Protein AF-0000000076305425 (afdb_homodimer)

Organism: NCBI:txid103933

Foldseek 3Di:
DPPDAFEEEEEPLQAFLNLLLVLVCVVVVHAYEYEYQCPWFAQDPVSQDTLSQVVSCVVNVHHYHYDYDALLDLVRLLVVCVVDPGQEYEYDWFDAFQQVCQVPVVVRLSRLPNSVVSNVVSCVVSVRAHYEYAAALQQLAADPDPDDDPPHDGQNGQGSNSNSRNVVLVVQQVVCVVPVQHAYEYEHEWAEFFADQVLSAHHAGDDQDSGLQVNQLLCQLPVDVAAEFAFQCFPDPRTAAKTFYAYSNLVSVLSVLVVVLCVPVVHTHYHYFYATQRDIDGSVRLQVLLCVLQVGHHHYDYDHHDRRGYRYYGHDRVVCCVRSVGHGDDDSNNRSNRSNSNCVVCVNHSPD/DPPDAFEEEEEVLQAFLNLLLVLVSVVVVHAYEYEYQCPWFDQDPVNQDTLSQVVSCVVNVHHYHYDYDALLDLVRLLVVCVVDPGQEYEYDFFDAFQQVCQVPVVVRLSRLPNSVVSNVVSCVVSVRAHYEYAAALQQLAADPDPDDDPPHDGQNGQGSNSNSRNVNLVVQQVVCVVPVQHAYEYEHEWAEFFADQVLSAHHAGDDQDSGLQVNQLLCQLPVDVAAEFAFQCFPDPRTAAKTFYAYSNLVSVLSVLVVVLCVPVVHTHYHYFYATQRDIDGSVRLQVLLCVLQVGHHHYDYDHHDRRGYRYYGHDRVVCCVRSVGHGDDDSNNRSNRSNSNCVVCVNHSPD

Nearest PDB structures (foldseek):
  1i3n-assembly1_B  TM=9.821E-01  e=1.675E-55  Homo sapiens
  7xpq-assembly1_A  TM=9.668E-01  e=2.001E-50  Zea mays
  1lrk-assembly1_A  TM=9.645E-01  e=7.235E-50  Escherichia coli
  1kvs-assembly1_A  TM=9.769E-01  e=1.641E-48  Escherichia coli
  1gy8-assembly2_D  TM=9.108E-01  e=9.568E-38  Trypanosoma brucei

Solvent-accessible surface area (backbone atoms only — not comparable to full-atom values): 36472 Å² total; per-residue (Å²): 130,81,87,74,64,50,29,31,38,27,33,23,24,57,31,57,69,24,34,49,26,52,41,48,35,47,73,70,57,37,42,52,39,30,28,28,67,54,87,58,35,59,74,28,93,83,66,73,54,39,39,61,53,54,47,37,23,65,76,65,75,48,84,70,50,67,44,84,34,46,54,71,36,52,68,53,50,45,52,54,56,73,74,44,77,55,58,34,35,39,46,51,56,58,70,79,46,53,73,56,15,45,65,40,34,67,62,36,42,43,40,36,34,37,9,46,51,37,47,53,52,48,29,55,77,69,71,35,47,34,40,38,38,66,44,39,54,43,22,42,33,72,65,90,59,81,59,42,49,79,87,54,74,62,67,62,34,59,42,47,38,26,41,28,44,36,52,44,50,53,50,49,46,46,45,21,69,48,37,67,76,26,20,35,39,36,38,28,35,32,58,74,37,33,27,42,84,85,24,76,44,52,71,56,66,70,76,79,55,85,50,67,63,63,36,51,52,35,29,56,74,63,78,32,85,54,39,80,38,55,28,62,75,36,94,43,98,79,10,25,42,26,37,10,59,22,32,39,61,45,53,20,46,45,54,48,32,48,51,50,42,45,67,73,65,62,56,58,29,71,45,73,34,34,47,28,61,48,50,63,42,31,53,65,54,50,51,51,39,35,26,67,53,62,72,38,76,73,54,66,45,81,46,70,62,56,91,57,69,64,46,62,53,31,30,42,28,62,63,28,33,72,74,44,71,38,73,64,81,63,52,69,58,53,21,30,36,18,34,40,44,16,39,72,72,24,80,61,43,81,57,128,130,79,87,71,62,49,30,32,38,28,33,24,23,59,30,56,67,24,34,49,27,50,42,48,33,47,74,71,57,38,42,51,38,29,29,29,64,53,87,59,34,60,74,30,94,83,68,74,54,40,41,60,53,56,48,38,23,65,75,65,76,47,85,71,51,68,43,85,35,45,56,70,37,54,66,54,49,45,52,52,57,73,75,44,78,57,59,34,35,40,45,50,56,56,70,79,46,53,72,57,15,46,66,41,34,69,61,37,42,45,40,36,34,40,9,45,51,37,48,53,51,48,28,55,75,69,71,36,47,33,40,38,39,65,46,41,52,44,22,42,34,73,64,90,58,82,60,42,48,80,87,54,74,60,66,61,34,59,38,47,38,25,41,29,45,35,51,43,52,52,51,48,44,45,46,20,69,49,39,69,75,25,20,36,40,38,38,28,36,31,58,74,37,32,27,42,85,84,26,76,44,51,71,55,66,70,75,80,56,84,50,67,64,64,37,52,52,34,29,56,76,62,78,32,86,52,40,82,37,56,29,62,76,36,94,44,98,80,10,25,41,26,38,10,58,23,32,39,62,46,52,19,48,46,53,47,33,48,51,49,42,44,66,72,64,62,55,57,29,71,44,72,34,37,46,27,60,47,50,63,42,32,53,66,54,50,51,52,40,35,26,67,54,62,72,38,76,72,54,66,46,80,44,70,61,56,91,59,70,66,45,61,51,31,30,42,29,62,62,26,34,72,73,42,72,39,73,61,80,63,52,69,60,54,22,30,37,17,33,40,44,16,40,70,73,24,81,60,42,82,59,130

Structure (mmCIF, N/CA/C/O backbone):
data_AF-0000000076305425-model_v1
#
loop_
_entity.id
_entity.type
_entity.pdbx_description
1 polymer 'UDP-glucose 4-epimerase'
#
loop_
_atom_site.group_PDB
_atom_site.id
_atom_site.type_symbol
_atom_site.label_atom_id
_atom_site.label_alt_id
_atom_site.label_comp_id
_atom_site.label_asym_id
_atom_site.label_entity_id
_atom_site.label_seq_id
_atom_site.pdbx_PDB_ins_code
_atom_site.Cartn_x
_atom_site.Cartn_y
_atom_site.Cartn_z
_atom_site.occupancy
_atom_site.B_iso_or_equiv
_atom_site.auth_seq_id
_atom_site.auth_comp_id
_atom_site.auth_asym_id
_atom_site.auth_atom_id
_atom_site.pdbx_PDB_model_num
ATOM 1 N N . MET A 1 1 ? 35.938 -23.438 -8.5 1 30.97 1 MET A N 1
ATOM 2 C CA . MET A 1 1 ? 35.062 -23.281 -7.352 1 30.97 1 MET A CA 1
ATOM 3 C C . MET A 1 1 ? 33.719 -23.922 -7.629 1 30.97 1 MET A C 1
ATOM 5 O O . MET A 1 1 ? 33.094 -23.641 -8.664 1 30.97 1 MET A O 1
ATOM 9 N N . ALA A 1 2 ? 33.312 -24.984 -7.27 1 41.16 2 ALA A N 1
ATOM 10 C CA . ALA A 1 2 ? 32.281 -25.969 -7.598 1 41.16 2 ALA A CA 1
ATOM 11 C C . ALA A 1 2 ? 30.906 -25.312 -7.672 1 41.16 2 ALA A C 1
ATOM 13 O O . ALA A 1 2 ? 30.516 -24.562 -6.773 1 41.16 2 ALA A O 1
ATOM 14 N N . ASN A 1 3 ? 30.109 -24.891 -8.711 1 50.09 3 ASN A N 1
ATOM 15 C CA . ASN A 1 3 ? 28.922 -24.078 -8.969 1 50.09 3 ASN A CA 1
ATOM 16 C C . ASN A 1 3 ? 27.859 -24.312 -7.902 1 50.09 3 ASN A C 1
ATOM 18 O O . ASN A 1 3 ? 27.109 -25.281 -7.973 1 50.09 3 ASN A O 1
ATOM 22 N N . LYS A 1 4 ? 27.875 -23.859 -6.617 1 61.78 4 LYS A N 1
ATOM 23 C CA . LYS A 1 4 ? 27.047 -24.062 -5.434 1 61.78 4 LYS A CA 1
ATOM 24 C C . LYS A 1 4 ? 25.578 -23.781 -5.734 1 61.78 4 LYS A C 1
ATOM 26 O O . LYS A 1 4 ? 25.234 -22.766 -6.352 1 61.78 4 LYS A O 1
ATOM 31 N N . SER A 1 5 ? 24.797 -24.797 -5.492 1 87.38 5 SER A N 1
ATOM 32 C CA . SER A 1 5 ? 23.344 -24.703 -5.691 1 87.38 5 SER A CA 1
ATOM 33 C C . SER A 1 5 ? 22.734 -23.609 -4.828 1 87.38 5 SER A C 1
ATOM 35 O O . SER A 1 5 ? 23.141 -23.422 -3.672 1 87.38 5 SER A O 1
ATOM 37 N N . TRP A 1 6 ? 21.953 -22.734 -5.461 1 94.44 6 TRP A N 1
ATO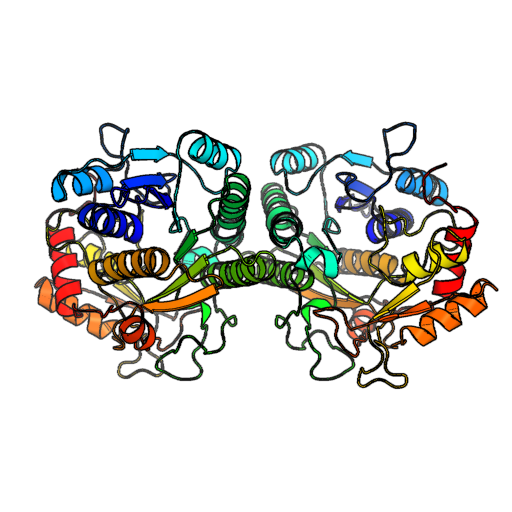M 38 C CA . TRP A 1 6 ? 21.281 -21.672 -4.727 1 94.44 6 TRP A CA 1
ATOM 39 C C . TRP A 1 6 ? 20.281 -22.25 -3.736 1 94.44 6 TRP A C 1
ATOM 41 O O . TRP A 1 6 ? 19.578 -23.219 -4.047 1 94.44 6 TRP A O 1
ATOM 51 N N . ASN A 1 7 ? 20.312 -21.75 -2.543 1 97.94 7 ASN A N 1
ATOM 52 C CA . ASN A 1 7 ? 19.25 -21.953 -1.568 1 97.94 7 ASN A CA 1
ATOM 53 C C . ASN A 1 7 ? 18.156 -20.906 -1.704 1 97.94 7 ASN A C 1
ATOM 55 O O . ASN A 1 7 ? 18.406 -19.719 -1.534 1 97.94 7 ASN A O 1
ATOM 59 N N . VAL A 1 8 ? 16.953 -21.422 -2.008 1 98.56 8 VAL A N 1
ATOM 60 C CA . VAL A 1 8 ? 15.859 -20.516 -2.363 1 98.56 8 VAL A CA 1
ATOM 61 C C . VAL A 1 8 ? 14.766 -20.594 -1.301 1 98.56 8 VAL A C 1
ATOM 63 O O . VAL A 1 8 ? 14.32 -21.688 -0.934 1 98.56 8 VAL A O 1
ATOM 66 N N . LEU A 1 9 ? 14.391 -19.422 -0.746 1 98.94 9 LEU A N 1
ATOM 67 C CA . LEU A 1 9 ? 13.195 -19.359 0.091 1 98.94 9 LEU A CA 1
ATOM 68 C C . LEU A 1 9 ? 11.938 -19.219 -0.763 1 98.94 9 LEU A C 1
ATOM 70 O O . LEU A 1 9 ? 11.859 -18.312 -1.608 1 98.94 9 LEU A O 1
ATOM 74 N N . VAL A 1 10 ? 10.984 -20.078 -0.583 1 98.94 10 VAL A N 1
ATOM 75 C CA . VAL A 1 10 ? 9.688 -20 -1.253 1 98.94 10 VAL A CA 1
ATOM 76 C C . VAL A 1 10 ? 8.594 -19.719 -0.228 1 98.94 10 VAL A C 1
ATOM 78 O O . VAL A 1 10 ? 8.258 -20.594 0.583 1 98.94 10 VAL A O 1
ATOM 81 N N . THR A 1 11 ? 8.055 -18.5 -0.27 1 98.94 11 THR A N 1
ATOM 82 C CA . THR A 1 11 ? 6.914 -18.203 0.594 1 98.94 11 THR A CA 1
ATOM 83 C C . THR A 1 11 ? 5.609 -18.625 -0.069 1 98.94 11 THR A C 1
ATOM 85 O O . THR A 1 11 ? 5.461 -18.531 -1.288 1 98.94 11 THR A O 1
ATOM 88 N N . GLY A 1 12 ? 4.656 -19.078 0.796 1 98.31 12 GLY A N 1
ATOM 89 C CA . GLY A 1 12 ? 3.441 -19.625 0.209 1 98.31 12 GLY A CA 1
ATOM 90 C C . GLY A 1 12 ? 3.68 -20.875 -0.599 1 98.31 12 GLY A C 1
ATOM 91 O O . GLY A 1 12 ? 2.971 -21.141 -1.573 1 98.31 12 GLY A O 1
ATOM 92 N N . GLY A 1 13 ? 4.695 -21.625 -0.198 1 98.38 13 GLY A N 1
ATOM 93 C CA . GLY A 1 13 ? 5.145 -22.75 -1.005 1 98.38 13 GLY A CA 1
ATOM 94 C C . GLY A 1 13 ? 4.242 -23.953 -0.894 1 98.38 13 GLY A C 1
ATOM 95 O O . GLY A 1 13 ? 4.359 -24.906 -1.682 1 98.38 13 GLY A O 1
ATOM 96 N N . ALA A 1 14 ? 3.311 -23.906 0.02 1 96.75 14 ALA A N 1
ATOM 97 C CA . ALA A 1 14 ? 2.385 -25.016 0.181 1 96.75 14 ALA A CA 1
ATOM 98 C C . ALA A 1 14 ? 1.077 -24.766 -0.563 1 96.75 14 ALA A C 1
ATOM 100 O O . ALA A 1 14 ? 0.163 -25.594 -0.531 1 96.75 14 ALA A O 1
ATOM 101 N N . GLY A 1 15 ? 0.979 -23.656 -1.228 1 96.75 15 GLY A N 1
ATOM 102 C CA . GLY A 1 15 ? -0.176 -23.375 -2.062 1 96.75 15 GLY A CA 1
ATOM 103 C C . GLY A 1 15 ? -0.1 -24.031 -3.43 1 96.75 15 GLY A C 1
ATOM 104 O O . GLY A 1 15 ? 0.867 -24.734 -3.738 1 96.75 15 GLY A O 1
ATOM 105 N N . TYR A 1 16 ? -1.081 -23.766 -4.242 1 97.38 16 TYR A N 1
ATOM 106 C CA . TYR A 1 16 ? -1.231 -24.359 -5.566 1 97.38 16 TYR A CA 1
ATOM 107 C C . TYR A 1 16 ? -0.031 -24.031 -6.445 1 97.38 16 TYR A C 1
ATOM 109 O O . TYR A 1 16 ? 0.714 -24.922 -6.844 1 97.38 16 TYR A O 1
ATOM 117 N N . ILE A 1 17 ? 0.299 -22.703 -6.656 1 98.31 17 ILE A N 1
ATOM 118 C CA . ILE A 1 17 ? 1.423 -22.312 -7.5 1 98.31 17 ILE A CA 1
ATOM 119 C C . ILE A 1 17 ? 2.736 -22.641 -6.797 1 98.31 17 ILE A C 1
ATOM 121 O O . ILE A 1 17 ? 3.682 -23.125 -7.422 1 98.31 17 ILE A O 1
ATOM 125 N N . GLY A 1 18 ? 2.764 -22.422 -5.496 1 98.5 18 GLY A N 1
ATOM 126 C CA . GLY A 1 18 ? 3.959 -22.656 -4.699 1 98.5 18 GLY A CA 1
ATOM 127 C C . GLY A 1 18 ? 4.461 -24.078 -4.766 1 98.5 18 GLY A C 1
ATOM 128 O O . GLY A 1 18 ? 5.633 -24.312 -5.059 1 98.5 18 GLY A O 1
ATOM 129 N N . SER A 1 19 ? 3.59 -25.062 -4.582 1 98.31 19 SER A N 1
ATOM 130 C CA . SER A 1 19 ? 4 -26.469 -4.52 1 98.31 19 SER A CA 1
ATOM 131 C C . SER A 1 19 ? 4.516 -26.953 -5.871 1 98.31 19 SER A C 1
ATOM 133 O O . SER A 1 19 ? 5.5 -27.688 -5.934 1 98.31 19 SER A O 1
ATOM 135 N N . HIS A 1 20 ? 3.879 -26.516 -6.941 1 98.81 20 HIS A N 1
ATOM 136 C CA . HIS A 1 20 ? 4.336 -26.906 -8.273 1 98.81 20 HIS A CA 1
ATOM 137 C C . HIS A 1 20 ? 5.688 -26.266 -8.594 1 98.81 20 HIS A C 1
ATOM 139 O O . HIS A 1 20 ? 6.523 -26.891 -9.25 1 98.81 20 HIS A O 1
ATOM 145 N N . THR A 1 21 ? 5.867 -25.031 -8.148 1 98.94 21 THR A N 1
ATOM 146 C CA . THR A 1 21 ? 7.148 -24.375 -8.375 1 98.94 21 THR A CA 1
ATOM 147 C C . THR A 1 21 ? 8.25 -25.031 -7.559 1 98.94 21 THR A C 1
ATOM 149 O O . THR A 1 21 ? 9.375 -25.203 -8.039 1 98.94 21 THR A O 1
ATOM 152 N N . VAL A 1 22 ? 7.938 -25.391 -6.297 1 98.81 22 VAL A N 1
ATOM 153 C CA . VAL A 1 22 ? 8.898 -26.094 -5.453 1 98.81 22 VAL A CA 1
ATOM 154 C C . VAL A 1 22 ? 9.352 -27.375 -6.148 1 98.81 22 VAL A C 1
ATOM 156 O O . VAL A 1 22 ? 10.539 -27.703 -6.168 1 98.81 22 VAL A O 1
ATOM 159 N N . LEU A 1 23 ? 8.422 -28.141 -6.742 1 98.88 23 LEU A N 1
ATOM 160 C CA . LEU A 1 23 ? 8.734 -29.359 -7.469 1 98.88 23 LEU A CA 1
ATOM 161 C C . LEU A 1 23 ? 9.734 -29.094 -8.586 1 98.88 23 LEU A C 1
ATOM 163 O O . LEU A 1 23 ? 10.758 -29.766 -8.688 1 98.88 23 LEU A O 1
ATOM 167 N N . GLU A 1 24 ? 9.438 -28.078 -9.406 1 98.81 24 GLU A N 1
ATOM 168 C CA . GLU A 1 24 ? 10.289 -27.766 -10.547 1 98.81 24 GLU A CA 1
ATOM 169 C C . GLU A 1 24 ? 11.656 -27.266 -10.094 1 98.81 24 GLU A C 1
ATOM 171 O O . GLU A 1 24 ? 12.672 -27.5 -10.75 1 98.81 24 GLU A O 1
ATOM 176 N N . LEU A 1 25 ? 11.711 -26.484 -8.969 1 98.56 25 LEU A N 1
ATOM 177 C CA . LEU A 1 25 ? 12.969 -26.031 -8.414 1 98.56 25 LEU A CA 1
ATOM 178 C C . LEU A 1 25 ? 13.852 -27.203 -8.008 1 98.56 25 LEU A C 1
ATOM 180 O O . LEU A 1 25 ? 15.047 -27.219 -8.32 1 98.56 25 LEU A O 1
ATOM 184 N N . LEU A 1 26 ? 13.266 -28.188 -7.316 1 98.31 26 LEU A N 1
ATOM 185 C CA . LEU A 1 26 ? 14 -29.375 -6.891 1 98.31 26 LEU A CA 1
ATOM 186 C C . LEU A 1 26 ? 14.539 -30.141 -8.094 1 98.31 26 LEU A C 1
ATOM 188 O O . LEU A 1 26 ? 15.688 -30.594 -8.086 1 98.31 26 LEU A O 1
ATOM 192 N N . GLN A 1 27 ? 13.719 -30.25 -9.102 1 97.62 27 GLN A N 1
ATOM 193 C CA . GLN A 1 27 ? 14.133 -30.938 -10.32 1 97.62 27 GLN A CA 1
ATOM 194 C C . GLN A 1 27 ? 15.297 -30.219 -11 1 97.62 27 GLN A C 1
ATOM 196 O O . GLN A 1 27 ? 16.141 -30.844 -11.641 1 97.62 27 GLN A O 1
ATOM 201 N N . ALA A 1 28 ? 15.352 -28.938 -10.836 1 96.62 28 ALA A N 1
ATOM 202 C CA . ALA A 1 28 ? 16.422 -28.125 -11.406 1 96.62 28 ALA A CA 1
ATOM 203 C C . ALA A 1 28 ? 17.625 -28.047 -10.461 1 96.62 28 ALA A C 1
ATOM 205 O O . ALA A 1 28 ? 18.547 -27.266 -10.68 1 96.62 28 ALA A O 1
ATOM 206 N N . ASN A 1 29 ? 17.625 -28.781 -9.375 1 95.75 29 ASN A N 1
ATOM 207 C CA . ASN A 1 29 ? 18.719 -28.984 -8.438 1 95.75 29 ASN A CA 1
ATOM 208 C C . ASN A 1 29 ? 18.969 -27.75 -7.578 1 95.75 29 ASN A C 1
ATOM 210 O O . ASN A 1 29 ? 20.109 -27.438 -7.262 1 95.75 29 ASN A O 1
ATOM 214 N N . PHE A 1 30 ? 17.938 -26.984 -7.297 1 97.12 30 PHE A N 1
ATOM 215 C CA . PHE A 1 30 ? 18 -25.938 -6.273 1 97.12 30 PHE A CA 1
ATOM 216 C C . PHE A 1 30 ? 17.672 -26.516 -4.902 1 97.12 30 PHE A C 1
ATOM 218 O O . PHE A 1 30 ? 16.984 -27.531 -4.801 1 97.12 30 PHE A O 1
ATOM 225 N N . GLU A 1 31 ? 18.281 -25.922 -3.908 1 97.5 31 GLU A N 1
ATOM 226 C CA . GLU A 1 31 ? 17.812 -26.172 -2.545 1 97.5 31 GLU A CA 1
ATOM 227 C C . GLU A 1 31 ? 16.641 -25.266 -2.18 1 97.5 31 GLU A C 1
ATOM 229 O O . GLU A 1 31 ? 16.609 -24.109 -2.582 1 97.5 31 GLU A O 1
ATOM 234 N N . VAL A 1 32 ? 15.68 -25.875 -1.451 1 98.38 32 VAL A N 1
ATOM 235 C CA . VAL A 1 32 ? 14.461 -25.109 -1.254 1 98.38 32 VAL A CA 1
ATOM 236 C C . VAL A 1 32 ? 14.055 -25.141 0.217 1 98.38 32 VAL A C 1
ATOM 238 O O . VAL A 1 32 ? 14.031 -26.219 0.833 1 98.38 32 VAL A O 1
ATOM 241 N N . VAL A 1 33 ? 13.82 -24 0.827 1 98.75 33 VAL A N 1
ATOM 242 C CA . VAL A 1 33 ? 13.125 -23.844 2.098 1 98.75 33 VAL A CA 1
ATOM 243 C C . VAL A 1 33 ? 11.75 -23.203 1.858 1 98.75 33 VAL A C 1
ATOM 245 O O . VAL A 1 33 ? 11.648 -22.172 1.194 1 98.75 33 VAL A O 1
ATOM 248 N N . VAL A 1 34 ? 10.68 -23.859 2.4 1 98.62 34 VAL A N 1
ATOM 249 C CA . VAL A 1 34 ? 9.312 -23.375 2.201 1 98.62 34 VAL A CA 1
ATOM 250 C C . VAL A 1 34 ? 8.773 -22.812 3.51 1 98.62 34 VAL A C 1
ATOM 252 O O . VAL A 1 34 ? 8.93 -23.422 4.57 1 98.62 34 VAL A O 1
ATOM 255 N N . ILE A 1 35 ? 8.18 -21.625 3.422 1 98.56 35 ILE A N 1
ATOM 256 C CA . ILE A 1 35 ? 7.371 -21.141 4.539 1 98.56 35 ILE A CA 1
ATOM 257 C C . ILE A 1 35 ? 5.922 -20.984 4.094 1 98.56 35 ILE A C 1
ATOM 259 O O . ILE A 1 35 ? 5.652 -20.625 2.945 1 98.56 35 ILE A O 1
ATOM 263 N N . ASP A 1 36 ? 5.035 -21.25 4.969 1 97.62 36 ASP A N 1
ATOM 264 C CA . ASP A 1 36 ? 3.592 -21.156 4.762 1 97.62 36 ASP A CA 1
ATOM 265 C C . ASP A 1 36 ? 2.85 -21.109 6.094 1 97.62 36 ASP A C 1
ATOM 267 O O . ASP A 1 36 ? 3.32 -21.641 7.098 1 97.62 36 ASP A O 1
ATOM 271 N N . ASN A 1 37 ? 1.726 -20.422 6.09 1 95.19 37 ASN A N 1
ATOM 272 C CA . ASN A 1 37 ? 0.981 -20.328 7.34 1 95.19 37 ASN A CA 1
ATOM 273 C C . ASN A 1 37 ? -0.236 -21.25 7.34 1 95.19 37 ASN A C 1
ATOM 275 O O . ASN A 1 37 ? -1.092 -21.156 8.219 1 95.19 37 ASN A O 1
ATOM 279 N N . PHE A 1 38 ? -0.471 -22.016 6.316 1 89.44 38 PHE A N 1
ATOM 280 C CA . PHE A 1 38 ? -1.509 -23.031 6.164 1 89.44 38 PHE A CA 1
ATOM 281 C C . PHE A 1 38 ? -2.859 -22.375 5.883 1 89.44 38 PHE A C 1
ATOM 283 O O . PHE A 1 38 ? -3.9 -23.031 6 1 89.44 38 PHE A O 1
ATOM 290 N N . SER A 1 39 ? -2.896 -21.125 5.535 1 87.69 39 SER A N 1
ATOM 291 C CA . SER A 1 39 ? -4.172 -20.438 5.332 1 87.69 39 SER A CA 1
ATOM 292 C C . SER A 1 39 ? -4.984 -21.109 4.223 1 87.69 39 SER A C 1
ATOM 294 O O . SER A 1 39 ? -6.211 -21.172 4.301 1 87.69 39 SER A O 1
ATOM 296 N N . ASN A 1 40 ? -4.328 -21.625 3.244 1 84.19 40 ASN A N 1
ATOM 297 C CA . ASN A 1 40 ? -5.004 -22.266 2.127 1 84.19 40 ASN A CA 1
ATOM 298 C C . ASN A 1 40 ? -4.32 -23.578 1.743 1 84.19 40 ASN A C 1
ATOM 300 O O . ASN A 1 40 ? -4.25 -23.922 0.563 1 84.19 40 ASN A O 1
ATOM 304 N N . ALA A 1 41 ? -3.707 -24.188 2.697 1 82.25 41 ALA A N 1
ATOM 305 C CA . ALA A 1 41 ? -3.025 -25.453 2.486 1 82.25 41 ALA A CA 1
ATOM 306 C C . ALA A 1 41 ? -3.469 -26.5 3.516 1 82.25 41 ALA A C 1
ATOM 308 O O . ALA A 1 41 ? -3.73 -26.156 4.672 1 82.25 41 ALA A O 1
ATOM 309 N N . TYR A 1 42 ? -3.598 -27.719 3.1 1 81.69 42 TYR A N 1
ATOM 310 C CA . TYR A 1 42 ? -3.992 -28.812 3.984 1 81.69 42 TYR A CA 1
ATOM 311 C C . TYR A 1 42 ? -2.787 -29.375 4.727 1 81.69 42 TYR A C 1
ATOM 313 O O . TYR A 1 42 ? -1.76 -29.672 4.117 1 81.69 42 TYR A O 1
ATOM 321 N N . LYS A 1 43 ? -3.188 -29.516 6.082 1 79.31 43 LYS A N 1
ATOM 322 C CA . LYS A 1 43 ? -2.158 -30.094 6.945 1 79.31 43 LYS A CA 1
ATOM 323 C C . LYS A 1 43 ? -2.184 -31.609 6.891 1 79.31 43 LYS A C 1
ATOM 325 O O . LYS A 1 43 ? -3.256 -32.219 6.883 1 79.31 43 LYS A O 1
ATOM 330 N N . GLY A 1 44 ? -1.131 -32.219 6.473 1 70.19 44 GLY A N 1
ATOM 331 C CA . GLY A 1 44 ? -1.063 -33.656 6.465 1 70.19 44 GLY A CA 1
ATOM 332 C C . GLY A 1 44 ? -1.136 -34.281 7.852 1 70.19 44 GLY A C 1
ATOM 333 O O . GLY A 1 44 ? -1.229 -33.562 8.844 1 70.19 44 GLY A O 1
ATOM 334 N N . ASN A 1 45 ? -1.395 -35.656 7.984 1 63.28 45 ASN A N 1
ATOM 335 C CA . ASN A 1 45 ? -1.601 -36.406 9.211 1 63.28 45 ASN A CA 1
ATOM 336 C C . ASN A 1 45 ? -0.454 -36.219 10.195 1 63.28 45 ASN A C 1
ATOM 338 O O . ASN A 1 45 ? -0.668 -36.188 11.406 1 63.28 45 ASN A O 1
ATOM 342 N N . ASP A 1 46 ? 0.763 -36.156 9.68 1 62.03 46 ASP A N 1
ATOM 343 C CA . ASP A 1 46 ? 1.888 -36.125 10.609 1 62.03 46 ASP A CA 1
ATOM 344 C C . ASP A 1 46 ? 2.164 -34.688 11.086 1 62.03 46 ASP A C 1
ATOM 346 O O . ASP A 1 46 ? 2.965 -34.5 12 1 62.03 46 ASP A O 1
ATOM 350 N N . ASN A 1 47 ? 1.332 -33.656 10.633 1 63.97 47 ASN A N 1
ATOM 351 C CA . ASN A 1 47 ? 1.247 -32.25 11.008 1 63.97 47 ASN A CA 1
ATOM 352 C C . ASN A 1 47 ? 2.605 -31.578 10.906 1 63.97 47 ASN A C 1
ATOM 354 O O . ASN A 1 47 ? 2.77 -30.438 11.375 1 63.97 47 ASN A O 1
ATOM 358 N N . ILE A 1 48 ? 3.66 -32.312 10.312 1 79 48 ILE A N 1
ATOM 359 C CA . ILE A 1 48 ? 4.973 -31.688 10.242 1 79 48 ILE A CA 1
ATOM 360 C C . ILE A 1 48 ? 5.105 -30.906 8.93 1 79 48 ILE A C 1
ATOM 362 O O . ILE A 1 48 ? 5.586 -29.781 8.922 1 79 48 ILE A O 1
ATOM 366 N N . LYS A 1 49 ? 4.742 -31.484 7.754 1 91.94 49 LYS A N 1
ATOM 367 C CA . LYS A 1 49 ? 4.773 -30.875 6.434 1 91.94 49 LYS A CA 1
ATOM 368 C C . LYS A 1 49 ? 3.408 -30.938 5.758 1 91.94 49 LYS A C 1
ATOM 370 O O . LYS A 1 49 ? 2.668 -31.906 5.949 1 91.94 49 LYS A O 1
ATOM 375 N N . PRO A 1 50 ? 3.023 -29.906 5.027 1 94.12 50 PRO A N 1
ATOM 376 C CA . PRO A 1 50 ? 1.797 -30 4.234 1 94.12 50 PRO A CA 1
ATOM 377 C C . PRO A 1 50 ? 1.803 -31.188 3.285 1 94.12 50 PRO A C 1
ATOM 379 O O . PRO A 1 50 ? 2.844 -31.531 2.713 1 94.12 50 PRO A O 1
ATOM 382 N N . GLU A 1 51 ? 0.655 -31.828 3.098 1 94.25 51 GLU A N 1
ATOM 383 C CA . GLU A 1 51 ? 0.518 -33.031 2.266 1 94.25 51 GLU A CA 1
ATOM 384 C C . GLU A 1 51 ? 1.073 -32.781 0.865 1 94.25 51 GLU A C 1
ATOM 386 O O . GLU A 1 51 ? 1.701 -33.656 0.28 1 94.25 51 GLU A O 1
ATOM 391 N N . CYS A 1 52 ? 0.841 -31.625 0.303 1 95.62 52 CYS A N 1
ATOM 392 C CA . CYS A 1 52 ? 1.315 -31.328 -1.045 1 95.62 52 CYS A CA 1
ATOM 393 C C . CYS A 1 52 ? 2.836 -31.422 -1.119 1 95.62 52 CYS A C 1
ATOM 395 O O . CYS A 1 52 ? 3.385 -31.906 -2.109 1 95.62 52 CYS A O 1
ATOM 397 N N . LEU A 1 53 ? 3.549 -31.016 -0.039 1 96.44 53 LEU A N 1
ATOM 398 C CA . LEU A 1 53 ? 5.008 -31.047 -0.04 1 96.44 53 LEU A CA 1
ATOM 399 C C . LEU A 1 53 ? 5.527 -32.469 0.137 1 96.44 53 LEU A C 1
ATOM 401 O O . LEU A 1 53 ? 6.57 -32.812 -0.411 1 96.44 53 LEU A O 1
ATOM 405 N N . LEU A 1 54 ? 4.805 -33.25 0.911 1 95.25 54 LEU A N 1
ATOM 406 C CA . LEU A 1 54 ? 5.164 -34.656 1.016 1 95.25 54 LEU A CA 1
ATOM 407 C C . LEU A 1 54 ? 5.102 -35.344 -0.348 1 95.25 54 LEU A C 1
ATOM 409 O O . LEU A 1 54 ? 5.988 -36.125 -0.7 1 95.25 54 LEU A O 1
ATOM 413 N N . ARG A 1 55 ? 4.145 -35.031 -1.072 1 96.44 55 ARG A N 1
ATOM 414 C CA . ARG A 1 55 ? 3.971 -35.625 -2.396 1 96.44 55 ARG A CA 1
ATOM 415 C C . ARG A 1 55 ? 5.008 -35.062 -3.375 1 96.44 55 ARG A C 1
ATOM 417 O O . ARG A 1 55 ? 5.469 -35.812 -4.258 1 96.44 55 ARG A O 1
ATOM 424 N N . VAL A 1 56 ? 5.316 -33.812 -3.219 1 97.94 56 VAL A N 1
ATOM 425 C CA . VAL A 1 56 ? 6.395 -33.219 -4.016 1 97.94 56 VAL A CA 1
ATOM 426 C C . VAL A 1 56 ? 7.691 -34 -3.758 1 97.94 56 VAL A C 1
ATOM 428 O O . VAL A 1 56 ? 8.43 -34.312 -4.695 1 97.94 56 VAL A O 1
ATOM 431 N N . GLU A 1 57 ? 8 -34.281 -2.494 1 97.25 57 GLU A N 1
ATOM 432 C CA . GLU A 1 57 ? 9.195 -35.031 -2.139 1 97.25 57 GLU A CA 1
ATOM 433 C C . GLU A 1 57 ? 9.18 -36.438 -2.764 1 97.25 57 GLU A C 1
ATOM 435 O O . GLU A 1 57 ? 10.211 -36.906 -3.26 1 97.25 57 GLU A O 1
ATOM 440 N N . LYS A 1 58 ? 8.047 -37.031 -2.748 1 97.12 58 LYS A N 1
ATOM 441 C CA . LYS A 1 58 ? 7.906 -38.344 -3.346 1 97.12 58 LYS A CA 1
ATOM 442 C C . LYS A 1 58 ? 8.148 -38.312 -4.852 1 97.12 58 LYS A C 1
ATOM 444 O O . LYS A 1 58 ? 8.844 -39.156 -5.402 1 97.12 58 LYS A O 1
ATOM 449 N N . LEU A 1 59 ? 7.57 -37.312 -5.477 1 98.25 59 LEU A N 1
ATOM 450 C CA . LEU A 1 59 ? 7.645 -37.188 -6.926 1 98.25 59 LEU A CA 1
ATOM 451 C C . LEU A 1 59 ? 9.07 -36.875 -7.371 1 98.25 59 LEU A C 1
ATOM 453 O O . LEU A 1 59 ? 9.484 -37.281 -8.461 1 98.25 59 LEU A O 1
ATOM 457 N N . THR A 1 60 ? 9.844 -36.219 -6.523 1 98.12 60 THR A N 1
ATOM 458 C CA . THR A 1 60 ? 11.156 -35.75 -6.938 1 98.12 60 THR A CA 1
ATOM 459 C C . THR A 1 60 ? 12.258 -36.594 -6.297 1 98.12 60 THR A C 1
ATOM 461 O O . THR A 1 60 ? 13.422 -36.5 -6.695 1 98.12 60 THR A O 1
ATOM 464 N N . ASN A 1 61 ? 11.961 -37.406 -5.328 1 97.88 61 ASN A N 1
ATOM 465 C CA . ASN A 1 61 ? 12.914 -38.156 -4.504 1 97.88 61 ASN A CA 1
ATOM 466 C C . ASN A 1 61 ? 13.93 -37.219 -3.846 1 97.88 61 ASN A C 1
ATOM 468 O O . ASN A 1 61 ? 15.125 -37.5 -3.832 1 97.88 61 ASN A O 1
ATOM 472 N N . LYS A 1 62 ? 13.422 -36.031 -3.449 1 97.5 62 LYS A N 1
ATOM 473 C CA . LYS A 1 62 ? 14.203 -35.031 -2.736 1 97.5 62 LYS A CA 1
ATOM 474 C C . LYS A 1 62 ? 13.453 -34.5 -1.505 1 97.5 62 LYS A C 1
ATOM 476 O O . LYS A 1 62 ? 12.266 -34.812 -1.335 1 97.5 62 LYS A O 1
ATOM 481 N N . THR A 1 63 ? 14.188 -33.844 -0.636 1 95.31 63 THR A N 1
ATOM 482 C CA . THR A 1 63 ? 13.578 -33.375 0.601 1 95.31 63 THR A CA 1
ATOM 483 C C . THR A 1 63 ? 13.406 -31.859 0.562 1 95.31 63 THR A C 1
ATOM 485 O O . THR A 1 63 ? 14.242 -31.141 0.003 1 95.31 63 THR A O 1
ATOM 488 N N . VAL A 1 64 ? 12.352 -31.375 1.184 1 95.88 64 VAL A N 1
ATOM 489 C CA . VAL A 1 64 ? 12.047 -29.953 1.285 1 95.88 64 VAL A CA 1
ATOM 490 C C . VAL A 1 64 ? 11.977 -29.547 2.754 1 95.88 64 VAL A C 1
ATOM 492 O O . VAL A 1 64 ? 11.32 -30.203 3.559 1 95.88 64 VAL A O 1
ATOM 495 N N . THR A 1 65 ? 12.734 -28.531 3.166 1 97.06 65 THR A N 1
ATOM 496 C CA . THR A 1 65 ? 12.578 -27.953 4.496 1 97.06 65 THR A CA 1
ATOM 497 C C . THR A 1 65 ? 11.305 -27.109 4.566 1 97.06 65 THR A C 1
ATOM 499 O O . THR A 1 65 ? 11.086 -26.25 3.719 1 97.06 65 THR A O 1
ATOM 502 N N . PHE A 1 66 ? 10.461 -27.406 5.574 1 97.19 66 PHE A N 1
ATOM 503 C CA . PHE A 1 66 ? 9.234 -26.656 5.766 1 97.19 66 PHE A CA 1
ATOM 504 C C . PHE A 1 66 ? 9.234 -25.969 7.125 1 97.19 66 PHE A C 1
ATOM 506 O O . PHE A 1 66 ? 9.609 -26.562 8.133 1 97.19 66 PHE A O 1
ATOM 513 N N . ILE A 1 67 ? 8.844 -24.719 7.152 1 97.38 67 ILE A N 1
ATOM 514 C CA . ILE A 1 67 ? 8.68 -23.938 8.375 1 97.38 67 ILE A CA 1
ATOM 515 C C . ILE A 1 67 ? 7.332 -23.219 8.359 1 97.38 67 ILE A C 1
ATOM 517 O O . ILE A 1 67 ? 7.035 -22.469 7.426 1 97.38 67 ILE A O 1
ATOM 521 N N . GLN A 1 68 ? 6.473 -23.516 9.328 1 96.56 68 GLN A N 1
ATOM 522 C CA . GLN A 1 68 ? 5.254 -22.719 9.461 1 96.56 68 GLN A CA 1
ATOM 523 C C . GLN A 1 68 ? 5.566 -21.266 9.812 1 96.56 68 GLN A C 1
ATOM 525 O O . GLN A 1 68 ? 6.25 -21 10.805 1 96.56 68 GLN A O 1
ATOM 530 N N . CYS A 1 69 ? 5.156 -20.359 8.961 1 97.94 69 CYS A N 1
ATOM 531 C CA . CYS A 1 69 ? 5.492 -18.953 9.117 1 97.94 69 CYS A CA 1
ATOM 532 C C . CYS A 1 69 ? 4.477 -18.062 8.406 1 97.94 69 CYS A C 1
ATOM 534 O O . CYS A 1 69 ? 4.031 -18.391 7.301 1 97.94 69 CYS A O 1
ATOM 536 N N . ASP A 1 70 ? 4.07 -17.078 9.055 1 98.19 70 ASP A N 1
ATOM 537 C CA . ASP A 1 70 ? 3.201 -16.047 8.492 1 98.19 70 ASP A CA 1
ATOM 538 C C . ASP A 1 70 ? 4 -14.805 8.109 1 98.19 70 ASP A C 1
ATOM 540 O O . ASP A 1 70 ? 4.652 -14.195 8.953 1 98.19 70 ASP A O 1
ATOM 544 N N . VAL A 1 71 ? 3.895 -14.406 6.844 1 98.5 71 VAL A N 1
ATOM 545 C CA . VAL A 1 71 ? 4.723 -13.305 6.355 1 98.5 71 VAL A CA 1
ATOM 546 C C . VAL A 1 71 ? 4.324 -12.008 7.055 1 98.5 71 VAL A C 1
ATOM 548 O O . VAL A 1 71 ? 5.082 -11.039 7.055 1 98.5 71 VAL A O 1
ATOM 551 N N . THR A 1 72 ? 3.098 -11.922 7.668 1 97.75 72 THR A N 1
ATOM 552 C CA . THR A 1 72 ? 2.672 -10.727 8.383 1 97.75 72 THR A CA 1
ATOM 553 C C . THR A 1 72 ? 3.334 -10.656 9.758 1 97.75 72 THR A C 1
ATOM 555 O O . THR A 1 72 ? 3.205 -9.656 10.461 1 97.75 72 THR A O 1
ATOM 558 N N . ASN A 1 73 ? 4.031 -11.711 10.164 1 97.06 73 ASN A N 1
ATOM 559 C CA . ASN A 1 73 ? 4.77 -11.75 11.422 1 97.06 73 ASN A CA 1
ATOM 560 C C . ASN A 1 73 ? 6.266 -11.516 11.195 1 97.06 73 ASN A C 1
ATOM 562 O O . ASN A 1 73 ? 7.008 -12.469 10.938 1 97.06 73 ASN A O 1
ATOM 566 N N . TRP A 1 74 ? 6.691 -10.352 11.406 1 96.62 74 TRP A N 1
ATOM 567 C CA . TRP A 1 74 ? 8.062 -9.938 11.117 1 96.62 74 TRP A CA 1
ATOM 568 C C . TRP A 1 74 ? 9.062 -10.789 11.898 1 96.62 74 TRP A C 1
ATOM 570 O O . TRP A 1 74 ? 10.102 -11.18 11.367 1 96.62 74 TRP A O 1
ATOM 580 N N . ASN A 1 75 ? 8.742 -11.102 13.141 1 97.31 75 ASN A N 1
ATOM 581 C CA . ASN A 1 75 ? 9.656 -11.875 13.984 1 97.31 75 ASN A CA 1
ATOM 582 C C . ASN A 1 75 ? 9.836 -13.297 13.461 1 97.31 75 ASN A C 1
ATOM 584 O O . ASN A 1 75 ? 10.945 -13.836 13.477 1 97.31 75 ASN A O 1
ATOM 588 N N . GLU A 1 76 ? 8.758 -13.867 12.992 1 98.06 76 GLU A N 1
ATOM 589 C CA . GLU A 1 76 ? 8.844 -15.211 12.414 1 98.06 76 GLU A CA 1
ATOM 590 C C . GLU A 1 76 ? 9.734 -15.219 11.172 1 98.06 76 GLU A C 1
ATOM 592 O O . GLU A 1 76 ? 10.547 -16.125 10.992 1 98.06 76 GLU A O 1
ATOM 597 N N . LEU A 1 77 ? 9.602 -14.227 10.383 1 98.62 77 LEU A N 1
ATOM 598 C CA . LEU A 1 77 ? 10.422 -14.109 9.18 1 98.62 77 LEU A CA 1
ATOM 599 C C . LEU A 1 77 ? 11.898 -13.969 9.539 1 98.62 77 LEU A C 1
ATOM 601 O O . LEU A 1 77 ? 12.75 -14.641 8.953 1 98.62 77 LEU A O 1
ATOM 605 N N . LYS A 1 78 ? 12.133 -13.094 10.484 1 98.5 78 LYS A N 1
ATOM 606 C CA . LYS A 1 78 ? 13.508 -12.867 10.914 1 98.5 78 LYS A CA 1
ATOM 607 C C . LYS A 1 78 ? 14.148 -14.164 11.414 1 98.5 78 LYS A C 1
ATOM 609 O O . LYS A 1 78 ? 15.312 -14.438 11.109 1 98.5 78 LYS A O 1
ATOM 614 N N . ASP A 1 79 ? 13.414 -14.953 12.133 1 98.69 79 ASP A N 1
ATOM 615 C CA . ASP A 1 79 ? 13.914 -16.219 12.664 1 98.69 79 ASP A CA 1
ATOM 616 C C . ASP A 1 79 ? 14.281 -17.172 11.539 1 98.69 79 ASP A C 1
ATOM 618 O O . ASP A 1 79 ? 15.266 -17.906 11.641 1 98.69 79 ASP A O 1
ATOM 622 N N . VAL A 1 80 ? 13.492 -17.188 10.461 1 98.75 80 VAL A N 1
ATOM 623 C CA . VAL A 1 80 ? 13.773 -18.031 9.312 1 98.75 80 VAL A CA 1
ATOM 624 C C . VAL A 1 80 ? 15.117 -17.641 8.695 1 98.75 80 VAL A C 1
ATOM 626 O O . VAL A 1 80 ? 15.945 -18.484 8.375 1 98.75 80 VAL A O 1
ATOM 629 N N . PHE A 1 81 ? 15.383 -16.359 8.578 1 98.75 81 PHE A N 1
ATOM 630 C CA . PHE A 1 81 ? 16.578 -15.859 7.918 1 98.75 81 PHE A CA 1
ATOM 631 C C . PHE A 1 81 ? 17.797 -16.016 8.812 1 98.75 81 PHE A C 1
ATOM 633 O O . PHE A 1 81 ? 18.938 -16.062 8.328 1 98.75 81 PHE A O 1
ATOM 640 N N . LYS A 1 82 ? 17.562 -16.078 10.156 1 98.56 82 LYS A N 1
ATOM 641 C CA . LYS A 1 82 ? 18.656 -16.344 11.086 1 98.56 82 LYS A CA 1
ATOM 642 C C . LYS A 1 82 ? 19.156 -17.781 10.953 1 98.56 82 LYS A C 1
ATOM 644 O O . LYS A 1 82 ? 20.344 -18.047 11.148 1 98.56 82 LYS A O 1
ATOM 649 N N . LYS A 1 83 ? 18.297 -18.641 10.562 1 98.19 83 LYS A N 1
ATOM 650 C CA . LYS A 1 83 ? 18.578 -20.078 10.594 1 98.19 83 LYS A CA 1
ATOM 651 C C . LYS A 1 83 ? 19.078 -20.578 9.242 1 98.19 83 LYS A C 1
ATOM 653 O O . LYS A 1 83 ? 19.656 -21.656 9.148 1 98.19 83 LYS A O 1
ATOM 658 N N . HIS A 1 84 ? 18.844 -19.797 8.211 1 97.94 84 HIS A N 1
ATOM 659 C CA . HIS A 1 84 ? 19.188 -20.234 6.863 1 97.94 84 HIS A CA 1
ATOM 660 C C . HIS A 1 84 ? 19.844 -19.109 6.059 1 97.94 84 HIS A C 1
ATOM 662 O O . HIS A 1 84 ? 19.516 -17.938 6.258 1 97.94 84 HIS A O 1
ATOM 668 N N . GLU A 1 85 ? 20.688 -19.5 5.191 1 97.5 85 GLU A N 1
ATOM 669 C CA . GLU A 1 85 ? 21.234 -18.578 4.203 1 97.5 85 GLU A CA 1
ATOM 670 C C . GLU A 1 85 ? 20.516 -18.703 2.863 1 97.5 85 GLU A C 1
ATOM 672 O O . GLU A 1 85 ? 20.391 -19.812 2.336 1 97.5 85 GLU A O 1
ATOM 677 N N . PHE A 1 86 ? 20.125 -17.594 2.348 1 98.56 86 PHE A N 1
ATOM 678 C CA . PHE A 1 86 ? 19.375 -17.641 1.093 1 98.56 86 PHE A CA 1
ATOM 679 C C . PHE A 1 86 ? 20.109 -16.859 0.006 1 98.56 86 PHE A C 1
ATOM 681 O O . PHE A 1 86 ? 20.719 -15.828 0.281 1 98.56 86 PHE A O 1
ATOM 688 N N . HIS A 1 87 ? 19.984 -17.375 -1.176 1 97.75 87 HIS A N 1
ATOM 689 C CA . HIS A 1 87 ? 20.5 -16.672 -2.342 1 97.75 87 HIS A CA 1
ATOM 690 C C . HIS A 1 87 ? 19.391 -15.898 -3.053 1 97.75 87 HIS A C 1
ATOM 692 O O . HIS A 1 87 ? 19.656 -14.898 -3.73 1 97.75 87 HIS A O 1
ATOM 698 N N . SER A 1 88 ? 18.156 -16.344 -2.936 1 98.06 88 SER A N 1
ATOM 699 C CA . SER A 1 88 ? 17 -15.758 -3.613 1 98.06 88 SER A CA 1
ATOM 700 C C . SER A 1 88 ? 15.703 -16.094 -2.896 1 98.06 88 SER A C 1
ATOM 702 O O . SER A 1 88 ? 15.664 -17.016 -2.078 1 98.06 88 SER A O 1
ATOM 704 N N . VAL A 1 89 ? 14.703 -15.281 -3.158 1 98.88 89 VAL A N 1
ATOM 705 C CA . VAL A 1 89 ? 13.375 -15.516 -2.604 1 98.88 89 VAL A CA 1
ATOM 706 C C . VAL A 1 89 ? 12.344 -15.508 -3.727 1 98.88 89 VAL A C 1
ATOM 708 O O . VAL A 1 89 ? 12.359 -14.625 -4.59 1 98.88 89 VAL A O 1
ATOM 711 N N . ILE A 1 90 ? 11.492 -16.516 -3.793 1 98.94 90 ILE A N 1
ATOM 712 C CA . ILE A 1 90 ? 10.281 -16.516 -4.605 1 98.94 90 ILE A CA 1
ATOM 713 C C . ILE A 1 90 ? 9.062 -16.312 -3.713 1 98.94 90 ILE A C 1
ATOM 715 O O . ILE A 1 90 ? 8.836 -17.094 -2.775 1 98.94 90 ILE A O 1
ATOM 719 N N . HIS A 1 91 ? 8.273 -15.328 -4 1 98.94 91 HIS A N 1
ATOM 720 C CA . HIS A 1 91 ? 7.242 -14.875 -3.072 1 98.94 91 HIS A CA 1
ATOM 721 C C . HIS A 1 91 ? 5.848 -15.156 -3.623 1 98.94 91 HIS A C 1
ATOM 723 O O . HIS A 1 91 ? 5.328 -14.383 -4.434 1 98.94 91 HIS A O 1
ATOM 729 N N . PHE A 1 92 ? 5.203 -16.203 -3.053 1 98.75 92 PHE A N 1
ATOM 730 C CA . PHE A 1 92 ? 3.85 -16.562 -3.467 1 98.75 92 PHE A CA 1
ATOM 731 C C . PHE A 1 92 ? 2.84 -16.203 -2.385 1 98.75 92 PHE A C 1
ATOM 733 O O . PHE A 1 92 ? 1.632 -16.203 -2.633 1 98.75 92 PHE A O 1
ATOM 740 N N . ALA A 1 93 ? 3.291 -16.016 -1.168 1 98.56 93 ALA A N 1
ATOM 741 C CA . ALA A 1 93 ? 2.377 -15.82 -0.045 1 98.56 93 ALA A CA 1
ATOM 742 C C . ALA A 1 93 ? 1.477 -14.609 -0.275 1 98.56 93 ALA A C 1
ATOM 744 O O . ALA A 1 93 ? 1.954 -13.477 -0.341 1 98.56 93 ALA A O 1
ATOM 745 N N . ALA A 1 94 ? 0.22 -14.828 -0.423 1 97.88 94 ALA A N 1
ATOM 746 C CA . ALA A 1 94 ? -0.776 -13.789 -0.68 1 97.88 94 ALA A CA 1
ATOM 747 C C . ALA A 1 94 ? -2.188 -14.367 -0.659 1 97.88 94 ALA A C 1
ATOM 749 O O . ALA A 1 94 ? -2.373 -15.578 -0.83 1 97.88 94 ALA A O 1
ATOM 750 N N . LEU A 1 95 ? -3.141 -13.531 -0.379 1 96.19 95 LEU A N 1
ATOM 751 C CA . LEU A 1 95 ? -4.539 -13.828 -0.666 1 96.19 95 LEU A CA 1
ATOM 752 C C . LEU A 1 95 ? -4.887 -13.484 -2.109 1 96.19 95 LEU A C 1
ATOM 754 O O . LEU A 1 95 ? -4.406 -12.477 -2.641 1 96.19 95 LEU A O 1
ATOM 758 N N . LYS A 1 96 ? -5.754 -14.32 -2.783 1 92.94 96 LYS A N 1
ATOM 759 C CA . LYS A 1 96 ? -5.762 -14.164 -4.234 1 92.94 96 LYS A CA 1
ATOM 760 C C . LYS A 1 96 ? -7.188 -14.109 -4.777 1 92.94 96 LYS A C 1
ATOM 762 O O . LYS A 1 96 ? -7.391 -13.938 -5.98 1 92.94 96 LYS A O 1
ATOM 767 N N . ALA A 1 97 ? -8.203 -14.242 -3.979 1 89.56 97 ALA A N 1
ATOM 768 C CA . ALA A 1 97 ? -9.578 -14.297 -4.473 1 89.56 97 ALA A CA 1
ATOM 769 C C . ALA A 1 97 ? -10.133 -12.891 -4.699 1 89.56 97 ALA A C 1
ATOM 771 O O . ALA A 1 97 ? -10.352 -12.141 -3.744 1 89.56 97 ALA A O 1
ATOM 772 N N . VAL A 1 98 ? -10.477 -12.57 -5.941 1 90.25 98 VAL A N 1
ATOM 773 C CA . VAL A 1 98 ? -10.953 -11.25 -6.328 1 90.25 98 VAL A CA 1
ATOM 774 C C . VAL A 1 98 ? -12.219 -10.906 -5.551 1 90.25 98 VAL A C 1
ATOM 776 O O . VAL A 1 98 ? -12.305 -9.852 -4.918 1 90.25 98 VAL A O 1
ATOM 779 N N . GLY A 1 99 ? -13.219 -11.805 -5.605 1 88.69 99 GLY A N 1
ATOM 780 C CA . GLY A 1 99 ? -14.477 -11.562 -4.93 1 88.69 99 GLY A CA 1
ATOM 781 C C . GLY A 1 99 ? -14.32 -11.312 -3.441 1 88.69 99 GLY A C 1
ATOM 782 O O . GLY A 1 99 ? -14.883 -10.352 -2.906 1 88.69 99 GLY A O 1
ATOM 783 N N . GLU A 1 100 ? -13.516 -12.148 -2.818 1 92.38 100 GLU A N 1
ATOM 784 C CA . GLU A 1 100 ? -13.289 -12.023 -1.38 1 92.38 100 GLU A CA 1
ATOM 785 C C . GLU A 1 100 ? -12.555 -10.727 -1.051 1 92.38 100 GLU A C 1
ATOM 787 O O . GLU A 1 100 ? -12.805 -10.109 -0.015 1 92.38 100 GLU A O 1
ATOM 792 N N . SER A 1 101 ? -11.664 -10.344 -1.92 1 96.06 101 SER A N 1
ATOM 793 C CA . SER A 1 101 ? -10.906 -9.117 -1.696 1 96.06 101 SER A CA 1
ATOM 794 C C . SER A 1 101 ? -11.82 -7.902 -1.607 1 96.06 101 SER A C 1
ATOM 796 O O . SER A 1 101 ? -11.516 -6.941 -0.901 1 96.06 101 SER A O 1
ATOM 798 N N . CYS A 1 102 ? -12.906 -7.883 -2.326 1 94.81 102 CYS A N 1
ATOM 799 C CA . CYS A 1 102 ? -13.875 -6.793 -2.297 1 94.81 102 CYS A CA 1
ATOM 800 C C . CYS A 1 102 ? -14.648 -6.785 -0.986 1 94.81 102 CYS A C 1
ATOM 802 O O . CYS A 1 102 ? -15.062 -5.727 -0.509 1 94.81 102 CYS A O 1
ATOM 804 N N . GLU A 1 103 ? -14.82 -7.988 -0.403 1 94.94 103 GLU A N 1
ATOM 805 C CA . GLU A 1 103 ? -15.555 -8.125 0.852 1 94.94 103 GLU A CA 1
ATOM 806 C C . GLU A 1 103 ? -14.664 -7.797 2.049 1 94.94 103 GLU A C 1
ATOM 808 O O . GLU A 1 103 ? -15.141 -7.242 3.045 1 94.94 103 GLU A O 1
ATOM 813 N N . LYS A 1 104 ? -13.414 -8.156 1.924 1 97.31 104 LYS A N 1
ATOM 814 C CA . LYS A 1 104 ? -12.492 -8.008 3.043 1 97.31 104 LYS A CA 1
ATOM 815 C C . LYS A 1 104 ? -11.195 -7.332 2.598 1 97.31 104 LYS A C 1
ATOM 817 O O . LYS A 1 104 ? -10.109 -7.891 2.764 1 97.31 104 LYS A O 1
ATOM 822 N N . PRO A 1 105 ? -11.266 -6.094 2.178 1 98.38 105 PRO A N 1
ATOM 823 C CA . PRO A 1 105 ? -10.086 -5.449 1.601 1 98.38 105 PRO A CA 1
ATOM 824 C C . PRO A 1 105 ? -8.945 -5.293 2.607 1 98.38 105 PRO A C 1
ATOM 826 O O . PRO A 1 105 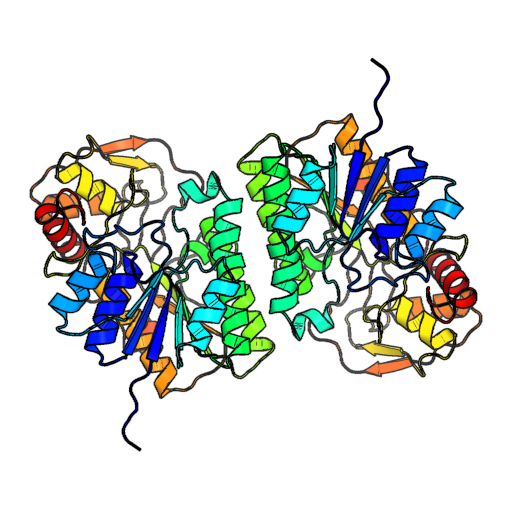? -7.777 -5.465 2.256 1 98.38 105 PRO A O 1
ATOM 829 N N . LEU A 1 106 ? -9.258 -5.004 3.873 1 98.81 106 LEU A N 1
ATOM 830 C CA . LEU A 1 106 ? -8.195 -4.773 4.844 1 98.81 106 LEU A CA 1
ATOM 831 C C . LEU A 1 106 ? -7.328 -6.02 5.016 1 98.81 106 LEU A C 1
ATOM 833 O O . LEU A 1 106 ? -6.105 -5.922 5.129 1 98.81 106 LEU A O 1
ATOM 837 N N . GLU A 1 107 ? -7.965 -7.211 5.023 1 98.31 107 GLU A N 1
ATOM 838 C CA . GLU A 1 107 ? -7.227 -8.461 5.141 1 98.31 107 GLU A CA 1
ATOM 839 C C . GLU A 1 107 ? -6.277 -8.656 3.959 1 98.31 107 GLU A C 1
ATOM 841 O O . GLU A 1 107 ? -5.141 -9.109 4.133 1 98.31 107 GLU A O 1
ATOM 846 N N . TYR A 1 108 ? -6.723 -8.328 2.791 1 98.62 108 TYR A N 1
ATOM 847 C CA . TYR A 1 108 ? -5.914 -8.484 1.587 1 98.62 108 TYR A CA 1
ATOM 848 C C . TYR A 1 108 ? -4.727 -7.535 1.597 1 98.62 108 TYR A C 1
ATOM 850 O O . TYR A 1 108 ? -3.592 -7.945 1.329 1 98.62 108 TYR A O 1
ATOM 858 N N . TYR A 1 109 ? -4.973 -6.27 1.9 1 98.88 109 TYR A N 1
ATOM 859 C CA . TYR A 1 109 ? -3.875 -5.309 1.952 1 98.88 109 TYR A CA 1
ATOM 860 C C . TYR A 1 109 ? -2.873 -5.688 3.037 1 98.88 109 TYR A C 1
ATOM 862 O O . TYR A 1 109 ? -1.662 -5.555 2.846 1 98.88 109 TYR A O 1
ATOM 870 N N . LYS A 1 110 ? -3.352 -6.148 4.184 1 98.56 110 LYS A N 1
ATOM 871 C CA . LYS A 1 110 ? -2.467 -6.559 5.27 1 98.56 110 LYS A CA 1
ATOM 872 C C . LYS A 1 110 ? -1.556 -7.699 4.836 1 98.56 110 LYS A C 1
ATOM 874 O O . LYS A 1 110 ? -0.335 -7.621 4.988 1 98.56 110 LYS A O 1
ATOM 879 N N . THR A 1 111 ? -2.148 -8.688 4.266 1 98.5 111 THR A N 1
ATOM 880 C CA . THR A 1 111 ? -1.375 -9.875 3.91 1 98.5 111 THR A CA 1
ATOM 881 C C . THR A 1 111 ? -0.485 -9.594 2.701 1 98.5 111 THR A C 1
ATOM 883 O O . THR A 1 111 ? 0.728 -9.812 2.754 1 98.5 111 THR A O 1
ATOM 886 N N . ASN A 1 112 ? -1.049 -9.102 1.616 1 98.81 112 ASN A N 1
ATOM 887 C CA . ASN A 1 112 ? -0.333 -9.008 0.349 1 98.81 112 ASN A CA 1
ATOM 888 C C . ASN A 1 112 ? 0.688 -7.871 0.366 1 98.81 112 ASN A C 1
ATOM 890 O O . ASN A 1 112 ? 1.793 -8.016 -0.159 1 98.81 112 ASN A O 1
ATOM 894 N N . VAL A 1 113 ? 0.318 -6.707 0.992 1 98.88 113 VAL A N 1
ATOM 895 C CA . VAL A 1 113 ? 1.201 -5.547 0.961 1 98.88 113 VAL A CA 1
ATOM 896 C C . VAL A 1 113 ? 2.096 -5.543 2.199 1 98.88 113 VAL A C 1
ATOM 898 O O . VAL A 1 113 ? 3.322 -5.602 2.084 1 98.88 113 VAL A O 1
ATOM 901 N N . CYS A 1 114 ? 1.48 -5.582 3.424 1 98.81 114 CYS A N 1
ATOM 902 C CA . CYS A 1 114 ? 2.279 -5.504 4.641 1 98.81 114 CYS A CA 1
ATOM 903 C C . CYS A 1 114 ? 3.168 -6.734 4.789 1 98.81 114 CYS A C 1
ATOM 905 O O . CYS A 1 114 ? 4.312 -6.629 5.23 1 98.81 114 CYS A O 1
ATOM 907 N N . GLY A 1 115 ? 2.592 -7.902 4.457 1 98.81 115 GLY A N 1
ATOM 908 C CA . GLY A 1 115 ? 3.402 -9.109 4.504 1 98.81 115 GLY A CA 1
ATOM 909 C C . GLY A 1 115 ? 4.633 -9.031 3.617 1 98.81 115 GLY A C 1
ATOM 910 O O . GLY A 1 115 ? 5.723 -9.438 4.027 1 98.81 115 GLY A O 1
ATOM 911 N N . THR A 1 116 ? 4.457 -8.492 2.395 1 98.94 116 THR A N 1
ATOM 912 C CA . THR A 1 116 ? 5.574 -8.359 1.466 1 98.94 116 THR A CA 1
ATOM 913 C C . THR A 1 116 ? 6.594 -7.348 1.99 1 98.94 116 THR A C 1
ATOM 915 O O . THR A 1 116 ? 7.801 -7.562 1.879 1 98.94 116 THR A O 1
ATOM 918 N N . LEU A 1 117 ? 6.125 -6.262 2.559 1 98.88 117 LEU A N 1
ATOM 919 C CA . LEU A 1 117 ? 7.02 -5.25 3.115 1 98.88 117 LEU A CA 1
ATOM 920 C C . LEU A 1 117 ? 7.867 -5.836 4.242 1 98.88 117 LEU A C 1
ATOM 922 O O . LEU A 1 117 ? 9.055 -5.539 4.348 1 98.88 117 LEU A O 1
ATOM 926 N N . ASN A 1 118 ? 7.254 -6.656 5.109 1 98.75 118 ASN A N 1
ATOM 927 C CA . ASN A 1 118 ? 8 -7.359 6.141 1 98.75 118 ASN A CA 1
ATOM 928 C C . ASN A 1 118 ? 9.102 -8.234 5.543 1 98.75 118 ASN A C 1
ATOM 930 O O . ASN A 1 118 ? 10.242 -8.203 6.004 1 98.75 118 ASN A O 1
ATOM 934 N N . LEU A 1 119 ? 8.703 -8.953 4.531 1 98.94 119 LEU A N 1
ATOM 935 C CA . LEU A 1 119 ? 9.641 -9.859 3.877 1 98.94 119 LEU A CA 1
ATOM 936 C C . LEU A 1 119 ? 10.812 -9.094 3.281 1 98.94 119 LEU A C 1
ATOM 938 O O . LEU A 1 119 ? 11.969 -9.445 3.504 1 98.94 119 LEU A O 1
ATOM 942 N N . LEU A 1 120 ? 10.547 -8.039 2.541 1 98.94 120 LEU A N 1
ATOM 943 C CA . LEU A 1 120 ? 11.578 -7.234 1.896 1 98.94 120 LEU A CA 1
ATOM 944 C C . LEU A 1 120 ? 12.5 -6.609 2.932 1 98.94 120 LEU A C 1
ATOM 946 O O . LEU A 1 120 ? 13.711 -6.527 2.719 1 98.94 120 LEU A O 1
ATOM 950 N N . SER A 1 121 ? 11.922 -6.145 4.02 1 98.69 121 SER A N 1
ATOM 951 C CA . SER A 1 121 ? 12.727 -5.547 5.082 1 98.69 121 SER A CA 1
ATOM 952 C C . SER A 1 121 ? 13.703 -6.562 5.672 1 98.69 121 SER A C 1
ATOM 954 O O . SER A 1 121 ? 14.875 -6.25 5.883 1 98.69 121 SER A O 1
ATOM 956 N N . VAL A 1 122 ? 13.203 -7.773 5.969 1 98.75 122 VAL A N 1
ATOM 957 C CA . VAL A 1 122 ? 14.055 -8.82 6.527 1 98.75 122 VAL A CA 1
ATOM 958 C C . VAL A 1 122 ? 15.117 -9.219 5.508 1 98.75 122 VAL A C 1
ATOM 960 O O . VAL A 1 122 ? 16.281 -9.422 5.859 1 98.75 122 VAL A O 1
ATOM 963 N N . MET A 1 123 ? 14.758 -9.367 4.27 1 98.88 123 MET A N 1
ATOM 964 C CA . MET A 1 123 ? 15.703 -9.664 3.199 1 98.88 123 MET A CA 1
ATOM 965 C C . MET A 1 123 ? 16.844 -8.641 3.174 1 98.88 123 MET A C 1
ATOM 967 O O . MET A 1 123 ? 18.016 -9.016 3.102 1 98.88 123 MET A O 1
ATOM 971 N N . ARG A 1 124 ? 16.422 -7.371 3.197 1 98.69 124 ARG A N 1
ATOM 972 C CA . ARG A 1 124 ? 17.406 -6.301 3.211 1 98.69 124 ARG A CA 1
ATOM 973 C C . ARG A 1 124 ? 18.375 -6.457 4.387 1 98.69 124 ARG A C 1
ATOM 975 O O . ARG A 1 124 ? 19.578 -6.352 4.219 1 98.69 124 ARG A O 1
ATOM 982 N N . ASP A 1 125 ? 17.844 -6.738 5.578 1 98.06 125 ASP A N 1
ATOM 983 C CA . ASP A 1 125 ? 18.641 -6.84 6.797 1 98.06 125 ASP A CA 1
ATOM 984 C C . ASP A 1 125 ? 19.641 -7.996 6.711 1 98.06 125 ASP A C 1
ATOM 986 O O . ASP A 1 125 ? 20.703 -7.953 7.324 1 98.06 125 ASP A O 1
ATOM 990 N N . PHE A 1 126 ? 19.312 -9.023 5.945 1 98.56 126 PHE A N 1
ATOM 991 C CA . PHE A 1 126 ? 20.172 -10.203 5.848 1 98.56 126 PHE A CA 1
ATOM 992 C C . PHE A 1 126 ? 20.906 -10.234 4.512 1 98.56 126 PHE A C 1
ATOM 994 O O . PHE A 1 126 ? 21.5 -11.25 4.145 1 98.56 126 PHE A O 1
ATOM 1001 N N . ASN A 1 127 ? 20.812 -9.133 3.754 1 98.19 127 ASN A N 1
ATOM 1002 C CA . ASN A 1 127 ? 21.531 -8.898 2.508 1 98.19 127 ASN A CA 1
ATOM 1003 C C . ASN A 1 127 ? 21.188 -9.938 1.45 1 98.19 127 ASN A C 1
ATOM 1005 O O . ASN A 1 127 ? 22.062 -10.484 0.789 1 98.19 127 ASN A O 1
ATOM 1009 N N . VAL A 1 128 ? 19.938 -10.359 1.375 1 98.56 128 VAL A N 1
ATOM 1010 C CA . VAL A 1 128 ? 19.375 -11.141 0.278 1 98.56 128 VAL A CA 1
ATOM 1011 C C . VAL A 1 128 ? 18.609 -10.227 -0.673 1 98.56 128 VAL A C 1
ATOM 1013 O O . VAL A 1 128 ? 17.547 -9.727 -0.33 1 98.56 128 VAL A O 1
ATOM 1016 N N . LYS A 1 129 ? 19.047 -10.039 -1.873 1 98.31 129 LYS A N 1
ATOM 1017 C CA . LYS A 1 129 ? 18.516 -8.938 -2.674 1 98.31 129 LYS A CA 1
ATOM 1018 C C . LYS A 1 129 ? 18.047 -9.438 -4.043 1 98.31 129 LYS A C 1
ATOM 1020 O O . LYS A 1 129 ? 18 -8.664 -5 1 98.31 129 LYS A O 1
ATOM 1025 N N . ARG A 1 130 ? 17.828 -10.75 -4.184 1 98.56 130 ARG A N 1
ATOM 1026 C CA . ARG A 1 130 ? 17.234 -11.344 -5.371 1 98.56 130 ARG A CA 1
ATOM 1027 C C . ARG A 1 130 ? 15.812 -11.828 -5.078 1 98.56 130 ARG A C 1
ATOM 1029 O O . ARG A 1 130 ? 15.609 -12.68 -4.207 1 98.56 130 ARG A O 1
ATOM 1036 N N . PHE A 1 131 ? 14.867 -11.289 -5.852 1 98.81 131 PHE A N 1
ATOM 1037 C CA . PHE A 1 131 ? 13.461 -11.453 -5.512 1 98.81 131 PHE A CA 1
ATOM 1038 C C . PHE A 1 131 ? 12.633 -11.727 -6.758 1 98.81 131 PHE A C 1
ATOM 1040 O O . PHE A 1 131 ? 12.672 -10.961 -7.723 1 98.81 131 PHE A O 1
ATOM 1047 N N . ILE A 1 132 ? 11.922 -12.852 -6.777 1 98.88 132 ILE A N 1
ATOM 1048 C CA . ILE A 1 132 ? 10.93 -13.148 -7.797 1 98.88 132 ILE A CA 1
ATOM 1049 C C . ILE A 1 132 ? 9.523 -12.953 -7.219 1 98.88 132 ILE A C 1
ATOM 1051 O O . ILE A 1 132 ? 9.141 -13.641 -6.273 1 98.88 132 ILE A O 1
ATOM 1055 N N . TYR A 1 133 ? 8.812 -12.07 -7.805 1 98.88 133 TYR A N 1
ATOM 1056 C CA . TYR A 1 133 ? 7.5 -11.68 -7.305 1 98.88 133 TYR A CA 1
ATOM 1057 C C . TYR A 1 133 ? 6.391 -12.312 -8.133 1 98.88 133 TYR A C 1
ATOM 1059 O O . TYR A 1 133 ? 6.379 -12.203 -9.359 1 98.88 133 TYR A O 1
ATOM 1067 N N . SER A 1 134 ? 5.52 -13.031 -7.426 1 98.81 134 SER A N 1
ATOM 1068 C CA . SER A 1 134 ? 4.285 -13.516 -8.039 1 98.81 134 SER A CA 1
ATOM 1069 C C . SER A 1 134 ? 3.27 -12.391 -8.203 1 98.81 134 SER A C 1
ATOM 1071 O O . SER A 1 134 ? 2.436 -12.172 -7.324 1 98.81 134 SER A O 1
ATOM 1073 N N . SER A 1 135 ? 3.307 -11.719 -9.281 1 98.69 135 SER A N 1
ATOM 1074 C CA . SER A 1 135 ? 2.348 -10.664 -9.586 1 98.69 135 SER A CA 1
ATOM 1075 C C . SER A 1 135 ? 1.136 -11.211 -10.336 1 98.69 135 SER A C 1
ATOM 1077 O O . SER A 1 135 ? 0.722 -12.352 -10.094 1 98.69 135 SER A O 1
ATOM 1079 N N . SER A 1 136 ? 0.436 -10.406 -11.016 1 98.25 136 SER A N 1
ATOM 1080 C CA . SER A 1 136 ? -0.828 -10.805 -11.625 1 98.25 136 SER A CA 1
ATOM 1081 C C . SER A 1 136 ? -1.153 -9.938 -12.836 1 98.25 136 SER A C 1
ATOM 1083 O O . SER A 1 136 ? -0.798 -8.758 -12.883 1 98.25 136 SER A O 1
ATOM 1085 N N . ALA A 1 137 ? -1.844 -10.523 -13.773 1 97.31 137 ALA A N 1
ATOM 1086 C CA . ALA A 1 137 ? -2.34 -9.773 -14.922 1 97.31 137 ALA A CA 1
ATOM 1087 C C . ALA A 1 137 ? -3.35 -8.711 -14.484 1 97.31 137 ALA A C 1
ATOM 1089 O O . ALA A 1 137 ? -3.65 -7.789 -15.242 1 97.31 137 ALA A O 1
ATOM 1090 N N . THR A 1 138 ? -3.842 -8.82 -13.281 1 96.56 138 THR A N 1
ATOM 1091 C CA . THR A 1 138 ? -4.836 -7.883 -12.773 1 96.56 138 THR A CA 1
ATOM 1092 C C . THR A 1 138 ? -4.254 -6.477 -12.672 1 96.56 138 THR A C 1
ATOM 1094 O O . THR A 1 138 ? -4.992 -5.496 -12.602 1 96.56 138 THR A O 1
ATOM 1097 N N . VAL A 1 139 ? -2.922 -6.324 -12.688 1 98.06 139 VAL A N 1
ATOM 1098 C CA . VAL A 1 139 ? -2.303 -5.016 -12.516 1 98.06 139 VAL A CA 1
ATOM 1099 C C . VAL A 1 139 ? -2.57 -4.152 -13.75 1 98.06 139 VAL A C 1
ATOM 1101 O O . VAL A 1 139 ? -2.469 -2.926 -13.688 1 98.06 139 VAL A O 1
ATOM 1104 N N . TYR A 1 140 ? -2.932 -4.824 -14.883 1 97.31 140 TYR A N 1
ATOM 1105 C CA . TYR A 1 140 ? -3.182 -4.109 -16.125 1 97.31 140 TYR A CA 1
ATOM 1106 C C . TYR A 1 140 ? -4.539 -3.418 -16.094 1 97.31 140 TYR A C 1
ATOM 1108 O O . TYR A 1 140 ? -4.801 -2.518 -16.906 1 97.31 140 TYR A O 1
ATOM 1116 N N . GLY A 1 141 ? -5.449 -3.857 -15.195 1 95.06 141 GLY A N 1
ATOM 1117 C CA . GLY A 1 141 ? -6.793 -3.303 -15.172 1 95.06 141 GLY A CA 1
ATOM 1118 C C . GLY A 1 141 ? -7.602 -3.629 -16.406 1 95.06 141 GLY A C 1
ATOM 1119 O O . GLY A 1 141 ? -7.598 -4.77 -16.875 1 95.06 141 GLY A O 1
ATOM 1120 N N . ILE A 1 142 ? -8.391 -2.682 -16.828 1 92.31 142 ILE A N 1
ATOM 1121 C CA . ILE A 1 142 ? -9.156 -2.838 -18.062 1 92.31 142 ILE A CA 1
ATOM 1122 C C . ILE A 1 142 ? -8.266 -2.576 -19.266 1 92.31 142 ILE A C 1
ATOM 1124 O O . ILE A 1 142 ? -7.789 -1.455 -19.469 1 92.31 142 ILE A O 1
ATOM 1128 N N . PRO A 1 143 ? -8.062 -3.555 -20.062 1 92.69 143 PRO A N 1
ATOM 1129 C CA . PRO A 1 143 ? -7.137 -3.396 -21.188 1 92.69 143 PRO A CA 1
ATOM 1130 C C . PRO A 1 143 ? -7.625 -2.375 -22.203 1 92.69 143 PRO A C 1
ATOM 1132 O O . PRO A 1 143 ? -8.797 -2.393 -22.594 1 92.69 143 PRO A O 1
ATOM 1135 N N . GLU A 1 144 ? -6.727 -1.526 -22.625 1 91.62 144 GLU A N 1
ATOM 1136 C CA . GLU A 1 144 ? -7.023 -0.642 -23.75 1 91.62 144 GLU A CA 1
ATOM 1137 C C . GLU A 1 144 ? -6.918 -1.383 -25.078 1 91.62 144 GLU A C 1
ATOM 1139 O O . GLU A 1 144 ? -7.621 -1.054 -26.031 1 91.62 144 GLU A O 1
ATOM 1144 N N . LYS A 1 145 ? -6.055 -2.266 -25.062 1 95 145 LYS A N 1
ATOM 1145 C CA . LYS A 1 145 ? -5.797 -3.1 -26.234 1 95 145 LYS A CA 1
ATOM 1146 C C . LYS A 1 145 ? -5.297 -4.48 -25.828 1 95 145 LYS A C 1
ATOM 1148 O O . LYS A 1 145 ? -4.77 -4.656 -24.719 1 95 145 LYS A O 1
ATOM 1153 N N . LEU A 1 146 ? -5.516 -5.465 -26.734 1 96.69 146 LEU A N 1
ATOM 1154 C CA . LEU A 1 146 ? -5.047 -6.832 -26.547 1 96.69 146 LEU A CA 1
ATOM 1155 C C . LEU A 1 146 ? -4.191 -7.285 -27.719 1 96.69 146 LEU A C 1
ATOM 1157 O O . LEU A 1 146 ? -4.414 -6.855 -28.859 1 96.69 146 LEU A O 1
ATOM 1161 N N . PRO A 1 147 ? -3.271 -8.148 -27.531 1 98.38 147 PRO A N 1
ATOM 1162 C CA . PRO A 1 147 ? -2.875 -8.766 -26.266 1 98.38 147 PRO A CA 1
ATOM 1163 C C . PRO A 1 147 ? -2.156 -7.785 -25.328 1 98.38 147 PRO A C 1
ATOM 1165 O O . PRO A 1 147 ? -1.699 -6.73 -25.781 1 98.38 147 PRO A O 1
ATOM 1168 N N . LEU A 1 148 ? -2.076 -8.117 -24.047 1 98.44 148 LEU A N 1
ATOM 1169 C CA . LEU A 1 148 ? -1.403 -7.289 -23.047 1 98.44 148 LEU A CA 1
ATOM 1170 C C . LEU A 1 148 ? 0.109 -7.461 -23.125 1 98.44 148 LEU A C 1
ATOM 1172 O O . LEU A 1 148 ? 0.612 -8.586 -23.094 1 98.44 148 LEU A O 1
ATOM 1176 N N . VAL A 1 149 ? 0.796 -6.359 -23.234 1 98.38 149 VAL A N 1
ATOM 1177 C CA . VAL A 1 149 ? 2.254 -6.348 -23.281 1 98.38 149 VAL A CA 1
ATOM 1178 C C . VAL A 1 149 ? 2.805 -5.656 -22.031 1 98.38 149 VAL A C 1
ATOM 1180 O O . VAL A 1 149 ? 2.125 -4.824 -21.422 1 98.38 149 VAL A O 1
ATOM 1183 N N . GLU A 1 150 ? 4.035 -5.992 -21.641 1 98.38 150 GLU A N 1
ATOM 1184 C CA . GLU A 1 150 ? 4.57 -5.664 -20.328 1 98.38 150 GLU A CA 1
ATOM 1185 C C . GLU A 1 150 ? 4.707 -4.156 -20.141 1 98.38 150 GLU A C 1
ATOM 1187 O O . GLU A 1 150 ? 4.641 -3.652 -19.016 1 98.38 150 GLU A O 1
ATOM 1192 N N . ASN A 1 151 ? 4.871 -3.404 -21.188 1 96.94 151 ASN A N 1
ATOM 1193 C CA . ASN A 1 151 ? 5.113 -1.973 -21.047 1 96.94 151 ASN A CA 1
ATOM 1194 C C . ASN A 1 151 ? 3.809 -1.179 -21.062 1 96.94 151 ASN A C 1
ATOM 1196 O O . ASN A 1 151 ? 3.828 0.053 -21.047 1 96.94 151 ASN A O 1
ATOM 1200 N N . MET A 1 152 ? 2.703 -1.863 -21.141 1 97.31 152 MET A N 1
ATOM 1201 C CA . MET A 1 152 ? 1.405 -1.193 -21.094 1 97.31 152 MET A CA 1
ATOM 1202 C C . MET A 1 152 ? 1.145 -0.618 -19.703 1 97.31 152 MET A C 1
ATOM 1204 O O . MET A 1 152 ? 1.737 -1.064 -18.719 1 97.31 152 MET A O 1
ATOM 1208 N N . LYS A 1 153 ? 0.261 0.366 -19.703 1 94.75 153 LYS A N 1
ATOM 1209 C CA . LYS A 1 153 ? -0.078 1.055 -18.453 1 94.75 153 LYS A CA 1
ATOM 1210 C C . LYS A 1 153 ? -0.672 0.088 -17.438 1 94.75 153 LYS A C 1
ATOM 1212 O O . LYS A 1 153 ? -1.462 -0.789 -17.797 1 94.75 153 LYS A O 1
ATOM 1217 N N . THR A 1 154 ? -0.291 0.253 -16.188 1 96.69 154 THR A N 1
ATOM 1218 C CA . THR A 1 154 ? -0.835 -0.502 -15.062 1 96.69 154 THR A CA 1
ATOM 1219 C C . THR A 1 154 ? -1.439 0.437 -14.023 1 96.69 154 THR A C 1
ATOM 1221 O O . THR A 1 154 ? -1.268 1.655 -14.102 1 96.69 154 THR A O 1
ATOM 1224 N N . GLY A 1 155 ? -2.234 -0.108 -13.062 1 94.25 155 GLY A N 1
ATOM 1225 C CA . GLY A 1 155 ? -2.684 0.683 -11.922 1 94.25 155 GLY A CA 1
ATOM 1226 C C . GLY A 1 155 ? -4.18 0.928 -11.922 1 94.25 155 GLY A C 1
ATOM 1227 O O . GLY A 1 155 ? -4.762 1.267 -10.891 1 94.25 155 GLY A O 1
ATOM 1228 N N . ASP A 1 156 ? -4.816 0.89 -13.031 1 91.75 156 ASP A N 1
ATOM 1229 C CA . ASP A 1 156 ? -6.266 1.054 -13.07 1 91.75 156 ASP A CA 1
ATOM 1230 C C . ASP A 1 156 ? -6.977 -0.249 -12.711 1 91.75 156 ASP A C 1
ATOM 1232 O O . ASP A 1 156 ? -7.828 -0.729 -13.461 1 91.75 156 ASP A O 1
ATOM 1236 N N . CYS A 1 157 ? -6.594 -0.792 -11.57 1 96.06 157 CYS A N 1
ATOM 1237 C CA . CYS A 1 157 ? -7.074 -2.09 -11.109 1 96.06 157 CYS A CA 1
ATOM 1238 C C . CYS A 1 157 ? -8.539 -2.018 -10.703 1 96.06 157 CYS A C 1
ATOM 1240 O O . CYS A 1 157 ? -8.984 -1.022 -10.133 1 96.06 157 CYS A O 1
ATOM 1242 N N . THR A 1 158 ? -9.305 -3.076 -10.836 1 94.38 158 THR A N 1
ATOM 1243 C CA . THR A 1 158 ? -10.75 -3.037 -10.688 1 94.38 158 THR A CA 1
ATOM 1244 C C . THR A 1 158 ? -11.172 -3.648 -9.352 1 94.38 158 THR A C 1
ATOM 1246 O O . THR A 1 158 ? -12.367 -3.705 -9.039 1 94.38 158 THR A O 1
ATOM 1249 N N . ASN A 1 159 ? -10.281 -4.172 -8.594 1 95.75 159 ASN A N 1
ATOM 1250 C CA . ASN A 1 159 ? -10.57 -4.812 -7.316 1 95.75 159 ASN A CA 1
ATOM 1251 C C . ASN A 1 159 ? -9.391 -4.711 -6.355 1 95.75 159 ASN A C 1
ATOM 1253 O O . ASN A 1 159 ? -8.258 -4.48 -6.781 1 95.75 159 ASN A O 1
ATOM 1257 N N . PRO A 1 160 ? -9.633 -4.934 -5.016 1 98 160 PRO A N 1
ATOM 1258 C CA . PRO A 1 160 ? -8.562 -4.793 -4.027 1 98 160 PRO A CA 1
ATOM 1259 C C . PRO A 1 160 ? -7.426 -5.789 -4.246 1 98 160 PRO A C 1
ATOM 1261 O O . PRO A 1 160 ? -6.258 -5.457 -4.012 1 98 160 PRO A O 1
ATOM 1264 N N . TYR A 1 161 ? -7.695 -7.023 -4.691 1 97.31 161 TYR A N 1
ATOM 1265 C CA . TYR A 1 161 ? -6.633 -7.98 -4.977 1 97.31 161 TYR A CA 1
ATOM 1266 C C . TYR A 1 161 ? -5.652 -7.422 -6 1 97.31 161 TYR A C 1
ATOM 1268 O O . TYR A 1 161 ? -4.445 -7.379 -5.75 1 97.31 161 TYR A O 1
ATOM 1276 N N . GLY A 1 162 ? -6.188 -7 -7.148 1 97.94 162 GLY A N 1
ATOM 1277 C CA . GLY A 1 162 ? -5.348 -6.406 -8.172 1 97.94 162 GLY A CA 1
ATOM 1278 C C . GLY A 1 162 ? -4.57 -5.199 -7.684 1 97.94 162 GLY A C 1
ATOM 1279 O O . GLY A 1 162 ? -3.4 -5.027 -8.031 1 97.94 162 GLY A O 1
ATOM 1280 N N . LYS A 1 163 ? -5.223 -4.395 -6.863 1 98.5 163 LYS A N 1
ATOM 1281 C CA . LYS A 1 163 ? -4.559 -3.217 -6.312 1 98.5 163 LYS A CA 1
ATOM 1282 C C . LYS A 1 163 ? -3.377 -3.617 -5.43 1 98.5 163 LYS A C 1
ATOM 1284 O O . LYS A 1 163 ? -2.334 -2.963 -5.449 1 98.5 163 LYS A O 1
ATOM 1289 N N . THR A 1 164 ? -3.568 -4.691 -4.609 1 98.81 164 THR A N 1
ATOM 1290 C CA . THR A 1 164 ? -2.471 -5.125 -3.75 1 98.81 164 THR A CA 1
ATOM 1291 C C . THR A 1 164 ? -1.258 -5.523 -4.582 1 98.81 164 THR A C 1
ATOM 1293 O O . THR A 1 164 ? -0.122 -5.191 -4.238 1 98.81 164 THR A O 1
ATOM 1296 N N . LYS A 1 165 ? -1.466 -6.262 -5.672 1 98.81 165 LYS A N 1
ATOM 1297 C CA . LYS A 1 165 ? -0.368 -6.684 -6.535 1 98.81 165 LYS A CA 1
ATOM 1298 C C . LYS A 1 165 ? 0.309 -5.484 -7.191 1 98.81 165 LYS A C 1
ATOM 1300 O O . LYS A 1 165 ? 1.538 -5.426 -7.273 1 98.81 165 LYS A O 1
ATOM 1305 N N . TYR A 1 166 ? -0.5 -4.547 -7.633 1 98.75 166 TYR A N 1
ATOM 1306 C CA . TYR A 1 166 ? 0.028 -3.326 -8.234 1 98.75 166 TYR A CA 1
ATOM 1307 C C . TYR A 1 166 ? 0.849 -2.531 -7.23 1 98.75 166 TYR A C 1
ATOM 1309 O O . TYR A 1 166 ? 1.946 -2.064 -7.543 1 98.75 166 TYR A O 1
ATOM 1317 N N . MET A 1 167 ? 0.325 -2.332 -6.027 1 98.88 167 MET A N 1
ATOM 1318 C CA . MET A 1 167 ? 1.023 -1.59 -4.98 1 98.88 167 MET A CA 1
ATOM 1319 C C . MET A 1 167 ? 2.387 -2.209 -4.695 1 98.88 167 MET A C 1
ATOM 1321 O O . MET A 1 167 ? 3.381 -1.494 -4.551 1 98.88 167 MET A O 1
ATOM 1325 N N . VAL A 1 168 ? 2.438 -3.518 -4.613 1 98.94 168 VAL A N 1
ATOM 1326 C CA . VAL A 1 168 ? 3.701 -4.188 -4.32 1 98.94 168 VAL A CA 1
ATOM 1327 C C . VAL A 1 168 ? 4.684 -3.959 -5.469 1 98.94 168 VAL A C 1
ATOM 1329 O O . VAL A 1 168 ? 5.875 -3.734 -5.238 1 98.94 168 VAL A O 1
ATOM 1332 N N . GLU A 1 169 ? 4.227 -4.016 -6.742 1 98.88 169 GLU A N 1
ATOM 1333 C CA . GLU A 1 169 ? 5.121 -3.701 -7.852 1 98.88 169 GLU A CA 1
ATOM 1334 C C . GLU A 1 169 ? 5.719 -2.305 -7.699 1 98.88 169 GLU A C 1
ATOM 1336 O O . GLU A 1 169 ? 6.91 -2.102 -7.953 1 98.88 169 GLU A O 1
ATOM 1341 N N . GLU A 1 170 ? 4.895 -1.363 -7.301 1 98.69 170 GLU A N 1
ATOM 1342 C CA . GLU A 1 170 ? 5.375 0.004 -7.125 1 98.69 170 GLU A CA 1
ATOM 1343 C C . GLU A 1 170 ? 6.426 0.082 -6.02 1 98.69 170 GLU A C 1
ATOM 1345 O O . GLU A 1 170 ? 7.438 0.774 -6.168 1 98.69 170 GLU A O 1
ATOM 1350 N N . VAL A 1 171 ? 6.203 -0.623 -4.941 1 98.88 171 VAL A N 1
ATOM 1351 C CA . VAL A 1 171 ? 7.164 -0.693 -3.844 1 98.88 171 VAL A CA 1
ATOM 1352 C C . VAL A 1 171 ? 8.484 -1.259 -4.352 1 98.88 171 VAL A C 1
ATOM 1354 O O . VAL A 1 171 ? 9.555 -0.734 -4.031 1 98.88 171 VAL A O 1
ATOM 1357 N N . LEU A 1 172 ? 8.367 -2.305 -5.121 1 98.94 172 LEU A N 1
ATOM 1358 C CA . LEU A 1 172 ? 9.555 -2.98 -5.633 1 98.94 172 LEU A CA 1
ATOM 1359 C C . LEU A 1 172 ? 10.336 -2.07 -6.578 1 98.94 172 LEU A C 1
ATOM 1361 O O . LEU A 1 172 ? 11.57 -2.062 -6.559 1 98.94 172 LEU A O 1
ATOM 1365 N N . LYS A 1 173 ? 9.641 -1.342 -7.445 1 98.69 173 LYS A N 1
ATOM 1366 C CA . LYS A 1 173 ? 10.297 -0.366 -8.312 1 98.69 173 LYS A CA 1
ATOM 1367 C C . LYS A 1 173 ? 11.07 0.665 -7.488 1 98.69 173 LYS A C 1
ATOM 1369 O O . LYS A 1 173 ? 12.227 0.967 -7.789 1 98.69 173 LYS A O 1
ATOM 1374 N N . ASP A 1 174 ? 10.43 1.198 -6.48 1 98.44 174 ASP A N 1
ATOM 1375 C CA . ASP A 1 174 ? 11.055 2.199 -5.625 1 98.44 174 ASP A CA 1
ATOM 1376 C C . ASP A 1 174 ? 12.258 1.612 -4.887 1 98.44 174 ASP A C 1
ATOM 1378 O O . ASP A 1 174 ? 13.266 2.295 -4.688 1 98.44 174 ASP A O 1
ATOM 1382 N N . LEU A 1 175 ? 12.125 0.395 -4.406 1 98.81 175 LEU A N 1
ATOM 1383 C CA . LEU A 1 175 ? 13.219 -0.292 -3.729 1 98.81 175 LEU A CA 1
ATOM 1384 C C . LEU A 1 175 ? 14.438 -0.41 -4.637 1 98.81 175 LEU A C 1
ATOM 1386 O O . LEU A 1 175 ? 15.555 -0.079 -4.234 1 98.81 175 LEU A O 1
ATOM 1390 N N . CYS A 1 176 ? 14.242 -0.794 -5.906 1 98.69 176 CYS A N 1
ATOM 1391 C CA . CYS A 1 176 ? 15.328 -0.958 -6.863 1 98.69 176 CYS A CA 1
ATOM 1392 C C . CYS A 1 176 ? 15.953 0.387 -7.219 1 98.69 176 CYS A C 1
ATOM 1394 O O . CYS A 1 176 ? 17.156 0.467 -7.496 1 98.69 176 CYS A O 1
ATOM 1396 N N . THR A 1 177 ? 15.141 1.406 -7.207 1 97.31 177 THR A N 1
ATOM 1397 C CA . THR A 1 177 ? 15.648 2.748 -7.477 1 97.31 177 THR A CA 1
ATOM 1398 C C . THR A 1 177 ? 16.516 3.24 -6.328 1 97.31 177 THR A C 1
ATOM 1400 O O . THR A 1 177 ? 17.547 3.887 -6.555 1 97.31 177 THR A O 1
ATOM 1403 N N . SER A 1 178 ? 16.172 2.936 -5.121 1 97.5 178 SER A N 1
ATOM 1404 C CA . SER A 1 178 ? 16.859 3.428 -3.936 1 97.5 178 SER A CA 1
ATOM 1405 C C . SER A 1 178 ? 18.141 2.643 -3.68 1 97.5 178 SER A C 1
ATOM 1407 O O . SER A 1 178 ? 19.078 3.154 -3.066 1 97.5 178 SER A O 1
ATOM 1409 N N . ASP A 1 179 ? 18.203 1.402 -4.062 1 98.19 179 ASP A N 1
ATOM 1410 C CA . ASP A 1 179 ? 19.312 0.488 -3.889 1 98.19 179 ASP A CA 1
ATOM 1411 C C . ASP A 1 179 ? 19.547 -0.348 -5.145 1 98.19 179 ASP A C 1
ATOM 1413 O O . ASP A 1 179 ? 18.859 -1.348 -5.367 1 98.19 179 ASP A O 1
ATOM 1417 N N . LYS A 1 180 ? 20.562 -0.043 -5.855 1 97.69 180 LYS A N 1
ATOM 1418 C CA . LYS A 1 180 ? 20.812 -0.557 -7.203 1 97.69 180 LYS A CA 1
ATOM 1419 C C . LYS A 1 180 ? 21.281 -2.01 -7.156 1 97.69 180 LYS A C 1
ATOM 1421 O O . LYS A 1 180 ? 21.391 -2.662 -8.195 1 97.69 180 LYS A O 1
ATOM 1426 N N . GLU A 1 181 ? 21.438 -2.545 -5.984 1 98 181 GLU A N 1
ATOM 1427 C CA . GLU A 1 181 ? 21.891 -3.926 -5.859 1 98 181 GLU A CA 1
ATOM 1428 C C . GLU A 1 181 ? 20.734 -4.902 -5.984 1 98 181 GLU A C 1
ATOM 1430 O O . GLU A 1 181 ? 20.938 -6.102 -6.195 1 98 181 GLU A O 1
ATOM 1435 N N . TRP A 1 182 ? 19.516 -4.434 -5.871 1 98.62 182 TRP A N 1
ATOM 1436 C CA . TRP A 1 182 ? 18.359 -5.312 -5.906 1 98.62 182 TRP A CA 1
ATOM 1437 C C . TRP A 1 182 ? 18.109 -5.828 -7.32 1 98.62 182 TRP A C 1
ATOM 1439 O O . TRP A 1 182 ? 18.219 -5.074 -8.289 1 98.62 182 TRP A O 1
ATOM 1449 N N . SER A 1 183 ? 17.875 -7.105 -7.398 1 98.62 183 SER A N 1
ATOM 1450 C CA . SER A 1 183 ? 17.406 -7.773 -8.602 1 98.62 183 SER A CA 1
ATOM 1451 C C . SER A 1 183 ? 15.992 -8.32 -8.406 1 98.62 183 SER A C 1
ATOM 1453 O O . SER A 1 183 ? 15.797 -9.297 -7.672 1 98.62 183 SER A O 1
ATOM 1455 N N . VAL A 1 184 ? 15.047 -7.695 -9.102 1 98.81 184 VAL A N 1
ATOM 1456 C CA . VAL A 1 184 ? 13.648 -8.07 -8.914 1 98.81 184 VAL A CA 1
ATOM 1457 C C . VAL A 1 184 ? 13.023 -8.445 -10.258 1 98.81 184 VAL A C 1
ATOM 1459 O O . VAL A 1 184 ? 13.148 -7.695 -11.227 1 98.81 184 VAL A O 1
ATOM 1462 N N . ILE A 1 185 ? 12.422 -9.586 -10.32 1 98.75 185 ILE A N 1
ATOM 1463 C CA . ILE A 1 185 ? 11.625 -9.992 -11.469 1 98.75 185 ILE A CA 1
ATOM 1464 C C . ILE A 1 185 ? 10.164 -10.164 -11.055 1 98.75 185 ILE A C 1
ATOM 1466 O O . ILE A 1 185 ? 9.859 -10.93 -10.141 1 98.75 185 ILE A O 1
ATOM 1470 N N . SER A 1 186 ? 9.336 -9.398 -11.609 1 98.88 186 SER A N 1
ATOM 1471 C CA . SER A 1 186 ? 7.895 -9.516 -11.414 1 98.88 186 SER A CA 1
ATOM 1472 C C . SER A 1 186 ? 7.254 -10.336 -12.531 1 98.88 186 SER A C 1
ATOM 1474 O O . SER A 1 186 ? 7.312 -9.953 -13.703 1 98.88 186 SER A O 1
ATOM 1476 N N . LEU A 1 187 ? 6.688 -11.438 -12.156 1 98.94 187 LEU A N 1
ATOM 1477 C CA . LEU A 1 187 ? 6.008 -12.297 -13.125 1 98.94 187 LEU A CA 1
ATOM 1478 C C . LEU A 1 187 ? 4.504 -12.039 -13.117 1 98.94 187 LEU A C 1
ATOM 1480 O O . LEU A 1 187 ? 3.822 -12.328 -12.133 1 98.94 187 LEU A O 1
ATOM 1484 N N . ARG A 1 188 ? 4.027 -11.461 -14.188 1 98.88 188 ARG A N 1
ATOM 1485 C CA . ARG A 1 188 ? 2.598 -11.234 -14.367 1 98.88 188 ARG A CA 1
ATOM 1486 C C . ARG A 1 188 ? 1.957 -12.383 -15.148 1 98.88 188 ARG A C 1
ATOM 1488 O O . ARG A 1 188 ? 2.062 -12.445 -16.375 1 98.88 188 ARG A O 1
ATOM 1495 N N . TYR A 1 189 ? 1.393 -13.258 -14.375 1 97.06 189 TYR A N 1
ATOM 1496 C CA . TYR A 1 189 ? 0.875 -14.422 -15.094 1 97.06 189 TYR A CA 1
ATOM 1497 C C . TYR A 1 189 ? -0.648 -14.406 -15.125 1 97.06 189 TYR A C 1
ATOM 1499 O O . TYR A 1 189 ? -1.283 -13.633 -14.406 1 97.06 189 TYR A O 1
ATOM 1507 N N . PHE A 1 190 ? -1.151 -15.266 -16.078 1 97.44 190 PHE A N 1
ATOM 1508 C CA . PHE A 1 190 ? -2.549 -15.234 -16.5 1 97.44 190 PHE A CA 1
ATOM 1509 C C . PHE A 1 190 ? -3.266 -16.516 -16.094 1 97.44 190 PHE A C 1
ATOM 1511 O O . PHE A 1 190 ? -2.994 -17.594 -16.641 1 97.44 190 PHE A O 1
ATOM 1518 N N . ASN A 1 191 ? -4.078 -16.578 -15.188 1 96.94 191 ASN A N 1
ATOM 1519 C CA . ASN A 1 191 ? -5.043 -17.547 -14.695 1 96.94 191 ASN A CA 1
ATOM 1520 C C . ASN A 1 191 ? -4.461 -18.969 -14.703 1 96.94 191 ASN A C 1
ATOM 1522 O O . ASN A 1 191 ? -4.82 -19.781 -15.547 1 96.94 191 ASN A O 1
ATOM 1526 N N . PRO A 1 192 ? -3.672 -19.312 -13.805 1 98.31 192 PRO A N 1
ATOM 1527 C CA . PRO A 1 192 ? -3.125 -20.672 -13.727 1 98.31 192 PRO A CA 1
ATOM 1528 C C . PRO A 1 192 ? -4.199 -21.734 -13.508 1 98.31 192 PRO A C 1
ATOM 1530 O O . PRO A 1 192 ? -5.098 -21.547 -12.68 1 98.31 192 PRO A O 1
ATOM 1533 N N . VAL A 1 193 ? -4.16 -22.812 -14.273 1 98.56 193 VAL A N 1
ATOM 1534 C CA . VAL A 1 193 ? -5.051 -23.969 -14.109 1 98.56 193 VAL A CA 1
ATOM 1535 C C . VAL A 1 193 ? -4.285 -25.25 -14.375 1 98.56 193 VAL A C 1
ATOM 1537 O O . VAL A 1 193 ? -3.102 -25.219 -14.719 1 98.56 193 VAL A O 1
ATOM 1540 N N . GLY A 1 194 ? -4.945 -26.359 -14.188 1 98.62 194 GLY A N 1
ATOM 1541 C CA . GLY A 1 194 ? -4.312 -27.656 -14.414 1 98.62 194 GLY A CA 1
ATOM 1542 C C . GLY A 1 194 ? -3.811 -28.297 -13.141 1 98.62 194 GLY A C 1
ATOM 1543 O O . GLY A 1 194 ? -4.273 -27.969 -12.047 1 98.62 194 GLY A O 1
ATOM 1544 N N . ALA A 1 195 ? -2.963 -29.266 -13.281 1 98.75 195 ALA A N 1
ATOM 1545 C CA . ALA A 1 195 ? -2.312 -30.031 -12.219 1 98.75 195 ALA A CA 1
ATOM 1546 C C . ALA A 1 195 ? -1.08 -30.75 -12.742 1 98.75 195 ALA A C 1
ATOM 1548 O O . ALA A 1 195 ? -0.818 -30.75 -13.953 1 98.75 195 ALA A O 1
ATOM 1549 N N . HIS A 1 196 ? -0.331 -31.281 -11.82 1 98.69 196 HIS A N 1
ATOM 1550 C CA . HIS A 1 196 ? 0.763 -32.156 -12.258 1 98.69 196 HIS A CA 1
ATOM 1551 C C . HIS A 1 196 ? 0.237 -33.375 -12.969 1 98.69 196 HIS A C 1
ATOM 1553 O O . HIS A 1 196 ? -0.768 -33.969 -12.547 1 98.69 196 HIS A O 1
ATOM 1559 N N . SER A 1 197 ? 0.932 -33.812 -13.992 1 98.12 197 SER A N 1
ATOM 1560 C CA . SER A 1 197 ? 0.448 -34.875 -14.859 1 98.12 197 SER A CA 1
ATOM 1561 C C . SER A 1 197 ? 0.33 -36.188 -14.109 1 98.12 197 SER A C 1
ATOM 1563 O O . SER A 1 197 ? -0.39 -37.094 -14.539 1 98.12 197 SER A O 1
ATOM 1565 N N . SER A 1 198 ? 1.047 -36.312 -12.961 1 98 198 SER A N 1
ATOM 1566 C CA . SER A 1 198 ? 0.968 -37.531 -12.148 1 98 198 SER A CA 1
ATOM 1567 C C . SER A 1 198 ? -0.397 -37.656 -11.477 1 98 198 SER A C 1
ATOM 1569 O O . SER A 1 198 ? -0.768 -38.75 -11.023 1 98 198 SER A O 1
ATOM 1571 N N . GLY A 1 199 ? -1.12 -36.531 -11.352 1 98.06 199 GLY A N 1
ATOM 1572 C CA . GLY A 1 199 ? -2.365 -36.5 -10.602 1 98.06 199 GLY A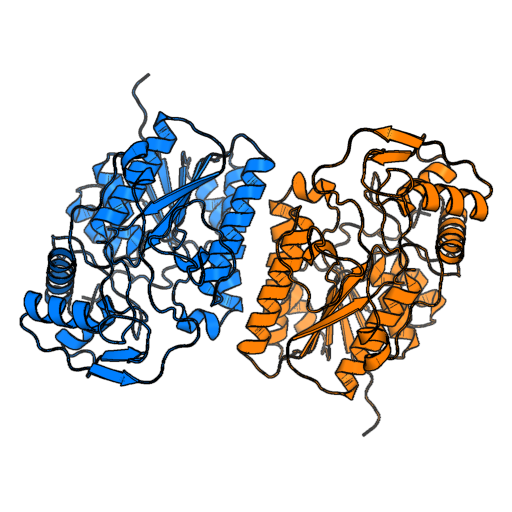 CA 1
ATOM 1573 C C . GLY A 1 199 ? -2.158 -36.469 -9.094 1 98.06 199 GLY A C 1
ATOM 1574 O O . GLY A 1 199 ? -3.117 -36.594 -8.328 1 98.06 199 GLY A O 1
ATOM 1575 N N . GLN A 1 200 ? -0.927 -36.219 -8.688 1 97.25 200 GLN A N 1
ATOM 1576 C CA . GLN A 1 200 ? -0.62 -36.344 -7.27 1 97.25 200 GLN A CA 1
ATOM 1577 C C . GLN A 1 200 ? -0.694 -34.969 -6.586 1 97.25 200 GLN A C 1
ATOM 1579 O O . GLN A 1 200 ? -0.913 -34.906 -5.375 1 97.25 200 GLN A O 1
ATOM 1584 N N . ILE A 1 201 ? -0.429 -33.938 -7.324 1 98 201 ILE A N 1
ATOM 1585 C CA . ILE A 1 201 ? -0.58 -32.625 -6.75 1 98 201 ILE A CA 1
ATOM 1586 C C . ILE A 1 201 ? -1.414 -31.734 -7.688 1 98 201 ILE A C 1
ATOM 1588 O O . ILE A 1 201 ? -1.328 -31.875 -8.914 1 98 201 ILE A O 1
ATOM 1592 N N . GLY A 1 202 ? -2.227 -30.938 -7.168 1 97.81 202 GLY A N 1
ATOM 1593 C CA . GLY A 1 202 ? -3.145 -30.047 -7.867 1 97.81 202 GLY A CA 1
ATOM 1594 C C . GLY A 1 202 ? -3.732 -28.969 -6.98 1 97.81 202 GLY A C 1
ATOM 1595 O O . GLY A 1 202 ? -3.186 -28.672 -5.914 1 97.81 202 GLY A O 1
ATOM 1596 N N . GLU A 1 203 ? -4.723 -28.281 -7.48 1 96.94 203 GLU A N 1
ATOM 1597 C CA . GLU A 1 203 ? -5.348 -27.203 -6.73 1 96.94 203 GLU A CA 1
ATOM 1598 C C . GLU A 1 203 ? -6.426 -27.734 -5.789 1 96.94 203 GLU A C 1
ATOM 1600 O O . GLU A 1 203 ? -7.312 -28.484 -6.211 1 96.94 203 GLU A O 1
ATOM 1605 N N . ASP A 1 204 ? -6.293 -27.391 -4.559 1 93.56 204 ASP A N 1
ATOM 1606 C CA . ASP A 1 204 ? -7.242 -27.797 -3.523 1 93.56 204 ASP A CA 1
ATOM 1607 C C . ASP A 1 204 ? -7.672 -26.609 -2.672 1 93.56 204 ASP A C 1
ATOM 1609 O O . ASP A 1 204 ? -7.227 -26.453 -1.532 1 93.56 204 ASP A O 1
ATOM 1613 N N . PRO A 1 205 ? -8.594 -25.766 -3.201 1 89.94 205 PRO A N 1
ATOM 1614 C CA . PRO A 1 205 ? -9.023 -24.594 -2.432 1 89.94 205 PRO A CA 1
ATOM 1615 C C . PRO A 1 205 ? -9.859 -24.969 -1.21 1 89.94 205 PRO A C 1
ATOM 1617 O O . PRO A 1 205 ? -10.633 -25.922 -1.255 1 89.94 205 PRO A O 1
ATOM 1620 N N . ASN A 1 206 ? -9.695 -24.078 -0.191 1 83.75 206 ASN A N 1
ATOM 1621 C CA . ASN A 1 206 ? -10.547 -24.234 0.983 1 83.75 206 ASN A CA 1
ATOM 1622 C C . ASN A 1 206 ? -11.953 -23.703 0.732 1 83.75 206 ASN A C 1
ATOM 1624 O O . ASN A 1 206 ? -12.117 -22.578 0.273 1 83.75 206 ASN A O 1
ATOM 1628 N N . GLY A 1 207 ? -12.922 -24.547 1.029 1 82.25 207 GLY A N 1
ATOM 1629 C CA . GLY A 1 207 ? -14.297 -24.078 0.869 1 82.25 207 GLY A CA 1
ATOM 1630 C C . GLY A 1 207 ? -14.711 -23.938 -0.583 1 82.25 207 GLY A C 1
ATOM 1631 O O . GLY A 1 207 ? -14.305 -24.734 -1.431 1 82.25 207 GLY A O 1
ATOM 1632 N N . VAL A 1 208 ? -15.641 -23.062 -0.875 1 86.19 208 VAL A N 1
ATOM 1633 C CA . VAL A 1 208 ? -16.125 -22.828 -2.229 1 86.19 208 VAL A CA 1
ATOM 1634 C C . VAL A 1 208 ? -15.039 -22.141 -3.055 1 86.19 208 VAL A C 1
ATOM 1636 O O . VAL A 1 208 ? -14.523 -21.094 -2.662 1 86.19 208 VAL A O 1
ATOM 1639 N N . PRO A 1 209 ? -14.672 -22.812 -4.176 1 91.25 209 PRO A N 1
ATOM 1640 C CA . PRO A 1 209 ? -13.633 -22.203 -5.004 1 91.25 209 PRO A CA 1
ATOM 1641 C C . PRO A 1 209 ? -14.039 -20.828 -5.547 1 91.25 209 PRO A C 1
ATOM 1643 O O . PRO A 1 209 ? -15.195 -20.625 -5.914 1 91.25 209 PRO A O 1
ATOM 1646 N N . ASN A 1 210 ? -13.078 -20 -5.66 1 87.56 210 ASN A N 1
ATOM 1647 C CA . ASN A 1 210 ? -13.305 -18.688 -6.254 1 87.56 210 ASN A CA 1
ATOM 1648 C C . ASN A 1 210 ? -12.938 -18.672 -7.738 1 87.56 210 ASN A C 1
ATOM 1650 O O . ASN A 1 210 ? -13.383 -17.797 -8.477 1 87.56 210 ASN A O 1
ATOM 1654 N N . ASN A 1 211 ? -12.148 -19.703 -8.156 1 92 211 ASN A N 1
ATOM 1655 C CA . ASN A 1 211 ? -11.664 -19.75 -9.531 1 92 211 ASN A CA 1
ATOM 1656 C C . ASN A 1 211 ? -12.445 -20.766 -10.367 1 92 211 ASN A C 1
ATOM 1658 O O . ASN A 1 211 ? -13 -21.719 -9.82 1 92 211 ASN A O 1
ATOM 1662 N N . LEU A 1 212 ? -12.461 -20.578 -11.562 1 95.94 212 LEU A N 1
ATOM 1663 C CA . LEU A 1 212 ? -13.305 -21.297 -12.516 1 95.94 212 LEU A CA 1
ATOM 1664 C C . LEU A 1 212 ? -12.953 -22.781 -12.531 1 95.94 212 LEU A C 1
ATOM 1666 O O . LEU A 1 212 ? -13.812 -23.641 -12.297 1 95.94 212 LEU A O 1
ATOM 1670 N N . MET A 1 213 ? -11.695 -23.125 -12.711 1 97.94 213 MET A N 1
ATOM 1671 C CA . MET A 1 213 ? -11.289 -24.5 -13.008 1 97.94 213 MET A CA 1
ATOM 1672 C C . MET A 1 213 ? -11.531 -25.406 -11.805 1 97.94 213 MET A C 1
ATOM 1674 O O . MET A 1 213 ? -12.148 -26.469 -11.945 1 97.94 213 MET A O 1
ATOM 1678 N N . PRO A 1 214 ? -11.102 -24.953 -10.609 1 96.38 214 PRO A N 1
ATOM 1679 C CA . PRO A 1 214 ? -11.391 -25.844 -9.477 1 96.38 214 PRO A CA 1
ATOM 1680 C C . PRO A 1 214 ? -12.891 -25.984 -9.203 1 96.38 214 PRO A C 1
ATOM 1682 O O . PRO A 1 214 ? -13.336 -27.031 -8.719 1 96.38 214 PRO A O 1
ATOM 1685 N N . TYR A 1 215 ? -13.656 -24.969 -9.523 1 96.38 215 TYR A N 1
ATOM 1686 C CA . TYR A 1 215 ? -15.102 -25.062 -9.375 1 96.38 215 TYR A CA 1
ATOM 1687 C C . TYR A 1 215 ? -15.688 -26.078 -10.344 1 96.38 215 TYR A C 1
ATOM 1689 O O . TYR A 1 215 ? -16.484 -26.938 -9.945 1 96.38 215 TYR A O 1
ATOM 1697 N N . ILE A 1 216 ? -15.289 -25.984 -11.562 1 97.75 216 ILE A N 1
ATOM 1698 C CA . ILE A 1 216 ? -15.711 -26.938 -12.578 1 97.75 216 ILE A CA 1
ATOM 1699 C C . ILE A 1 216 ? -15.367 -28.359 -12.125 1 97.75 216 ILE A C 1
ATOM 1701 O O . ILE A 1 216 ? -16.188 -29.266 -12.227 1 97.75 216 ILE A O 1
ATOM 1705 N N . ALA A 1 217 ? -14.156 -28.516 -11.68 1 96.81 217 ALA A N 1
ATOM 1706 C CA . ALA A 1 217 ? -13.68 -29.828 -11.234 1 96.81 217 ALA A CA 1
ATOM 1707 C C . ALA A 1 217 ? -14.562 -30.391 -10.125 1 96.81 217 ALA A C 1
ATOM 1709 O O . ALA A 1 217 ? -14.914 -31.578 -10.133 1 96.81 217 ALA A O 1
ATOM 1710 N N . GLN A 1 218 ? -14.945 -29.547 -9.211 1 95.31 218 GLN A N 1
ATOM 1711 C CA . GLN A 1 218 ? -15.758 -29.984 -8.086 1 95.31 218 GLN A CA 1
ATOM 1712 C C . GLN A 1 218 ? -17.172 -30.328 -8.539 1 95.31 218 GLN A C 1
ATOM 1714 O O . GLN A 1 218 ? -17.797 -31.25 -8 1 95.31 218 GLN A O 1
ATOM 1719 N N . VAL A 1 219 ? -17.719 -29.625 -9.5 1 95.75 219 VAL A N 1
ATOM 1720 C CA . VAL A 1 219 ? -19.016 -29.953 -10.07 1 95.75 219 VAL A CA 1
ATOM 1721 C C . VAL A 1 219 ? -18.953 -31.328 -10.734 1 95.75 219 VAL A C 1
ATOM 1723 O O . VAL A 1 219 ? -19.875 -32.125 -10.602 1 95.75 219 VAL A O 1
ATOM 1726 N N . SER A 1 220 ? -17.891 -31.609 -11.406 1 94.38 220 SER A N 1
ATOM 1727 C CA . SER A 1 220 ? -17.734 -32.812 -12.203 1 94.38 220 SER A CA 1
ATOM 1728 C C . SER A 1 220 ? -17.719 -34.062 -11.312 1 94.38 220 SER A C 1
ATOM 1730 O O . SER A 1 220 ? -18.062 -35.156 -11.766 1 94.38 220 SER A O 1
ATOM 1732 N N . VAL A 1 221 ? -17.297 -33.938 -10.055 1 92.62 221 VAL A N 1
ATOM 1733 C CA . VAL A 1 221 ? -17.234 -35.094 -9.172 1 92.62 221 VAL A CA 1
ATOM 1734 C C . VAL A 1 221 ? -18.406 -35.031 -8.188 1 92.62 221 VAL A C 1
ATOM 1736 O O . VAL A 1 221 ? -18.422 -35.781 -7.211 1 92.62 221 VAL A O 1
ATOM 1739 N N . GLY A 1 222 ? -19.297 -34.094 -8.344 1 92.25 222 GLY A N 1
ATOM 1740 C CA . GLY A 1 222 ? -20.562 -34.094 -7.613 1 92.25 222 GLY A CA 1
ATOM 1741 C C . GLY A 1 222 ? -20.469 -33.344 -6.297 1 92.25 222 GLY A C 1
ATOM 1742 O O . GLY A 1 222 ? -21.422 -33.344 -5.508 1 92.25 222 GLY A O 1
ATOM 1743 N N . LYS A 1 223 ? -19.406 -32.625 -6.039 1 92.62 223 LYS A N 1
ATOM 1744 C CA . LYS A 1 223 ? -19.266 -31.844 -4.805 1 92.62 223 LYS A CA 1
ATOM 1745 C C . LYS A 1 223 ? -20.125 -30.594 -4.848 1 92.62 223 LYS A C 1
ATOM 1747 O O . LYS A 1 223 ? -20.5 -30.047 -3.803 1 92.62 223 LYS A O 1
ATOM 1752 N N . ARG A 1 224 ? -20.359 -30.094 -6.07 1 94.19 224 ARG A N 1
ATOM 1753 C CA . ARG A 1 224 ? -21.219 -28.953 -6.332 1 94.19 224 ARG A CA 1
ATOM 1754 C C . ARG A 1 224 ? -22.281 -29.297 -7.379 1 94.19 224 ARG A C 1
ATOM 1756 O O . ARG A 1 224 ? -22 -30.062 -8.312 1 94.19 224 ARG A O 1
ATOM 1763 N N . GLU A 1 225 ? -23.375 -28.703 -7.191 1 95.81 225 GLU A N 1
ATOM 1764 C CA . GLU A 1 225 ? -24.484 -29.047 -8.062 1 95.81 225 GLU A CA 1
ATOM 1765 C C . GLU A 1 225 ? -24.312 -28.438 -9.453 1 95.81 225 GLU A C 1
ATOM 1767 O O . GLU A 1 225 ? -24.594 -29.094 -10.461 1 95.81 225 GLU A O 1
ATOM 1772 N N . PHE A 1 226 ? -23.969 -27.25 -9.508 1 97.31 226 PHE A N 1
ATOM 1773 C CA . PHE A 1 226 ? -23.781 -26.562 -10.781 1 97.31 226 PHE A CA 1
ATOM 1774 C C . PHE A 1 226 ? -22.75 -25.438 -10.641 1 97.31 226 PHE A C 1
ATOM 1776 O O . PHE A 1 226 ? -22.422 -25.031 -9.523 1 97.31 226 PHE A O 1
ATOM 1783 N N . LEU A 1 227 ? -22.219 -24.984 -11.742 1 97.44 227 LEU A N 1
ATOM 1784 C CA . LEU A 1 227 ? -21.297 -23.859 -11.844 1 97.44 227 LEU A CA 1
ATOM 1785 C C . LEU A 1 227 ? -22.047 -22.562 -12.07 1 97.44 227 LEU A C 1
ATOM 1787 O O . LEU A 1 227 ? -23 -22.516 -12.852 1 97.44 227 LEU A O 1
ATOM 1791 N N . TYR A 1 228 ? -21.625 -21.5 -11.398 1 95.5 228 TYR A N 1
ATOM 1792 C CA . TYR A 1 228 ? -22.141 -20.172 -11.703 1 95.5 228 TYR A CA 1
ATOM 1793 C C . TYR A 1 228 ? -21.297 -19.469 -12.766 1 95.5 228 TYR A C 1
ATOM 1795 O O . TYR A 1 228 ? -20.078 -19.344 -12.602 1 95.5 228 TYR A O 1
ATOM 1803 N N . VAL A 1 229 ? -21.938 -19.156 -13.867 1 97.19 229 VAL A N 1
ATOM 1804 C CA . VAL A 1 229 ? -21.297 -18.359 -14.914 1 97.19 229 VAL A CA 1
ATOM 1805 C C . VAL A 1 229 ? -21.703 -16.891 -14.766 1 97.19 229 VAL A C 1
ATOM 1807 O O . VAL A 1 229 ? -22.875 -16.547 -14.945 1 97.19 229 VAL A O 1
ATOM 1810 N N . TYR A 1 230 ? -20.734 -16.047 -14.523 1 94.94 230 TYR A N 1
ATOM 1811 C CA . TYR A 1 230 ? -21.016 -14.656 -14.203 1 94.94 230 TYR A CA 1
ATOM 1812 C C . TYR A 1 230 ? -21.016 -13.797 -15.453 1 94.94 230 TYR A C 1
ATOM 1814 O O . TYR A 1 230 ? -19.953 -13.375 -15.922 1 94.94 230 TYR A O 1
ATOM 1822 N N . GLY A 1 231 ? -22.188 -13.508 -15.914 1 94.56 231 GLY A N 1
ATOM 1823 C CA . GLY A 1 231 ? -22.344 -12.641 -17.062 1 94.56 231 GLY A CA 1
ATOM 1824 C C . GLY A 1 231 ? -22.406 -13.391 -18.375 1 94.56 231 GLY A C 1
ATOM 1825 O O . GLY A 1 231 ? -21.719 -14.398 -18.562 1 94.56 231 GLY A O 1
ATOM 1826 N N . ASN A 1 232 ? -23.203 -12.898 -19.281 1 95.75 232 ASN A N 1
ATOM 1827 C CA . ASN A 1 232 ? -23.297 -13.414 -20.641 1 95.75 232 ASN A CA 1
ATOM 1828 C C . ASN A 1 232 ? -23.453 -12.289 -21.656 1 95.75 232 ASN A C 1
ATOM 1830 O O . ASN A 1 232 ? -23.969 -12.508 -22.75 1 95.75 232 ASN A O 1
ATOM 1834 N N . ASP A 1 233 ? -23.078 -11.148 -21.219 1 96.31 233 ASP A N 1
ATOM 1835 C CA . ASP A 1 233 ? -23.281 -9.969 -22.047 1 96.31 233 ASP A CA 1
ATOM 1836 C C . ASP A 1 233 ? -21.969 -9.211 -22.25 1 96.31 233 ASP A C 1
ATOM 1838 O O . ASP A 1 233 ? -21.984 -8 -22.5 1 96.31 233 ASP A O 1
ATOM 1842 N N . TYR A 1 234 ? -20.906 -9.875 -22 1 95.75 234 TYR A N 1
ATOM 1843 C CA . TYR A 1 234 ? -19.609 -9.266 -22.312 1 95.75 234 TYR A CA 1
ATOM 1844 C C . TYR A 1 234 ? -19.422 -9.102 -23.812 1 95.75 234 TYR A C 1
ATOM 1846 O O . TYR A 1 234 ? -20.062 -9.805 -24.609 1 95.75 234 TYR A O 1
ATOM 1854 N N . ASP A 1 235 ? -18.562 -8.141 -24.203 1 94.62 235 ASP A N 1
ATOM 1855 C CA . ASP A 1 235 ? -18.188 -7.977 -25.609 1 94.62 235 ASP A CA 1
ATOM 1856 C C . ASP A 1 235 ? -17.172 -9.031 -26.031 1 94.62 235 ASP A C 1
ATOM 1858 O O . ASP A 1 235 ? -16.016 -8.703 -26.328 1 94.62 235 ASP A O 1
ATOM 1862 N N . THR A 1 236 ? -17.641 -10.305 -26.016 1 97.31 236 THR A N 1
ATOM 1863 C CA . THR A 1 236 ? -16.859 -11.477 -26.406 1 97.31 236 THR A CA 1
ATOM 1864 C C . THR A 1 236 ? -17.672 -12.383 -27.328 1 97.31 236 THR A C 1
ATOM 1866 O O . THR A 1 236 ? -18.859 -12.141 -27.562 1 97.31 236 THR A O 1
ATOM 1869 N N . HIS A 1 237 ? -17.094 -13.367 -27.922 1 96.94 237 HIS A N 1
ATOM 1870 C CA . HIS A 1 237 ? -17.703 -14.133 -29 1 96.94 237 HIS A CA 1
ATOM 1871 C C . HIS A 1 237 ? -18.922 -14.906 -28.5 1 96.94 237 HIS A C 1
ATOM 1873 O O . HIS A 1 237 ? -19.828 -15.195 -29.281 1 96.94 237 HIS A O 1
ATOM 1879 N N . ASP A 1 238 ? -18.953 -15.234 -27.172 1 97.75 238 ASP A N 1
ATOM 1880 C CA . ASP A 1 238 ? -20.125 -15.961 -26.703 1 97.75 238 ASP A CA 1
ATOM 1881 C C . ASP A 1 238 ? -20.75 -15.266 -25.5 1 97.75 238 ASP A C 1
ATOM 1883 O O . ASP A 1 238 ? -21.547 -15.867 -24.766 1 97.75 238 ASP A O 1
ATOM 1887 N N . GLY A 1 239 ? -20.281 -14.055 -25.25 1 97.5 239 GLY A N 1
ATOM 1888 C CA . GLY A 1 239 ? -20.875 -13.227 -24.219 1 97.5 239 GLY A CA 1
ATOM 1889 C C . GLY A 1 239 ? -20.281 -13.477 -22.844 1 97.5 239 GLY A C 1
ATOM 1890 O O . GLY A 1 239 ? -20.578 -12.742 -21.906 1 97.5 239 GLY A O 1
ATOM 1891 N N . THR A 1 240 ? -19.453 -14.453 -22.656 1 97.88 240 THR A N 1
ATOM 1892 C CA . THR A 1 240 ? -18.859 -14.75 -21.359 1 97.88 240 THR A CA 1
ATOM 1893 C C . THR A 1 240 ? -17.406 -14.281 -21.297 1 97.88 240 THR A C 1
ATOM 1895 O O . THR A 1 240 ? -16.828 -13.93 -22.328 1 97.88 240 THR A O 1
ATOM 1898 N N . GLY A 1 241 ? -16.859 -14.172 -20.094 1 96.62 241 GLY A N 1
ATOM 1899 C CA . GLY A 1 241 ? -15.516 -13.656 -19.922 1 96.62 241 GLY A CA 1
ATOM 1900 C C . GLY A 1 241 ? -14.469 -14.484 -20.641 1 96.62 241 GLY A C 1
ATOM 1901 O O . GLY A 1 241 ? -14.555 -15.719 -20.672 1 96.62 241 GLY A O 1
ATOM 1902 N N . VAL A 1 242 ? -13.523 -13.812 -21.234 1 98 242 VAL A N 1
ATOM 1903 C CA . VAL A 1 242 ? -12.422 -14.461 -21.953 1 98 242 VAL A CA 1
ATOM 1904 C C . VAL A 1 242 ? -11.109 -14.227 -21.203 1 98 242 VAL A C 1
ATOM 1906 O O . VAL A 1 242 ? -10.758 -13.086 -20.891 1 98 242 VAL A O 1
ATOM 1909 N N . ARG A 1 243 ? -10.453 -15.312 -20.844 1 98.06 243 ARG A N 1
ATOM 1910 C CA . ARG A 1 243 ? -9.188 -15.25 -20.109 1 98.06 243 ARG A CA 1
ATOM 1911 C C . ARG A 1 243 ? -8.125 -16.125 -20.766 1 98.06 243 ARG A C 1
ATOM 1913 O O . ARG A 1 243 ? -8.453 -17.141 -21.391 1 98.06 243 ARG A O 1
ATOM 1920 N N . ASP A 1 244 ? -6.895 -15.695 -20.703 1 98.62 244 ASP A N 1
ATOM 1921 C CA . ASP A 1 244 ? -5.734 -16.531 -21 1 98.62 244 ASP A CA 1
ATOM 1922 C C . ASP A 1 244 ? -5.438 -17.484 -19.828 1 98.62 244 ASP A C 1
ATOM 1924 O O . ASP A 1 244 ? -4.961 -17.047 -18.781 1 98.62 244 ASP A O 1
ATOM 1928 N N . TYR A 1 245 ? -5.754 -18.766 -20.047 1 98.62 245 TYR A N 1
ATOM 1929 C CA . TYR A 1 245 ? -5.422 -19.766 -19.047 1 98.62 245 TYR A CA 1
ATOM 1930 C C . TYR A 1 245 ? -4.062 -20.391 -19.312 1 98.62 245 TYR A C 1
ATOM 1932 O O . TYR A 1 245 ? -3.746 -20.719 -20.469 1 98.62 245 TYR A O 1
ATOM 1940 N N . ILE A 1 246 ? -3.271 -20.562 -18.266 1 98.81 246 ILE A N 1
ATOM 1941 C CA . ILE A 1 246 ? -1.937 -21.125 -18.406 1 98.81 246 ILE A CA 1
ATOM 1942 C C . ILE A 1 246 ? -1.82 -22.375 -17.531 1 98.81 246 ILE A C 1
ATOM 1944 O O . ILE A 1 246 ? -2.285 -22.391 -16.391 1 98.81 246 ILE A O 1
ATOM 1948 N N . HIS A 1 247 ? -1.241 -23.422 -18.078 1 98.88 247 HIS A N 1
ATOM 1949 C CA . HIS A 1 247 ? -1.045 -24.656 -17.312 1 98.88 247 HIS A CA 1
ATOM 1950 C C . HIS A 1 247 ? -0.088 -24.422 -16.156 1 98.88 247 HIS A C 1
ATOM 1952 O O . HIS A 1 247 ? 0.97 -23.812 -16.328 1 98.88 247 HIS A O 1
ATOM 1958 N N . ILE A 1 248 ? -0.406 -24.953 -15.047 1 98.81 248 ILE A N 1
ATOM 1959 C CA . ILE A 1 248 ? 0.309 -24.734 -13.789 1 98.81 248 ILE A CA 1
ATOM 1960 C C . ILE A 1 248 ? 1.763 -25.172 -13.938 1 98.81 248 ILE A C 1
ATOM 1962 O O . ILE A 1 248 ? 2.672 -24.531 -13.406 1 98.81 248 ILE A O 1
ATOM 1966 N N . THR A 1 249 ? 2.051 -26.25 -14.656 1 98.75 249 THR A N 1
ATOM 1967 C CA . THR A 1 249 ? 3.414 -26.75 -14.828 1 98.75 249 THR A CA 1
ATOM 1968 C C . THR A 1 249 ? 4.23 -25.781 -15.68 1 98.75 249 THR A C 1
ATOM 1970 O O . THR A 1 249 ? 5.406 -25.531 -15.398 1 98.75 249 THR A O 1
ATOM 1973 N N . ASP A 1 250 ? 3.605 -25.25 -16.75 1 98.88 250 ASP A N 1
ATOM 1974 C CA . ASP A 1 250 ? 4.277 -24.234 -17.562 1 98.88 250 ASP A CA 1
ATOM 1975 C C . ASP A 1 250 ? 4.602 -23 -16.719 1 98.88 250 ASP A C 1
ATOM 1977 O O . ASP A 1 250 ? 5.688 -22.438 -16.828 1 98.88 250 ASP A O 1
ATOM 1981 N N . LEU A 1 251 ? 3.633 -22.625 -15.938 1 98.88 251 LEU A N 1
ATOM 1982 C CA . LEU A 1 251 ? 3.84 -21.469 -15.078 1 98.88 251 LEU A CA 1
ATOM 1983 C C . LEU A 1 251 ? 4.988 -21.719 -14.102 1 98.88 251 LEU A C 1
ATOM 1985 O O . LEU A 1 251 ? 5.844 -20.844 -13.914 1 98.88 251 LEU A O 1
ATOM 1989 N N . ALA A 1 252 ? 5.02 -22.859 -13.438 1 98.94 252 ALA A N 1
ATOM 1990 C CA . ALA A 1 252 ? 6.074 -23.219 -12.492 1 98.94 252 ALA A CA 1
ATOM 1991 C C . ALA A 1 252 ? 7.449 -23.156 -13.156 1 98.94 252 ALA A C 1
ATOM 1993 O O . ALA A 1 252 ? 8.391 -22.609 -12.594 1 98.94 252 ALA A O 1
ATOM 1994 N N . VAL A 1 253 ? 7.512 -23.719 -14.359 1 98.81 253 VAL A N 1
ATOM 1995 C CA . VAL A 1 253 ? 8.758 -23.703 -15.117 1 98.81 253 VAL A CA 1
ATOM 1996 C C . VAL A 1 253 ? 9.18 -22.266 -15.406 1 98.81 253 VAL A C 1
ATOM 1998 O O . VAL A 1 253 ? 10.367 -21.938 -15.406 1 98.81 253 VAL A O 1
ATOM 2001 N N . GLY A 1 254 ? 8.164 -21.406 -15.68 1 98.88 254 GLY A N 1
ATOM 2002 C CA . GLY A 1 254 ? 8.461 -20 -15.883 1 98.88 254 GLY A CA 1
ATOM 2003 C C . GLY A 1 254 ? 9.164 -19.359 -14.695 1 98.88 254 GLY A C 1
ATOM 2004 O O . GLY A 1 254 ? 10.07 -18.547 -14.875 1 98.88 254 GLY A O 1
ATOM 2005 N N . HIS A 1 255 ? 8.797 -19.688 -13.484 1 98.81 255 HIS A N 1
ATOM 2006 C CA . HIS A 1 255 ? 9.453 -19.188 -12.289 1 98.81 255 HIS A CA 1
ATOM 2007 C C . HIS A 1 255 ? 10.898 -19.656 -12.211 1 98.81 255 HIS A C 1
ATOM 2009 O O . HIS A 1 255 ? 11.797 -18.891 -11.867 1 98.81 255 HIS A O 1
ATOM 2015 N N . VAL A 1 256 ? 11.141 -20.938 -12.539 1 98.56 256 VAL A N 1
ATOM 2016 C CA . VAL A 1 256 ? 12.484 -21.516 -12.5 1 98.56 256 VAL A CA 1
ATOM 2017 C C . VAL A 1 256 ? 13.375 -20.812 -13.531 1 98.56 256 VAL A C 1
ATOM 2019 O O . VAL A 1 256 ? 14.516 -20.469 -13.227 1 98.56 256 VAL A O 1
ATOM 2022 N N . LYS A 1 257 ? 12.797 -20.609 -14.719 1 98.5 257 LYS A N 1
ATOM 2023 C CA . LYS A 1 257 ? 13.547 -19.922 -15.766 1 98.5 257 LYS A CA 1
ATOM 2024 C C . LYS A 1 257 ? 13.906 -18.5 -15.352 1 98.5 257 LYS A C 1
ATOM 2026 O O . LYS A 1 257 ? 15 -18.016 -15.656 1 98.5 257 LYS A O 1
ATOM 2031 N N . ALA A 1 258 ? 12.969 -17.828 -14.711 1 98.31 258 ALA A N 1
ATOM 2032 C CA . ALA A 1 258 ? 13.227 -16.484 -14.219 1 98.31 258 ALA A CA 1
ATOM 2033 C C . ALA A 1 258 ? 14.352 -16.484 -13.188 1 98.31 258 ALA A C 1
ATOM 2035 O O . ALA A 1 258 ? 15.211 -15.594 -13.203 1 98.31 258 ALA A O 1
ATOM 2036 N N . MET A 1 259 ? 14.375 -17.422 -12.297 1 96.75 259 MET A N 1
ATOM 2037 C CA . MET A 1 259 ? 15.406 -17.531 -11.266 1 96.75 259 MET A CA 1
ATOM 2038 C C . MET A 1 259 ? 16.766 -17.797 -11.898 1 96.75 259 MET A C 1
ATOM 2040 O O . MET A 1 259 ? 17.766 -17.188 -11.5 1 96.75 259 MET A O 1
ATOM 2044 N N . ILE A 1 260 ? 16.797 -18.719 -12.867 1 96.88 260 ILE A N 1
ATOM 2045 C CA . ILE A 1 260 ? 18.031 -19.031 -13.57 1 96.88 260 ILE A CA 1
ATOM 2046 C C . ILE A 1 260 ? 18.547 -17.797 -14.297 1 96.88 260 ILE A C 1
ATOM 2048 O O . ILE A 1 260 ? 19.75 -17.5 -14.266 1 96.88 260 ILE A O 1
ATOM 2052 N N . TYR A 1 261 ? 17.578 -17.141 -14.938 1 96.62 261 TYR A N 1
ATOM 2053 C CA . TYR A 1 261 ? 17.922 -15.891 -15.609 1 96.62 261 TYR A CA 1
ATOM 2054 C C . TYR A 1 261 ? 18.578 -14.906 -14.648 1 96.62 261 TYR A C 1
ATOM 2056 O O . TYR A 1 261 ? 19.625 -14.328 -14.961 1 96.62 261 TYR A O 1
ATOM 2064 N N . GLN A 1 262 ? 17.953 -14.75 -13.516 1 94.19 262 GLN A N 1
ATOM 2065 C CA . GLN A 1 262 ? 18.484 -13.844 -12.5 1 94.19 262 GLN A CA 1
ATOM 2066 C C . GLN A 1 262 ? 19.859 -14.297 -12.023 1 94.19 262 GLN A C 1
ATOM 2068 O O . GLN A 1 262 ? 20.75 -13.477 -11.805 1 94.19 262 GLN A O 1
ATOM 2073 N N . LYS A 1 263 ? 20.078 -15.555 -11.875 1 93.75 263 LYS A N 1
ATOM 2074 C CA . LYS A 1 263 ? 21.312 -16.156 -11.398 1 93.75 263 LYS A CA 1
ATOM 2075 C C . LYS A 1 263 ? 22.438 -15.961 -12.422 1 93.75 263 LYS A C 1
ATOM 2077 O O . LYS A 1 263 ? 23.547 -15.586 -12.062 1 93.75 263 LYS A O 1
ATOM 2082 N N . ILE A 1 264 ? 22.109 -16.141 -13.648 1 94.19 264 ILE A N 1
ATOM 2083 C CA . ILE A 1 264 ? 23.125 -16.156 -14.688 1 94.19 264 ILE A CA 1
ATOM 2084 C C . ILE A 1 264 ? 23.453 -14.742 -15.133 1 94.19 264 ILE A C 1
ATOM 2086 O O . ILE A 1 264 ? 24.625 -14.383 -15.312 1 94.19 264 ILE A O 1
ATOM 2090 N N . ARG A 1 265 ? 22.453 -13.914 -15.305 1 91.94 265 ARG A N 1
ATOM 2091 C CA . ARG A 1 265 ? 22.656 -12.578 -15.859 1 91.94 265 ARG A CA 1
ATOM 2092 C C . ARG A 1 265 ? 23.062 -11.586 -14.781 1 91.94 265 ARG A C 1
ATOM 2094 O O . ARG A 1 265 ? 23.641 -10.539 -15.078 1 91.94 265 ARG A O 1
ATOM 2101 N N . ASN A 1 266 ? 22.781 -11.875 -13.602 1 88.81 266 ASN A N 1
ATOM 2102 C CA . ASN A 1 266 ? 23.031 -10.992 -12.469 1 88.81 266 ASN A CA 1
ATOM 2103 C C . ASN A 1 266 ? 22.5 -9.586 -12.719 1 88.81 266 ASN A C 1
ATOM 2105 O O . ASN A 1 266 ? 23.172 -8.602 -12.438 1 88.81 266 ASN A O 1
ATOM 2109 N N . SER A 1 267 ? 21.375 -9.602 -13.406 1 91.06 267 SER A N 1
ATOM 2110 C CA . SER A 1 267 ? 20.766 -8.312 -13.703 1 91.06 267 SER A CA 1
ATOM 2111 C C . SER A 1 267 ? 20.141 -7.699 -12.453 1 91.06 267 SER A C 1
ATOM 2113 O O . SER A 1 267 ? 19.688 -8.422 -11.562 1 91.06 267 SER A O 1
ATOM 2115 N N . THR A 1 268 ? 20.281 -6.348 -12.375 1 96.81 268 THR A N 1
ATOM 2116 C CA . THR A 1 268 ? 19.688 -5.617 -11.258 1 96.81 268 THR A CA 1
ATOM 2117 C C . THR A 1 268 ? 18.516 -4.754 -11.742 1 96.81 268 THR A C 1
ATOM 2119 O O . THR A 1 268 ? 18.312 -4.605 -12.945 1 96.81 268 THR A O 1
ATOM 2122 N N . GLY A 1 269 ? 17.734 -4.254 -10.82 1 98.19 269 GLY A N 1
ATOM 2123 C CA . GLY A 1 269 ? 16.578 -3.436 -11.141 1 98.19 269 GLY A CA 1
ATOM 2124 C C . GLY A 1 269 ? 15.273 -4.215 -11.164 1 98.19 269 GLY A C 1
ATOM 2125 O O . GLY A 1 269 ? 15.203 -5.324 -10.625 1 98.19 269 GLY A O 1
ATOM 2126 N N . PHE A 1 270 ? 14.242 -3.637 -11.633 1 98.56 270 PHE A N 1
ATOM 2127 C CA . PHE A 1 270 ? 12.898 -4.191 -11.703 1 98.56 270 PHE A CA 1
ATOM 2128 C C . PHE A 1 270 ? 12.555 -4.594 -13.125 1 98.56 270 PHE A C 1
ATOM 2130 O O . PHE A 1 270 ? 12.539 -3.754 -14.031 1 98.56 270 PHE A O 1
ATOM 2137 N N . LYS A 1 271 ? 12.305 -5.871 -13.336 1 98.25 271 LYS A N 1
ATOM 2138 C CA . LYS A 1 271 ? 11.938 -6.387 -14.648 1 98.25 271 LYS A CA 1
ATOM 2139 C C . LYS A 1 271 ? 10.625 -7.156 -14.594 1 98.25 271 LYS A C 1
ATOM 2141 O O . LYS A 1 271 ? 10.352 -7.867 -13.617 1 98.25 271 LYS A O 1
ATOM 2146 N N . VAL A 1 272 ? 9.828 -7.039 -15.672 1 98.62 272 VAL A N 1
ATOM 2147 C CA . VAL A 1 272 ? 8.523 -7.684 -15.727 1 98.62 272 VAL A CA 1
ATOM 2148 C C . VAL A 1 272 ? 8.484 -8.68 -16.875 1 98.62 272 VAL A C 1
ATOM 2150 O O . VAL A 1 272 ? 9.023 -8.414 -17.953 1 98.62 272 VAL A O 1
ATOM 2153 N N . PHE A 1 273 ? 7.855 -9.805 -16.688 1 98.81 273 PHE A N 1
ATOM 2154 C CA . PHE A 1 273 ? 7.539 -10.75 -17.75 1 98.81 273 PHE A CA 1
ATOM 2155 C C . PHE A 1 273 ? 6.094 -11.211 -17.656 1 98.81 273 PHE A C 1
ATOM 2157 O O . PHE A 1 273 ? 5.617 -11.547 -16.562 1 98.81 273 PHE A O 1
ATOM 2164 N N . ASN A 1 274 ? 5.414 -11.211 -18.75 1 98.88 274 ASN A N 1
ATOM 2165 C CA . ASN A 1 274 ? 4.133 -11.898 -18.844 1 98.88 274 ASN A CA 1
ATOM 2166 C C . ASN A 1 274 ? 4.324 -13.406 -19.016 1 98.88 274 ASN A C 1
ATOM 2168 O O . ASN A 1 274 ? 5.172 -13.844 -19.797 1 98.88 274 ASN A O 1
ATOM 2172 N N . LEU A 1 275 ? 3.631 -14.148 -18.234 1 98.88 275 LEU A N 1
ATOM 2173 C CA . LEU A 1 275 ? 3.555 -15.594 -18.453 1 98.88 275 LEU A CA 1
ATOM 2174 C C . LEU A 1 275 ? 2.133 -16.016 -18.812 1 98.88 275 LEU A C 1
ATOM 2176 O O . LEU A 1 275 ? 1.264 -16.094 -17.953 1 98.88 275 LEU A O 1
ATOM 2180 N N . GLY A 1 276 ? 1.854 -16.297 -19.984 1 98.69 276 GLY A N 1
ATOM 2181 C CA . GLY A 1 276 ? 0.586 -16.734 -20.547 1 98.69 276 GLY A CA 1
ATOM 2182 C C . GLY A 1 276 ? 0.739 -17.453 -21.875 1 98.69 276 GLY A C 1
ATOM 2183 O O . GLY A 1 276 ? 1.857 -17.641 -22.359 1 98.69 276 GLY A O 1
ATOM 2184 N N . THR A 1 277 ? -0.336 -17.875 -22.438 1 98.25 277 THR A N 1
ATOM 2185 C CA . THR A 1 277 ? -0.303 -18.625 -23.688 1 98.25 277 THR A CA 1
ATOM 2186 C C . THR A 1 277 ? -0.497 -17.688 -24.875 1 98.25 277 THR A C 1
ATOM 2188 O O . THR A 1 277 ? -0.128 -18.031 -26 1 98.25 277 THR A O 1
ATOM 2191 N N . GLY A 1 278 ? -1.153 -16.578 -24.609 1 98 278 GLY A N 1
ATOM 2192 C CA . GLY A 1 278 ? -1.509 -15.656 -25.688 1 98 278 GLY A CA 1
ATOM 2193 C C . GLY A 1 278 ? -2.852 -15.969 -26.312 1 98 278 GLY A C 1
ATOM 2194 O O . GLY A 1 278 ? -3.324 -15.227 -27.188 1 98 278 GLY A O 1
ATOM 2195 N N . LYS A 1 279 ? -3.432 -17 -25.844 1 97.38 279 LYS A N 1
ATOM 2196 C CA . LYS A 1 279 ? -4.742 -17.406 -26.344 1 97.38 279 LYS A CA 1
ATOM 2197 C C . LYS A 1 279 ? -5.805 -17.297 -25.266 1 97.38 279 LYS A C 1
ATOM 2199 O O . LYS A 1 279 ? -5.633 -17.828 -24.156 1 97.38 279 LYS A O 1
ATOM 2204 N N . GLY A 1 280 ? -6.91 -16.625 -25.594 1 97.88 280 GLY A N 1
ATOM 2205 C CA . GLY A 1 280 ? -8.023 -16.484 -24.672 1 97.88 280 GLY A CA 1
ATOM 2206 C C . GLY A 1 280 ? -9.094 -17.547 -24.875 1 97.88 280 GLY A C 1
ATOM 2207 O O . GLY A 1 280 ? -9.367 -17.953 -26 1 97.88 280 GLY A O 1
ATOM 2208 N N . TYR A 1 281 ? -9.664 -17.953 -23.75 1 98.5 281 TYR A N 1
ATOM 2209 C CA . TYR A 1 281 ? -10.82 -18.844 -23.766 1 98.5 281 TYR A CA 1
ATOM 2210 C C . TYR A 1 281 ? -11.969 -18.266 -22.938 1 98.5 281 TYR A C 1
ATOM 2212 O O . TYR A 1 281 ? -11.75 -17.703 -21.875 1 98.5 281 TYR A O 1
ATOM 2220 N N . SER A 1 282 ? -13.156 -18.391 -23.516 1 98.38 282 SER A N 1
ATOM 2221 C CA . SER A 1 282 ? -14.336 -17.984 -22.766 1 98.38 282 SER A CA 1
ATOM 2222 C C . SER A 1 282 ? -14.68 -19.016 -21.688 1 98.38 282 SER A C 1
ATOM 2224 O O . SER A 1 282 ? -14.164 -20.125 -21.703 1 98.38 282 SER A O 1
ATOM 2226 N N . VAL A 1 283 ? -15.523 -18.594 -20.781 1 98.31 283 VAL A N 1
ATOM 2227 C CA . VAL A 1 283 ? -15.961 -19.5 -19.719 1 98.31 283 VAL A CA 1
ATOM 2228 C C . VAL A 1 283 ? -16.609 -20.734 -20.328 1 98.31 283 VAL A C 1
ATOM 2230 O O . VAL A 1 283 ? -16.328 -21.859 -19.906 1 98.31 283 VAL A O 1
ATOM 2233 N N . LEU A 1 284 ? -17.422 -20.547 -21.344 1 98.44 284 LEU A N 1
ATOM 2234 C CA . LEU A 1 284 ? -18.141 -21.656 -21.969 1 98.44 284 LEU A CA 1
ATOM 2235 C C . LEU A 1 284 ? -17.172 -22.562 -22.719 1 98.44 284 LEU A C 1
ATOM 2237 O O . LEU A 1 284 ? -17.391 -23.781 -22.766 1 98.44 284 LEU A O 1
ATOM 2241 N N . GLU A 1 285 ? -16.172 -21.984 -23.281 1 98.5 285 GLU A N 1
ATOM 2242 C CA . GLU A 1 285 ? -15.164 -22.812 -23.953 1 98.5 285 GLU A CA 1
ATOM 2243 C C . GLU A 1 285 ? -14.414 -23.688 -22.953 1 98.5 285 GLU A C 1
ATOM 2245 O O . GLU A 1 285 ? -14.094 -24.844 -23.25 1 98.5 285 GLU A O 1
ATOM 2250 N N . VAL A 1 286 ? -14.141 -23.172 -21.781 1 98.69 286 VAL A N 1
ATOM 2251 C CA . VAL A 1 286 ? -13.453 -23.953 -20.75 1 98.69 286 VAL A CA 1
ATOM 2252 C C . VAL A 1 286 ? -14.352 -25.078 -20.266 1 98.69 286 VAL A C 1
ATOM 2254 O O . VAL A 1 286 ? -13.883 -26.203 -20.047 1 98.69 286 VAL A O 1
ATOM 2257 N N . ILE A 1 287 ? -15.648 -24.797 -20.109 1 98.62 287 ILE A N 1
ATOM 2258 C CA . ILE A 1 287 ? -16.609 -25.812 -19.688 1 98.62 287 ILE A CA 1
ATOM 2259 C C . ILE A 1 287 ? -16.625 -26.953 -20.703 1 98.62 287 ILE A C 1
ATOM 2261 O O . ILE A 1 287 ? -16.5 -28.125 -20.328 1 98.62 287 ILE A O 1
ATOM 2265 N N . ARG A 1 288 ? -16.703 -26.625 -21.953 1 98.5 288 ARG A N 1
ATOM 2266 C CA . ARG A 1 288 ? -16.734 -27.625 -23.016 1 98.5 288 ARG A CA 1
ATOM 2267 C C . ARG A 1 288 ? -15.445 -28.453 -23.031 1 98.5 288 ARG A C 1
ATOM 2269 O O . ARG A 1 288 ? -15.477 -29.656 -23.219 1 98.5 288 ARG A O 1
ATOM 2276 N N . ALA A 1 289 ? -14.336 -27.75 -22.906 1 98.69 289 ALA A N 1
ATOM 2277 C CA . ALA A 1 289 ? -13.047 -28.438 -22.875 1 98.69 289 ALA A CA 1
ATOM 2278 C C . ALA A 1 289 ? -12.977 -29.422 -21.703 1 98.69 289 ALA A C 1
ATOM 2280 O O . ALA A 1 289 ? -12.438 -30.516 -21.859 1 98.69 289 ALA A O 1
ATOM 2281 N N . PHE A 1 290 ? -13.477 -29.031 -20.578 1 98.81 290 PHE A N 1
ATOM 2282 C CA . PHE A 1 290 ? -13.438 -29.906 -19.406 1 98.81 290 PHE A CA 1
ATOM 2283 C C . PHE A 1 290 ? -14.367 -31.094 -19.594 1 98.81 290 PHE A C 1
ATOM 2285 O O . PHE A 1 290 ? -14.031 -32.219 -19.203 1 98.81 290 PHE A O 1
ATOM 2292 N N . GLU A 1 291 ? -15.555 -30.844 -20.203 1 98.69 291 GLU A N 1
ATOM 2293 C CA . GLU A 1 291 ? -16.469 -31.953 -20.5 1 98.69 291 GLU A CA 1
ATOM 2294 C C . GLU A 1 291 ? -15.828 -32.969 -21.422 1 98.69 291 GLU A C 1
ATOM 2296 O O . GLU A 1 291 ? -15.984 -34.188 -21.219 1 98.69 291 GLU A O 1
ATOM 2301 N N . LYS A 1 292 ? -15.148 -32.469 -22.344 1 98.44 292 LYS A N 1
ATOM 2302 C CA . LYS A 1 292 ? -14.445 -33.344 -23.266 1 98.44 292 LYS A CA 1
ATOM 2303 C C . LYS A 1 292 ? -13.398 -34.188 -22.547 1 98.44 292 LYS A C 1
ATOM 2305 O O . LYS A 1 292 ? -13.297 -35.375 -22.797 1 98.44 292 LYS A O 1
ATOM 2310 N N . ALA A 1 293 ? -12.609 -33.625 -21.688 1 97.75 293 ALA A N 1
ATOM 2311 C CA . ALA A 1 293 ? -11.508 -34.281 -21 1 97.75 293 ALA A CA 1
ATOM 2312 C C . ALA A 1 293 ? -12.023 -35.281 -19.969 1 97.75 293 ALA A C 1
ATOM 2314 O O . ALA A 1 293 ? -11.422 -36.344 -19.766 1 97.75 293 ALA A O 1
ATOM 2315 N N . SER A 1 294 ? -13.109 -34.969 -19.328 1 97.19 294 SER A N 1
ATOM 2316 C CA . SER A 1 294 ? -13.57 -35.75 -18.188 1 97.19 294 SER A CA 1
ATOM 2317 C C . SER A 1 294 ? -14.641 -36.781 -18.609 1 97.19 294 SER A C 1
ATOM 2319 O O . SER A 1 294 ? -14.898 -37.75 -17.891 1 97.19 294 SER A O 1
ATOM 2321 N N . GLY A 1 295 ? -15.305 -36.406 -19.719 1 97.12 295 GLY A N 1
ATOM 2322 C CA . GLY A 1 295 ? -16.469 -37.188 -20.094 1 97.12 295 GLY A CA 1
ATOM 2323 C C . GLY A 1 295 ? -17.688 -36.906 -19.234 1 97.12 295 GLY A C 1
ATOM 2324 O O . GLY A 1 295 ? -18.719 -37.594 -19.359 1 97.12 295 GLY A O 1
ATOM 2325 N N . GLN A 1 296 ? -17.609 -35.938 -18.391 1 96.38 296 GLN A N 1
ATOM 2326 C CA . GLN A 1 296 ? -18.688 -35.531 -17.5 1 96.38 296 GLN A CA 1
ATOM 2327 C C . GLN A 1 296 ? -19.406 -34.312 -18.016 1 96.38 296 GLN A C 1
ATOM 2329 O O . GLN A 1 296 ? -18.797 -33.406 -18.609 1 96.38 296 GLN A O 1
ATOM 2334 N N . LYS A 1 297 ? -20.672 -34.219 -17.812 1 96.44 297 LYS A N 1
ATOM 2335 C CA . LYS A 1 297 ? -21.422 -33 -18.062 1 96.44 297 LYS A CA 1
ATOM 2336 C C . LYS A 1 297 ? -21.25 -32 -16.922 1 96.44 297 LYS A C 1
ATOM 2338 O O . LYS A 1 297 ? -21.266 -32.406 -15.75 1 96.44 297 LYS A O 1
ATOM 2343 N N . ILE A 1 298 ? -21.141 -30.719 -17.266 1 98.06 298 ILE A N 1
ATOM 2344 C CA . ILE A 1 298 ? -20.984 -29.672 -16.266 1 98.06 298 ILE A CA 1
ATOM 2345 C C . ILE A 1 298 ? -22.203 -28.766 -16.266 1 98.06 298 ILE A C 1
ATOM 2347 O O . ILE A 1 298 ? -22.25 -27.781 -17.016 1 98.06 298 ILE A O 1
ATOM 2351 N N . PRO A 1 299 ? -23.203 -29.016 -15.406 1 98.19 299 PRO A N 1
ATOM 2352 C CA . PRO A 1 299 ? -24.328 -28.078 -15.305 1 98.19 299 PRO A CA 1
ATOM 2353 C C . PRO A 1 299 ? -23.891 -26.688 -14.844 1 98.19 299 PRO A C 1
ATOM 2355 O O . PRO A 1 299 ? -23.016 -26.562 -13.992 1 98.19 299 PRO A O 1
ATOM 2358 N N . TYR A 1 300 ? -24.406 -25.641 -15.477 1 98.19 300 TYR A N 1
ATOM 2359 C CA . TYR A 1 300 ? -24.078 -24.281 -15.062 1 98.19 300 TYR A CA 1
ATOM 2360 C C . TYR A 1 300 ? -25.297 -23.375 -15.148 1 98.19 300 TYR A C 1
ATOM 2362 O O . TYR A 1 300 ? -26.266 -23.703 -15.844 1 98.19 300 TYR A O 1
ATOM 2370 N N . LYS A 1 301 ? -25.312 -22.328 -14.32 1 98 301 LYS A N 1
ATOM 2371 C CA . LYS A 1 301 ? -26.312 -21.266 -14.336 1 98 301 LYS A CA 1
ATOM 2372 C C . LYS A 1 301 ? -25.672 -19.922 -14.617 1 98 301 LYS A C 1
ATOM 2374 O O . LYS A 1 301 ? -24.656 -19.562 -14.016 1 98 301 LYS A O 1
ATOM 2379 N N . ILE A 1 302 ? -26.25 -19.203 -15.562 1 97.31 302 ILE A N 1
ATOM 2380 C CA . ILE A 1 302 ? -25.766 -17.859 -15.859 1 97.31 302 ILE A CA 1
ATOM 2381 C C . ILE A 1 302 ? -26.375 -16.859 -14.883 1 97.31 302 ILE A C 1
ATOM 2383 O O . ILE A 1 302 ? -27.594 -16.859 -14.672 1 97.31 302 ILE A O 1
ATOM 2387 N N . VAL A 1 303 ? -25.562 -16.125 -14.242 1 96.19 303 VAL A N 1
ATOM 2388 C CA . VAL A 1 303 ? -26 -15.117 -13.281 1 96.19 303 VAL A CA 1
ATOM 2389 C C . VAL A 1 303 ? -25.406 -13.766 -13.656 1 96.19 303 VAL A C 1
ATOM 2391 O O . VAL A 1 303 ? -24.766 -13.625 -14.703 1 96.19 303 VAL A O 1
ATOM 2394 N N . GLU A 1 304 ? -25.656 -12.742 -12.867 1 93.94 304 GLU A N 1
ATOM 2395 C CA . GLU A 1 304 ? -25.156 -11.398 -13.141 1 93.94 304 GLU A CA 1
ATOM 2396 C C . GLU A 1 304 ? -23.641 -11.344 -13.07 1 93.94 304 GLU A C 1
ATOM 2398 O O . GLU A 1 304 ? -23.016 -12.18 -12.414 1 93.94 304 GLU A O 1
ATOM 2403 N N . ARG A 1 305 ? -23.109 -10.398 -13.727 1 90.88 305 ARG A N 1
ATOM 2404 C CA . ARG A 1 305 ? -21.672 -10.172 -13.656 1 90.88 305 ARG A CA 1
ATOM 2405 C C . ARG A 1 305 ? -21.219 -9.945 -12.219 1 90.88 305 ARG A C 1
ATOM 2407 O O . ARG A 1 305 ? -22 -9.508 -11.375 1 90.88 305 ARG A O 1
ATOM 2414 N N . ARG A 1 306 ? -19.984 -10.312 -12.008 1 82.88 306 ARG A N 1
ATOM 2415 C CA . ARG A 1 306 ? -19.328 -9.945 -10.75 1 82.88 306 ARG A CA 1
ATOM 2416 C C . ARG A 1 306 ? -18.688 -8.562 -10.859 1 82.88 306 ARG A C 1
ATOM 2418 O O . ARG A 1 306 ? -18.188 -8.188 -11.914 1 82.88 306 ARG A O 1
ATOM 2425 N N . THR A 1 307 ? -18.734 -7.867 -9.734 1 80.25 307 THR A N 1
ATOM 2426 C CA . THR A 1 307 ? -18.062 -6.566 -9.688 1 80.25 307 THR A CA 1
ATOM 2427 C C . THR A 1 307 ? -16.578 -6.707 -9.953 1 80.25 307 THR A C 1
ATOM 2429 O O . THR A 1 307 ? -15.914 -7.574 -9.383 1 80.25 307 THR A O 1
ATOM 2432 N N . GLY A 1 308 ? -16.078 -5.965 -10.906 1 81.44 308 GLY A N 1
ATOM 2433 C CA . GLY A 1 308 ? -14.641 -5.93 -11.109 1 81.44 308 GLY A CA 1
ATOM 2434 C C . GLY A 1 308 ? -14.18 -6.805 -12.258 1 81.44 308 GLY A C 1
ATOM 2435 O O . GLY A 1 308 ? -13.023 -6.734 -12.68 1 81.44 308 GLY A O 1
ATOM 2436 N N . ASP A 1 309 ? -15.094 -7.637 -12.836 1 87.12 309 ASP A N 1
ATOM 2437 C CA . ASP A 1 309 ? -14.688 -8.523 -13.914 1 87.12 309 ASP A CA 1
ATOM 2438 C C . ASP A 1 309 ? -14.547 -7.762 -15.234 1 87.12 309 ASP A C 1
ATOM 2440 O O . ASP A 1 309 ? -15.312 -6.832 -15.5 1 87.12 309 ASP A O 1
ATOM 2444 N N . ILE A 1 310 ? -13.617 -8.156 -15.984 1 90.81 310 ILE A N 1
ATOM 2445 C CA . ILE A 1 310 ? -13.383 -7.523 -17.281 1 90.81 310 ILE A CA 1
ATOM 2446 C C . ILE A 1 310 ? -13.773 -8.484 -18.406 1 90.81 310 ILE A C 1
ATOM 2448 O O . ILE A 1 310 ? -13.945 -9.68 -18.172 1 90.81 310 ILE A O 1
ATOM 2452 N N . SER A 1 311 ? -13.891 -7.996 -19.609 1 95 311 SER A N 1
ATOM 2453 C CA . SER A 1 311 ? -14.391 -8.781 -20.734 1 95 311 SER A CA 1
ATOM 2454 C C . SER A 1 311 ? -13.344 -9.789 -21.203 1 95 311 SER A C 1
ATOM 2456 O O . SER A 1 311 ? -13.641 -10.977 -21.328 1 95 311 SER A O 1
ATOM 2458 N N . ALA A 1 312 ? -12.156 -9.312 -21.453 1 97.12 312 ALA A N 1
ATOM 2459 C CA . ALA A 1 312 ? -11.125 -10.188 -22 1 97.12 312 ALA A CA 1
ATOM 2460 C C . ALA A 1 312 ? -9.742 -9.797 -21.484 1 97.12 312 ALA A C 1
ATOM 2462 O O . ALA A 1 312 ? -9.477 -8.617 -21.234 1 97.12 312 ALA A O 1
ATOM 2463 N N . SER A 1 313 ? -8.891 -10.703 -21.312 1 97.25 313 SER A N 1
ATOM 2464 C CA . SER A 1 313 ? -7.508 -10.523 -20.875 1 97.25 313 SER A CA 1
ATOM 2465 C C . SER A 1 313 ? -6.629 -11.68 -21.328 1 97.25 313 SER A C 1
ATOM 2467 O O . SER A 1 313 ? -6.852 -12.828 -20.938 1 97.25 313 SER A O 1
ATOM 2469 N N . TYR A 1 314 ? -5.676 -11.422 -22.234 1 98.38 314 TYR A N 1
ATOM 2470 C CA . TYR A 1 314 ? -4.727 -12.445 -22.641 1 98.38 314 TYR A CA 1
ATOM 2471 C C . TYR A 1 314 ? -3.369 -11.844 -22.969 1 98.38 314 TYR A C 1
ATOM 2473 O O . TYR A 1 314 ? -3.281 -10.672 -23.344 1 98.38 314 TYR A O 1
ATOM 2481 N N . ALA A 1 315 ? -2.369 -12.594 -22.859 1 98.38 315 ALA A N 1
ATOM 2482 C CA . ALA A 1 315 ? -0.997 -12.117 -22.719 1 98.38 315 ALA A CA 1
ATOM 2483 C C . ALA A 1 315 ? -0.296 -12.07 -24.078 1 98.38 315 ALA A C 1
ATOM 2485 O O . ALA A 1 315 ? -0.635 -12.828 -24.984 1 98.38 315 ALA A O 1
ATOM 2486 N N . ASP A 1 316 ? 0.556 -11.117 -24.266 1 98.69 316 ASP A N 1
ATOM 2487 C CA . ASP A 1 316 ? 1.724 -11.289 -25.125 1 98.69 316 ASP A CA 1
ATOM 2488 C C . ASP A 1 316 ? 2.939 -11.734 -24.328 1 98.69 316 ASP A C 1
ATOM 2490 O O . ASP A 1 316 ? 3.455 -10.977 -23.5 1 98.69 316 ASP A O 1
ATOM 2494 N N . ALA A 1 317 ? 3.422 -13.008 -24.531 1 98.5 317 ALA A N 1
ATOM 2495 C CA . ALA A 1 317 ? 4.512 -13.555 -23.734 1 98.5 317 ALA A CA 1
ATOM 2496 C C . ALA A 1 317 ? 5.82 -13.562 -24.516 1 98.5 317 ALA A C 1
ATOM 2498 O O . ALA A 1 317 ? 6.73 -14.336 -24.203 1 98.5 317 ALA A O 1
ATOM 2499 N N . SER A 1 318 ? 5.934 -12.75 -25.547 1 98.62 318 SER A N 1
ATOM 2500 C CA . SER A 1 318 ? 7.098 -12.727 -26.422 1 98.62 318 SER A CA 1
ATOM 2501 C C . SER A 1 318 ? 8.375 -12.406 -25.641 1 98.62 318 SER A C 1
ATOM 2503 O O . SER A 1 318 ? 9.438 -12.945 -25.938 1 98.62 318 SER A O 1
ATOM 2505 N N . LEU A 1 319 ? 8.312 -11.508 -24.703 1 98.5 319 LEU A N 1
ATOM 2506 C CA . LEU A 1 319 ? 9.492 -11.125 -23.922 1 98.5 319 LEU A CA 1
ATOM 2507 C C . LEU A 1 319 ? 10.031 -12.305 -23.141 1 98.5 319 LEU A C 1
ATOM 2509 O O . LEU A 1 319 ? 11.242 -12.516 -23.078 1 98.5 319 LEU A O 1
ATOM 2513 N N . ALA A 1 320 ? 9.148 -13.047 -22.469 1 98.69 320 ALA A N 1
ATOM 2514 C CA . ALA A 1 320 ? 9.562 -14.234 -21.734 1 98.69 320 ALA A CA 1
ATOM 2515 C C . ALA A 1 320 ? 10.219 -15.258 -22.656 1 98.69 320 ALA A C 1
ATOM 2517 O O . ALA A 1 320 ? 11.203 -15.898 -22.297 1 98.69 320 ALA A O 1
ATOM 2518 N N . ASN A 1 321 ? 9.625 -15.406 -23.828 1 98.44 321 ASN A N 1
ATOM 2519 C CA . ASN A 1 321 ? 10.203 -16.312 -24.812 1 98.44 321 ASN A CA 1
ATOM 2520 C C . ASN A 1 321 ? 11.625 -15.898 -25.188 1 98.44 321 ASN A C 1
ATOM 2522 O O . ASN A 1 321 ? 12.539 -16.719 -25.203 1 98.44 321 ASN A O 1
ATOM 2526 N N . LYS A 1 322 ? 11.773 -14.656 -25.453 1 98.25 322 LYS A N 1
ATOM 2527 C CA . LYS A 1 322 ? 13.047 -14.125 -25.938 1 98.25 322 LYS A CA 1
ATOM 2528 C C . LYS A 1 322 ? 14.102 -14.125 -24.828 1 98.25 322 LYS A C 1
ATOM 2530 O O . LYS A 1 322 ? 15.25 -14.516 -25.062 1 98.25 322 LYS A O 1
ATOM 2535 N N . GLU A 1 323 ? 13.781 -13.734 -23.609 1 97.88 323 GLU A N 1
ATOM 2536 C CA . GLU A 1 323 ? 14.797 -13.461 -22.594 1 97.88 323 GLU A CA 1
ATOM 2537 C C . GLU A 1 323 ? 14.953 -14.641 -21.641 1 97.88 323 GLU A C 1
ATOM 2539 O O . GLU A 1 323 ? 16.047 -14.891 -21.125 1 97.88 323 GLU A O 1
ATOM 2544 N N . LEU A 1 324 ? 13.859 -15.32 -21.359 1 98.06 324 LEU A N 1
ATOM 2545 C CA . LEU A 1 324 ? 13.906 -16.391 -20.375 1 98.06 324 LEU A CA 1
ATOM 2546 C C . LEU A 1 324 ? 14 -17.75 -21.062 1 98.06 324 LEU A C 1
ATOM 2548 O O . LEU A 1 324 ? 14.18 -18.781 -20.391 1 98.06 324 LEU A O 1
ATOM 2552 N N . ASN A 1 325 ? 13.844 -17.781 -22.375 1 97.75 325 ASN A N 1
ATOM 2553 C CA . ASN A 1 325 ? 13.711 -19.031 -23.094 1 97.75 325 ASN A CA 1
ATOM 2554 C C . ASN A 1 325 ? 12.547 -19.875 -22.562 1 97.75 325 ASN A C 1
ATOM 2556 O O . ASN A 1 325 ? 12.719 -21.047 -22.266 1 97.75 325 ASN A O 1
ATOM 2560 N N . TRP A 1 326 ? 11.43 -19.188 -22.344 1 98.44 326 TRP A N 1
ATOM 2561 C CA . TRP A 1 326 ? 10.227 -19.812 -21.797 1 98.44 326 TRP A CA 1
ATOM 2562 C C . TRP A 1 326 ? 9.047 -19.656 -22.75 1 98.44 326 TRP A C 1
ATOM 2564 O O . TRP A 1 326 ? 8.883 -18.594 -23.359 1 98.44 326 TRP A O 1
ATOM 2574 N N . GLN A 1 327 ? 8.25 -20.641 -22.922 1 98.25 327 GLN A N 1
ATOM 2575 C CA . GLN A 1 327 ? 6.977 -20.625 -23.625 1 98.25 327 GLN A CA 1
ATOM 2576 C C . GLN A 1 327 ? 6 -21.641 -23.031 1 98.25 327 GLN A C 1
ATOM 2578 O O . GLN A 1 327 ? 6.41 -22.719 -22.609 1 98.25 327 GLN A O 1
ATOM 2583 N N . ALA A 1 328 ? 4.766 -21.281 -23.031 1 98.38 328 ALA A N 1
ATOM 2584 C CA . ALA A 1 328 ? 3.758 -22.266 -22.656 1 98.38 328 ALA A CA 1
ATOM 2585 C C . ALA A 1 328 ? 3.713 -23.422 -23.656 1 98.38 328 ALA A C 1
ATOM 2587 O O . ALA A 1 328 ? 3.729 -23.203 -24.875 1 98.38 328 ALA A O 1
ATOM 2588 N N . THR A 1 329 ? 3.691 -24.625 -23.125 1 98.44 329 THR A N 1
ATOM 2589 C CA . THR A 1 329 ? 3.738 -25.781 -24.016 1 98.44 329 THR A CA 1
ATOM 2590 C C . THR A 1 329 ? 2.43 -26.562 -23.953 1 98.44 329 THR A C 1
ATOM 2592 O O . THR A 1 329 ? 2.164 -27.406 -24.812 1 98.44 329 THR A O 1
ATOM 2595 N N . LYS A 1 330 ? 1.61 -26.328 -23 1 98.31 330 LYS A N 1
ATOM 2596 C CA . LYS A 1 330 ? 0.359 -27.047 -22.797 1 98.31 330 LYS A CA 1
ATOM 2597 C C . LYS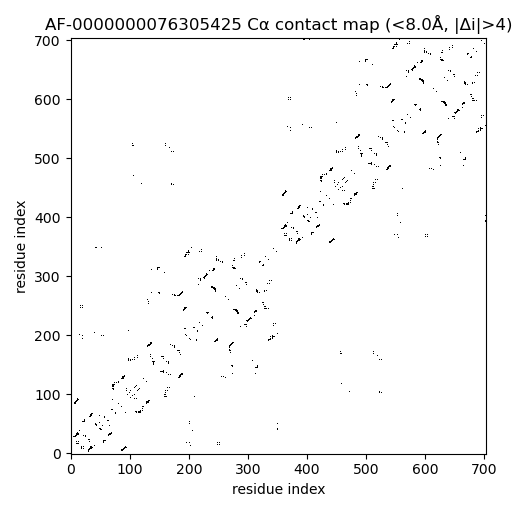 A 1 330 ? -0.841 -26.188 -23.188 1 98.31 330 LYS A C 1
ATOM 2599 O O . LYS A 1 330 ? -0.813 -24.969 -23.047 1 98.31 330 LYS A O 1
ATOM 2604 N N . ASN A 1 331 ? -1.838 -26.828 -23.734 1 97.44 331 ASN A N 1
ATOM 2605 C CA . ASN A 1 331 ? -3.043 -26.125 -24.141 1 97.44 331 ASN A CA 1
ATOM 2606 C C . ASN A 1 331 ? -4.219 -26.438 -23.219 1 97.44 331 ASN A C 1
ATOM 2608 O O . ASN A 1 331 ? -4.047 -27.062 -22.188 1 97.44 331 ASN A O 1
ATOM 2612 N N . ILE A 1 332 ? -5.41 -25.969 -23.625 1 98.44 332 ILE A N 1
ATOM 2613 C CA . ILE A 1 332 ? -6.586 -26.047 -22.766 1 98.44 332 ILE A CA 1
ATOM 2614 C C . ILE A 1 332 ? -6.973 -27.5 -22.531 1 98.44 332 ILE A C 1
ATOM 2616 O O . ILE A 1 332 ? -7.445 -27.859 -21.453 1 98.44 332 ILE A O 1
ATOM 2620 N N . ASP A 1 333 ? -6.707 -28.328 -23.547 1 98.25 333 ASP A N 1
ATOM 2621 C CA . ASP A 1 333 ? -7.02 -29.75 -23.391 1 98.25 333 ASP A CA 1
ATOM 2622 C C . ASP A 1 333 ? -6.125 -30.406 -22.344 1 98.25 333 ASP A C 1
ATOM 2624 O O . ASP A 1 333 ? -6.598 -31.188 -21.516 1 98.25 333 ASP A O 1
ATOM 2628 N N . ASP A 1 334 ? -4.824 -30.078 -22.406 1 98.56 334 ASP A N 1
ATOM 2629 C CA . ASP A 1 334 ? -3.877 -30.578 -21.406 1 98.56 334 ASP A CA 1
ATOM 2630 C C . ASP A 1 334 ? -4.27 -30.125 -20 1 98.56 334 ASP A C 1
ATOM 2632 O O . ASP A 1 334 ? -4.215 -30.906 -19.062 1 98.56 334 ASP A O 1
ATOM 2636 N N . MET A 1 335 ? -4.66 -28.891 -19.891 1 98.75 335 MET A N 1
ATOM 2637 C CA . MET A 1 335 ? -5.039 -28.297 -18.609 1 98.75 335 MET A CA 1
ATOM 2638 C C . MET A 1 335 ? -6.223 -29.047 -18 1 98.75 335 MET A C 1
ATOM 2640 O O . MET A 1 335 ? -6.195 -29.391 -16.812 1 98.75 335 MET A O 1
ATOM 2644 N N . CYS A 1 336 ? -7.207 -29.297 -18.828 1 98.75 336 CYS A N 1
ATOM 2645 C CA . CYS A 1 336 ? -8.422 -29.938 -18.359 1 98.75 336 CYS A CA 1
ATOM 2646 C C . CYS A 1 336 ? -8.156 -31.406 -18.031 1 98.75 336 CYS A C 1
ATOM 2648 O O . CYS A 1 336 ? -8.648 -31.922 -17.016 1 98.75 336 CYS A O 1
ATOM 2650 N N . LEU A 1 337 ? -7.352 -32.094 -18.844 1 98.62 337 LEU A N 1
ATOM 2651 C CA . LEU A 1 337 ? -7.027 -33.469 -18.609 1 98.62 337 LEU A CA 1
ATOM 2652 C C . LEU A 1 337 ? -6.297 -33.656 -17.281 1 98.62 337 LEU A C 1
ATOM 2654 O O . LEU A 1 337 ? -6.629 -34.562 -16.5 1 98.62 337 LEU A O 1
ATOM 2658 N N . ASP A 1 338 ? -5.309 -32.844 -17.047 1 98.75 338 ASP A N 1
ATOM 2659 C CA . ASP A 1 338 ? -4.512 -32.938 -15.828 1 98.75 338 ASP A CA 1
ATOM 2660 C C . ASP A 1 338 ? -5.336 -32.562 -14.602 1 98.75 338 ASP A C 1
ATOM 2662 O O . ASP A 1 338 ? -5.168 -33.156 -13.531 1 98.75 338 ASP A O 1
ATOM 2666 N N . THR A 1 339 ? -6.227 -31.516 -14.758 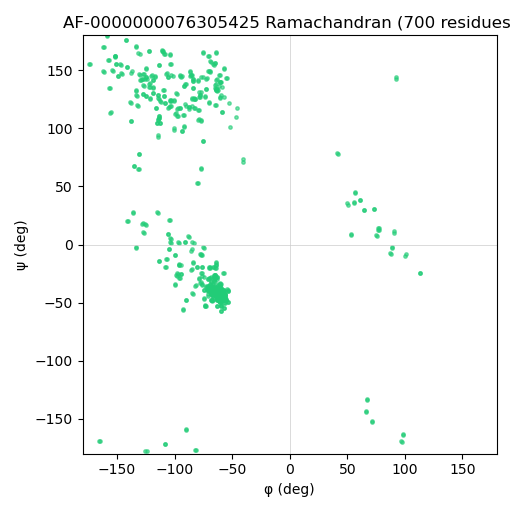1 98.62 339 THR A N 1
ATOM 2667 C CA . THR A 1 339 ? -7.121 -31.172 -13.664 1 98.62 339 THR A CA 1
ATOM 2668 C C . THR A 1 339 ? -8.047 -32.344 -13.328 1 98.62 339 THR A C 1
ATOM 2670 O O . THR A 1 339 ? -8.25 -32.656 -12.156 1 98.62 339 THR A O 1
ATOM 2673 N N . TRP A 1 340 ? -8.562 -33 -14.359 1 98.12 340 TRP A N 1
ATOM 2674 C CA . TRP A 1 340 ? -9.492 -34.094 -14.164 1 98.12 340 TRP A CA 1
ATOM 2675 C C . TRP A 1 340 ? -8.789 -35.281 -13.5 1 98.12 340 TRP A C 1
ATOM 2677 O O . TRP A 1 340 ? -9.328 -35.875 -12.562 1 98.12 340 TRP A O 1
ATOM 2687 N N . LYS A 1 341 ? -7.598 -35.594 -13.961 1 98.25 341 LYS A N 1
ATOM 2688 C CA . LYS A 1 341 ? -6.828 -36.688 -13.367 1 98.25 341 LYS A CA 1
ATOM 2689 C C . LYS A 1 341 ? -6.582 -36.438 -11.883 1 98.25 341 LYS A C 1
ATOM 2691 O O . LYS A 1 341 ? -6.723 -37.344 -11.062 1 98.25 341 LYS A O 1
ATOM 2696 N N . TRP A 1 342 ? -6.223 -35.219 -11.555 1 98 342 TRP A N 1
ATOM 2697 C CA . TRP A 1 342 ? -6.02 -34.812 -10.164 1 98 342 TRP A CA 1
ATOM 2698 C C . TRP A 1 342 ? -7.305 -35 -9.359 1 98 342 TRP A C 1
ATOM 2700 O O . TRP A 1 342 ? -7.301 -35.625 -8.297 1 98 342 TRP A O 1
ATOM 2710 N N . GLN A 1 343 ? -8.391 -34.438 -9.906 1 96.62 343 GLN A N 1
ATOM 2711 C CA . GLN A 1 343 ? -9.648 -34.438 -9.18 1 96.62 343 GLN A CA 1
ATOM 2712 C C . GLN A 1 343 ? -10.195 -35.844 -9.016 1 96.62 343 GLN A C 1
ATOM 2714 O O . GLN A 1 343 ? -10.688 -36.219 -7.945 1 96.62 343 GLN A O 1
ATOM 2719 N N . GLN A 1 344 ? -10.047 -36.625 -10.031 1 95.06 344 GLN A N 1
ATOM 2720 C CA . GLN A 1 344 ? -10.531 -38 -10 1 95.06 344 GLN A CA 1
ATOM 2721 C C . GLN A 1 344 ? -9.766 -38.844 -8.977 1 95.06 344 GLN A C 1
ATOM 2723 O O . GLN A 1 344 ? -10.359 -39.656 -8.266 1 95.06 344 GLN A O 1
ATOM 2728 N N . ASN A 1 345 ? -8.469 -38.594 -8.914 1 95.38 345 ASN A N 1
ATOM 2729 C CA . ASN A 1 345 ? -7.613 -39.375 -8.016 1 95.38 345 ASN A CA 1
ATOM 2730 C C . ASN A 1 345 ? -7.715 -38.844 -6.582 1 95.38 345 ASN A C 1
ATOM 2732 O O . ASN A 1 345 ? -7.34 -39.562 -5.641 1 95.38 345 ASN A O 1
ATOM 2736 N N . ASN A 1 346 ? -8.18 -37.625 -6.453 1 94.81 346 ASN A N 1
ATOM 2737 C CA . ASN A 1 346 ? -8.266 -36.969 -5.152 1 94.81 346 ASN A CA 1
ATOM 2738 C C . ASN A 1 346 ? -9.609 -36.25 -4.973 1 94.81 346 ASN A C 1
ATOM 2740 O O . ASN A 1 346 ? -9.664 -35.031 -4.852 1 94.81 346 ASN A O 1
ATOM 2744 N N . PRO A 1 347 ? -10.68 -36.969 -4.887 1 91.12 347 PRO A N 1
ATOM 2745 C CA . PRO A 1 347 ? -12.008 -36.344 -4.836 1 91.12 347 PRO A CA 1
ATOM 2746 C C . PRO A 1 347 ? -12.164 -35.375 -3.688 1 91.12 347 PRO A C 1
ATOM 2748 O O . PRO A 1 347 ? -12.945 -34.406 -3.787 1 91.12 347 PRO A O 1
ATOM 2751 N N . ASP A 1 348 ? -11.367 -35.562 -2.639 1 90.12 348 ASP A N 1
ATOM 2752 C CA . ASP A 1 348 ? -11.438 -34.625 -1.5 1 90.12 348 ASP A CA 1
ATOM 2753 C C . ASP A 1 348 ? -10.133 -33.844 -1.345 1 90.12 348 ASP A C 1
ATOM 2755 O O . ASP A 1 348 ? -9.734 -33.5 -0.229 1 90.12 348 ASP A O 1
ATOM 2759 N N . GLY A 1 349 ? -9.477 -33.688 -2.504 1 92.19 349 GLY A N 1
ATOM 2760 C CA . GLY A 1 349 ? -8.227 -32.969 -2.471 1 92.19 349 GLY A CA 1
ATOM 2761 C C . GLY A 1 349 ? -7.125 -33.688 -1.727 1 92.19 349 GLY A C 1
ATOM 2762 O O . GLY A 1 349 ? -6.902 -34.875 -1.95 1 92.19 349 GLY A O 1
ATOM 2763 N N . TYR A 1 350 ? -6.461 -32.969 -0.889 1 92.38 350 TYR A N 1
ATOM 2764 C CA . TYR A 1 350 ? -5.328 -33.531 -0.173 1 92.38 350 TYR A CA 1
ATOM 2765 C C . TYR A 1 350 ? -5.789 -34.25 1.081 1 92.38 350 TYR A C 1
ATOM 2767 O O . TYR A 1 350 ? -4.988 -34.906 1.766 1 92.38 350 TYR A O 1
ATOM 2775 N N . LYS A 1 351 ? -7.125 -34.125 1.342 1 84.12 351 LYS A N 1
ATOM 2776 C CA . LYS A 1 351 ? -7.672 -34.812 2.508 1 84.12 351 LYS A CA 1
ATOM 2777 C C . LYS A 1 351 ? -7.891 -36.312 2.221 1 84.12 351 LYS A C 1
ATOM 2779 O O . LYS A 1 351 ? -8.406 -36.688 1.161 1 84.12 351 LYS A O 1
ATOM 2784 N N . CYS A 1 352 ? -7.043 -37.219 2.818 1 65.56 352 CYS A N 1
ATOM 2785 C CA . CYS A 1 352 ? -7.211 -38.656 2.658 1 65.56 352 CYS A CA 1
ATOM 2786 C C . CYS A 1 352 ? -8.461 -39.156 3.389 1 65.56 352 CYS A C 1
ATOM 2788 O O . CYS A 1 352 ? -8.867 -38.562 4.391 1 65.56 352 CYS A O 1
ATOM 2790 N N . MET B 1 1 ? -31.016 14.938 25.297 1 33.22 1 MET B N 1
ATOM 2791 C CA . MET B 1 1 ? -29.766 14.195 25.484 1 33.22 1 MET B CA 1
ATOM 2792 C C . MET B 1 1 ? -28.562 15.094 25.281 1 33.22 1 MET B C 1
ATOM 2794 O O . MET B 1 1 ? -28.438 15.758 24.25 1 33.22 1 MET B O 1
ATOM 2798 N N . ALA B 1 2 ? -27.922 15.688 26.141 1 41.56 2 ALA B N 1
ATOM 2799 C CA . ALA B 1 2 ? -26.922 16.75 26.203 1 41.56 2 ALA B CA 1
ATOM 2800 C C . ALA B 1 2 ? -25.812 16.516 25.188 1 41.56 2 ALA B C 1
ATOM 2802 O O . ALA B 1 2 ? -25.375 15.391 24.969 1 41.56 2 ALA B O 1
ATOM 2803 N N . ASN B 1 3 ? -25.578 17.266 24.031 1 52.16 3 ASN B N 1
ATOM 2804 C CA . ASN B 1 3 ? -24.703 17.109 22.875 1 52.16 3 ASN B CA 1
ATOM 2805 C C . ASN B 1 3 ? -23.328 16.594 23.25 1 52.16 3 ASN B C 1
ATOM 2807 O O . ASN B 1 3 ? -22.453 17.375 23.641 1 52.16 3 ASN B O 1
ATOM 2811 N N . LYS B 1 4 ? -23.188 15.305 23.656 1 62.97 4 LYS B N 1
ATOM 2812 C CA . LYS B 1 4 ? -21.984 14.656 24.156 1 62.97 4 LYS B CA 1
ATOM 2813 C C . LYS B 1 4 ? -20.781 14.984 23.281 1 62.97 4 LYS B C 1
ATOM 2815 O O . LYS B 1 4 ? -20.859 14.875 22.047 1 62.97 4 LYS B O 1
ATOM 2820 N N . SER B 1 5 ? -19.859 15.625 23.938 1 87.5 5 SER B N 1
ATOM 2821 C CA . SER B 1 5 ? -18.609 15.953 23.234 1 87.5 5 SER B CA 1
ATOM 2822 C C . SER B 1 5 ? -17.938 14.695 22.688 1 87.5 5 SER B C 1
ATOM 2824 O O . SER B 1 5 ? -17.922 13.664 23.359 1 87.5 5 SER B O 1
ATOM 2826 N N . TRP B 1 6 ? -17.641 14.703 21.391 1 94.5 6 TRP B N 1
ATOM 2827 C CA . TRP B 1 6 ? -16.938 13.586 20.781 1 94.5 6 TRP B CA 1
ATOM 2828 C C . TRP B 1 6 ? -15.547 13.422 21.375 1 94.5 6 TRP B C 1
ATOM 2830 O O . TRP B 1 6 ? -14.852 14.414 21.625 1 94.5 6 TRP B O 1
ATOM 2840 N N . ASN B 1 7 ? -15.211 12.211 21.703 1 97.94 7 ASN B N 1
ATOM 2841 C CA . ASN B 1 7 ? -13.844 11.828 22.016 1 97.94 7 ASN B CA 1
ATOM 2842 C C . ASN B 1 7 ? -13.078 11.422 20.75 1 97.94 7 ASN B C 1
ATOM 2844 O O . ASN B 1 7 ? -13.445 10.453 20.078 1 97.94 7 ASN B O 1
ATOM 2848 N N . VAL B 1 8 ? -12.023 12.188 20.484 1 98.56 8 VAL B N 1
ATOM 2849 C CA . VAL B 1 8 ? -11.32 12.047 19.219 1 98.56 8 VAL B CA 1
ATOM 2850 C C . VAL B 1 8 ? -9.914 11.516 19.453 1 98.56 8 VAL B C 1
ATOM 2852 O O . VAL B 1 8 ? -9.172 12.055 20.281 1 98.56 8 VAL B O 1
ATOM 2855 N N . LEU B 1 9 ? -9.562 10.406 18.797 1 98.94 9 LEU B N 1
ATOM 2856 C CA . LEU B 1 9 ? -8.18 9.961 18.766 1 98.94 9 LEU B CA 1
ATOM 2857 C C . LEU B 1 9 ? -7.387 10.703 17.688 1 98.94 9 LEU B C 1
ATOM 2859 O O . LEU B 1 9 ? -7.797 10.734 16.531 1 98.94 9 LEU B O 1
ATOM 2863 N N . VAL B 1 10 ? -6.297 11.32 18.062 1 98.94 10 VAL B N 1
ATOM 2864 C CA . VAL B 1 10 ? -5.398 11.977 17.109 1 98.94 10 VAL B CA 1
ATOM 2865 C C . VAL B 1 10 ? -4.059 11.242 17.078 1 98.94 10 VAL B C 1
ATOM 2867 O O . VAL B 1 10 ? -3.287 11.297 18.047 1 98.94 10 VAL B O 1
ATOM 2870 N N . THR B 1 11 ? -3.797 10.547 15.977 1 98.94 11 THR B N 1
ATOM 2871 C CA . THR B 1 11 ? -2.486 9.93 15.82 1 98.94 11 THR B CA 1
ATOM 2872 C C . THR B 1 11 ? -1.479 10.922 15.25 1 98.94 11 THR B C 1
ATOM 2874 O O . THR B 1 11 ? -1.832 11.758 14.414 1 98.94 11 THR B O 1
ATOM 2877 N N . GLY B 1 12 ? -0.205 10.766 15.711 1 98.31 12 GLY B N 1
ATOM 2878 C CA . GLY B 1 12 ? 0.764 11.773 15.305 1 98.31 12 GLY B CA 1
ATOM 2879 C C . GLY B 1 12 ? 0.458 13.156 15.844 1 98.31 12 GLY B C 1
ATOM 2880 O O . GLY B 1 12 ? 0.771 14.164 15.211 1 98.31 12 GLY B O 1
ATOM 2881 N N . GLY B 1 13 ? -0.184 13.172 17 1 98.31 13 GLY B N 1
ATOM 2882 C CA . GLY B 1 13 ? -0.708 14.422 17.516 1 98.31 13 GLY B CA 1
ATOM 2883 C C . GLY B 1 13 ? 0.364 15.312 18.109 1 98.31 13 GLY B C 1
ATOM 2884 O O . GLY B 1 13 ? 0.121 16.484 18.391 1 98.31 13 GLY B O 1
ATOM 2885 N N . ALA B 1 14 ? 1.557 14.781 18.25 1 96.75 14 ALA B N 1
ATOM 2886 C CA . ALA B 1 14 ? 2.652 15.578 18.797 1 96.75 14 ALA B CA 1
ATOM 2887 C C . ALA B 1 14 ? 3.51 16.172 17.688 1 96.75 14 ALA B C 1
ATOM 2889 O O . ALA B 1 14 ? 4.496 16.859 17.953 1 96.75 14 ALA B O 1
ATOM 2890 N N . GLY B 1 15 ? 3.156 15.938 16.469 1 96.62 15 GLY B N 1
ATOM 2891 C CA . GLY B 1 15 ? 3.838 16.547 15.352 1 96.62 15 GLY B CA 1
ATOM 2892 C C . GLY B 1 15 ? 3.359 17.953 15.062 1 96.62 15 GLY B C 1
ATOM 2893 O O . GLY B 1 15 ? 2.488 18.484 15.758 1 96.62 15 GLY B O 1
ATOM 2894 N N . TYR B 1 16 ? 3.893 18.547 14.023 1 97.25 16 TYR B N 1
ATOM 2895 C CA . TYR B 1 16 ? 3.629 19.922 13.633 1 97.25 16 TYR B CA 1
ATOM 2896 C C . TYR B 1 16 ? 2.146 20.125 13.344 1 97.25 16 TYR B C 1
ATOM 2898 O O . TYR B 1 16 ? 1.475 20.891 14.055 1 97.25 16 TYR B O 1
ATOM 2906 N N . ILE B 1 17 ? 1.533 19.344 12.391 1 98.25 17 ILE B N 1
ATOM 2907 C CA . ILE B 1 17 ? 0.123 19.484 12.047 1 98.25 17 ILE B CA 1
ATOM 2908 C C . ILE B 1 17 ? -0.744 18.969 13.188 1 98.25 17 ILE B C 1
ATOM 2910 O O . ILE B 1 17 ? -1.755 19.578 13.539 1 98.25 17 ILE B O 1
ATOM 2914 N N . GLY B 1 18 ? -0.309 17.891 13.797 1 98.5 18 GLY B N 1
ATOM 2915 C CA . GLY B 1 18 ? -1.049 17.25 14.875 1 98.5 18 GLY B CA 1
ATOM 2916 C C . GLY B 1 18 ? -1.279 18.156 16.062 1 98.5 18 GLY B C 1
ATOM 2917 O O . GLY B 1 18 ? -2.414 18.328 16.516 1 98.5 18 GLY B O 1
ATOM 2918 N N . SER B 1 19 ? -0.247 18.844 16.562 1 98.31 19 SER B N 1
ATOM 2919 C CA . SER B 1 19 ? -0.35 19.656 17.766 1 98.31 19 SER B CA 1
ATOM 2920 C C . SER B 1 19 ? -1.25 20.859 17.531 1 98.31 19 SER B C 1
ATOM 2922 O O . SER B 1 19 ? -2.041 21.234 18.406 1 98.31 19 SER B O 1
ATOM 2924 N N . HIS B 1 20 ? -1.155 21.453 16.359 1 98.81 20 HIS B N 1
ATOM 2925 C CA . HIS B 1 20 ? -2.014 22.594 16.047 1 98.81 20 HIS B CA 1
ATOM 2926 C C . HIS B 1 20 ? -3.471 22.172 15.922 1 98.81 20 HIS B C 1
ATOM 2928 O O . HIS B 1 20 ? -4.375 22.922 16.312 1 98.81 20 HIS B O 1
ATOM 2934 N N . THR B 1 21 ? -3.684 20.984 15.359 1 98.94 21 THR B N 1
ATOM 2935 C CA . THR B 1 21 ? -5.047 20.484 15.234 1 98.94 21 THR B CA 1
ATOM 2936 C C . THR B 1 21 ? -5.621 20.141 16.609 1 98.94 21 THR B C 1
ATOM 2938 O O . THR B 1 21 ? -6.797 20.406 16.875 1 98.94 21 THR B O 1
ATOM 2941 N N . VAL B 1 22 ? -4.793 19.531 17.469 1 98.81 22 VAL B N 1
ATOM 2942 C CA . VAL B 1 22 ? -5.227 19.219 18.828 1 98.81 22 VAL B CA 1
ATOM 2943 C C . VAL B 1 22 ? -5.672 20.5 19.531 1 98.81 22 VAL B C 1
ATOM 2945 O O . VAL B 1 22 ? -6.707 20.516 20.203 1 98.81 22 VAL B O 1
ATOM 2948 N N . LEU B 1 23 ? -4.918 21.594 19.375 1 98.88 23 LEU B N 1
ATOM 2949 C CA . LEU B 1 23 ? -5.266 22.891 19.969 1 98.88 23 LEU B CA 1
ATOM 2950 C C . LEU B 1 23 ? -6.648 23.344 19.5 1 98.88 23 LEU B C 1
ATOM 2952 O O . LEU B 1 23 ? -7.5 23.688 20.328 1 98.88 23 LEU B O 1
ATOM 2956 N N . GLU B 1 24 ? -6.875 23.312 18.188 1 98.75 24 GLU B N 1
ATOM 2957 C CA . GLU B 1 24 ? -8.141 23.781 17.641 1 98.75 24 GLU B CA 1
ATOM 2958 C C . GLU B 1 24 ? -9.297 22.859 18.047 1 98.75 24 GLU B C 1
ATOM 2960 O O . GLU B 1 24 ? -10.422 23.328 18.234 1 98.75 24 GLU B O 1
ATOM 2965 N N . LEU B 1 25 ? -9.047 21.531 18.156 1 98.56 25 LEU B N 1
ATOM 2966 C CA . LEU B 1 25 ? -10.055 20.594 18.625 1 98.56 25 LEU B CA 1
ATOM 2967 C C . LEU B 1 25 ? -10.5 20.922 20.047 1 98.56 25 LEU B C 1
ATOM 2969 O O . LEU B 1 25 ? -11.695 20.953 20.344 1 98.56 25 LEU B O 1
ATOM 2973 N N . LEU B 1 26 ? -9.523 21.188 20.938 1 98.31 26 LEU B N 1
ATOM 2974 C CA . LEU B 1 26 ? -9.82 21.547 22.328 1 98.31 26 LEU B CA 1
ATOM 2975 C C . LEU B 1 26 ? -10.641 22.828 22.391 1 98.31 26 LEU B C 1
ATOM 2977 O O . LEU B 1 26 ? -11.602 22.922 23.156 1 98.31 26 LEU B O 1
ATOM 2981 N N . GLN B 1 27 ? -10.266 23.781 21.562 1 97.56 27 GLN B N 1
ATOM 2982 C CA . GLN B 1 27 ? -10.984 25.047 21.531 1 97.56 27 GLN B CA 1
ATOM 2983 C C . GLN B 1 27 ? -12.422 24.844 21.047 1 97.56 27 GLN B C 1
ATOM 2985 O O . GLN B 1 27 ? -13.32 25.594 21.453 1 97.56 27 GLN B O 1
ATOM 2990 N N . ALA B 1 28 ? -12.641 23.859 20.234 1 96.62 28 ALA B N 1
ATOM 2991 C CA . ALA B 1 28 ? -13.977 23.547 19.734 1 96.62 28 ALA B CA 1
ATOM 2992 C C . ALA B 1 28 ? -14.711 22.594 20.688 1 96.62 28 ALA B C 1
ATOM 2994 O O . ALA B 1 28 ? -15.773 22.062 20.344 1 96.62 28 ALA B O 1
ATOM 2995 N N . ASN B 1 29 ? -14.172 22.297 21.828 1 95.75 29 ASN B N 1
ATOM 2996 C CA . ASN B 1 29 ? -14.766 21.562 22.938 1 95.75 29 ASN B CA 1
ATOM 2997 C C . ASN B 1 29 ? -14.875 20.078 22.625 1 95.75 29 ASN B C 1
ATOM 2999 O O . ASN B 1 29 ? -15.852 19.422 23.016 1 95.75 29 ASN B O 1
ATOM 3003 N N . PHE B 1 30 ? -13.984 19.547 21.844 1 97.19 30 PHE B N 1
ATOM 3004 C CA . PHE B 1 30 ? -13.82 18.094 21.703 1 97.19 30 PHE B CA 1
ATOM 3005 C C . PHE B 1 30 ? -12.891 17.562 22.781 1 97.19 30 PHE B C 1
ATOM 3007 O O . PHE B 1 30 ? -12.055 18.281 23.312 1 97.19 30 PHE B O 1
ATOM 3014 N N . GLU B 1 31 ? -13.156 16.344 23.172 1 97.5 31 GLU B N 1
ATOM 3015 C CA . GLU B 1 31 ? -12.172 15.609 23.953 1 97.5 31 GLU B CA 1
ATOM 3016 C C . GLU B 1 31 ? -11.133 14.938 23.062 1 97.5 31 GLU B C 1
ATOM 3018 O O . GLU B 1 31 ? -11.453 14.453 21.984 1 97.5 31 GLU B O 1
ATOM 3023 N N . VAL B 1 32 ? -9.875 14.984 23.562 1 98.38 32 VAL B N 1
ATOM 3024 C CA . VAL B 1 32 ? -8.836 14.539 22.641 1 98.38 32 VAL B CA 1
ATOM 3025 C C . VAL B 1 32 ? -7.895 13.578 23.359 1 98.38 32 VAL B C 1
ATOM 3027 O O . VAL B 1 32 ? -7.449 13.844 24.484 1 98.38 32 VAL B O 1
ATOM 3030 N N . VAL B 1 33 ? -7.641 12.414 22.797 1 98.75 33 VAL B N 1
ATOM 3031 C CA . VAL B 1 33 ? -6.551 11.516 23.141 1 98.75 33 VAL B CA 1
ATOM 3032 C C . VAL B 1 33 ? -5.512 11.5 22.016 1 98.75 33 VAL B C 1
ATOM 3034 O O . VAL B 1 33 ? -5.852 11.312 20.844 1 98.75 33 VAL B O 1
ATOM 3037 N N . VAL B 1 34 ? -4.223 11.727 22.391 1 98.62 34 VAL B N 1
ATOM 3038 C CA . VAL B 1 34 ? -3.145 11.789 21.406 1 98.62 34 VAL B CA 1
ATOM 3039 C C . VAL B 1 34 ? -2.254 10.562 21.547 1 98.62 34 VAL B C 1
ATOM 3041 O O . VAL B 1 34 ? -1.883 10.164 22.656 1 98.62 34 VAL B O 1
ATOM 3044 N N . ILE B 1 35 ? -1.954 9.945 20.406 1 98.56 35 ILE B N 1
ATOM 3045 C CA . ILE B 1 35 ? -0.881 8.953 20.375 1 98.56 35 ILE B CA 1
ATOM 3046 C C . ILE B 1 35 ? 0.238 9.422 19.453 1 98.56 35 ILE B C 1
ATOM 3048 O O . ILE B 1 35 ? -0.022 10.062 18.438 1 98.56 35 ILE B O 1
ATOM 3052 N N . ASP B 1 36 ? 1.424 9.125 19.812 1 97.62 36 ASP B N 1
ATOM 3053 C CA . ASP B 1 36 ? 2.635 9.469 19.078 1 97.62 36 ASP B CA 1
ATOM 3054 C C . ASP B 1 36 ? 3.811 8.602 19.516 1 97.62 36 ASP B C 1
ATOM 3056 O O . ASP B 1 36 ? 3.867 8.148 20.656 1 97.62 36 ASP B O 1
ATOM 3060 N N . ASN B 1 37 ? 4.711 8.344 18.578 1 95.12 37 ASN B N 1
ATOM 3061 C CA . ASN B 1 37 ? 5.852 7.508 18.938 1 95.12 37 ASN B CA 1
ATOM 3062 C C . ASN B 1 37 ? 7.117 8.336 19.141 1 95.12 37 ASN B C 1
ATOM 3064 O O . ASN B 1 37 ? 8.211 7.785 19.25 1 95.12 37 ASN B O 1
ATOM 3068 N N . PHE B 1 38 ? 7.074 9.633 19.016 1 89.25 38 PHE B N 1
ATOM 3069 C CA . PHE B 1 38 ? 8.133 10.609 19.266 1 89.25 38 PHE B CA 1
ATOM 3070 C C . PHE B 1 38 ? 9.141 10.617 18.109 1 89.25 38 PHE B C 1
ATOM 3072 O O . PHE B 1 38 ? 10.242 11.148 18.25 1 89.25 38 PHE B O 1
ATOM 3079 N N . SER B 1 39 ? 8.812 10.023 16.984 1 87.25 39 SER B N 1
ATOM 3080 C CA . SER B 1 39 ? 9.766 9.953 15.883 1 87.25 39 SER B CA 1
ATOM 3081 C C . SER B 1 39 ? 10.188 11.344 15.422 1 87.25 39 SER B C 1
ATOM 3083 O O . SER B 1 39 ? 11.344 11.547 15.039 1 87.25 39 SER B O 1
ATOM 3085 N N . ASN B 1 40 ? 9.32 12.273 15.484 1 83.38 40 ASN B N 1
ATOM 3086 C CA . ASN B 1 40 ? 9.609 13.641 15.055 1 83.38 40 ASN B CA 1
ATOM 3087 C C . ASN B 1 40 ? 9.078 14.664 16.047 1 83.38 40 ASN B C 1
ATOM 3089 O O . ASN B 1 40 ? 8.625 15.742 15.648 1 83.38 40 ASN B O 1
ATOM 3093 N N . ALA B 1 41 ? 8.984 14.258 17.266 1 80.69 41 ALA B N 1
ATOM 3094 C CA . ALA B 1 41 ? 8.516 15.141 18.328 1 80.69 41 ALA B CA 1
ATOM 3095 C C . ALA B 1 41 ? 9.5 15.172 19.5 1 80.69 41 ALA B C 1
ATOM 3097 O O . ALA B 1 41 ? 10.117 14.156 19.812 1 80.69 41 ALA B O 1
ATOM 3098 N N . TYR B 1 42 ? 9.68 16.328 20.094 1 80.06 42 TYR B N 1
ATOM 3099 C CA . TYR B 1 42 ? 10.578 16.484 21.234 1 80.06 42 TYR B CA 1
ATOM 3100 C C . TYR B 1 42 ? 9.875 16.109 22.531 1 80.06 42 TYR B C 1
ATOM 3102 O O . TYR B 1 42 ? 8.766 16.562 22.797 1 80.06 42 TYR B O 1
ATOM 3110 N N . LYS B 1 43 ? 10.797 15.289 23.234 1 76.5 43 LYS B N 1
ATOM 3111 C CA . LYS B 1 43 ? 10.312 14.867 24.547 1 76.5 43 LYS B CA 1
ATOM 3112 C C . LYS B 1 43 ? 10.664 15.898 25.625 1 76.5 43 LYS B C 1
ATOM 3114 O O . LYS B 1 43 ? 11.781 16.422 25.641 1 76.5 43 LYS B O 1
ATOM 3119 N N . GLY B 1 44 ? 9.695 16.484 26.219 1 69.25 44 GLY B N 1
ATOM 3120 C CA . GLY B 1 44 ? 9.969 17.422 27.297 1 69.25 44 GLY B CA 1
ATOM 3121 C C . GLY B 1 44 ? 10.625 16.781 28.5 1 69.25 44 GLY B C 1
ATOM 3122 O O . GLY B 1 44 ? 10.883 15.57 28.5 1 69.25 44 GLY B O 1
ATOM 3123 N N . ASN B 1 45 ? 11.219 17.594 29.469 1 62.22 45 ASN B N 1
ATOM 3124 C CA . ASN B 1 45 ? 11.992 17.188 30.641 1 62.22 45 ASN B CA 1
ATOM 3125 C C . ASN B 1 45 ? 11.227 16.188 31.5 1 62.22 45 ASN B C 1
ATOM 3127 O O . ASN B 1 45 ? 11.828 15.297 32.125 1 62.22 45 ASN B O 1
ATOM 3131 N N . ASP B 1 46 ? 9.922 16.406 31.641 1 60.91 46 ASP B N 1
ATOM 3132 C CA . ASP B 1 46 ? 9.211 15.586 32.594 1 60.91 46 ASP B CA 1
ATOM 3133 C C . ASP B 1 46 ? 8.805 14.25 32 1 60.91 46 ASP B C 1
ATOM 3135 O O . ASP B 1 46 ? 8.336 13.352 32.688 1 60.91 46 ASP B O 1
ATOM 3139 N N . ASN B 1 47 ? 9.172 13.969 30.688 1 64 47 ASN B N 1
ATOM 3140 C CA . ASN B 1 47 ? 9.109 12.758 29.859 1 64 47 ASN B CA 1
ATOM 3141 C C . ASN B 1 47 ? 7.699 12.172 29.844 1 64 47 ASN B C 1
ATOM 3143 O O . ASN B 1 47 ? 7.504 11.039 29.391 1 64 47 ASN B O 1
ATOM 3147 N N . ILE B 1 48 ? 6.648 12.961 30.438 1 78.5 48 ILE B N 1
ATOM 3148 C CA . ILE B 1 48 ? 5.312 12.375 30.453 1 78.5 48 ILE B CA 1
ATOM 3149 C C . ILE B 1 48 ? 4.562 12.75 29.188 1 78.5 48 ILE B C 1
ATOM 3151 O O . ILE B 1 48 ? 3.916 11.906 28.562 1 78.5 48 ILE B O 1
ATOM 3155 N N . LYS B 1 49 ? 4.539 14.039 28.75 1 91.88 49 LYS B N 1
ATOM 3156 C CA . LYS B 1 49 ? 3.9 14.555 27.547 1 91.88 49 LYS B CA 1
ATOM 3157 C C . LYS B 1 49 ? 4.891 15.336 26.688 1 91.88 49 LYS B C 1
ATOM 3159 O O . LYS B 1 49 ? 5.805 15.977 27.219 1 91.88 49 LYS B O 1
ATOM 3164 N N . PRO B 1 50 ? 4.789 15.219 25.391 1 94 50 PRO B N 1
ATOM 3165 C CA . PRO B 1 50 ? 5.609 16.078 24.531 1 94 50 PRO B CA 1
ATOM 3166 C C . PRO B 1 50 ? 5.445 17.562 24.844 1 94 50 PRO B C 1
ATOM 3168 O O . PRO B 1 50 ? 4.34 18.016 25.141 1 94 50 PRO B O 1
ATOM 3171 N N . GLU B 1 51 ? 6.527 18.328 24.75 1 94.12 51 GLU B N 1
ATOM 3172 C CA . GLU B 1 51 ? 6.543 19.75 25.078 1 94.12 51 GLU B CA 1
ATOM 3173 C C . GLU B 1 51 ? 5.461 20.5 24.312 1 94.12 51 GLU B C 1
ATOM 3175 O O . GLU B 1 51 ? 4.82 21.406 24.859 1 94.12 51 GLU B O 1
ATOM 3180 N N . CYS B 1 52 ? 5.258 20.172 23.062 1 95.56 52 CYS B N 1
ATOM 3181 C CA . CYS B 1 52 ? 4.262 20.859 22.25 1 95.56 52 CYS B CA 1
ATOM 3182 C C . CYS B 1 52 ? 2.867 20.703 22.844 1 95.56 52 CYS B C 1
ATOM 3184 O O . CYS B 1 52 ? 2.074 21.641 22.844 1 95.56 52 CYS B O 1
ATOM 3186 N N . LEU B 1 53 ? 2.568 19.531 23.453 1 96.44 53 LEU B N 1
ATOM 3187 C CA . LEU B 1 53 ? 1.248 19.297 24.031 1 96.44 53 LEU B CA 1
ATOM 3188 C C . LEU B 1 53 ? 1.092 20.031 25.359 1 96.44 53 LEU B C 1
ATOM 3190 O O . LEU B 1 53 ? -0.004 20.484 25.703 1 96.44 53 LEU B O 1
ATOM 3194 N N . LEU B 1 54 ? 2.178 20.125 26.109 1 95.25 54 LEU B N 1
ATOM 3195 C CA . LEU B 1 54 ? 2.137 20.922 27.328 1 95.25 54 LEU B CA 1
ATOM 3196 C C . LEU B 1 54 ? 1.787 22.375 27 1 95.25 54 LEU B C 1
ATOM 3198 O O . LEU B 1 54 ? 0.982 23 27.703 1 95.25 54 LEU B O 1
ATOM 3202 N N . ARG B 1 55 ? 2.318 22.859 25.984 1 96.44 55 ARG B N 1
ATOM 3203 C CA . ARG B 1 55 ? 2.072 24.234 25.594 1 96.44 55 ARG B CA 1
ATOM 3204 C C . ARG B 1 55 ? 0.664 24.406 25.031 1 96.44 55 ARG B C 1
ATOM 3206 O O . ARG B 1 55 ? 0.034 25.438 25.219 1 96.44 55 ARG B O 1
ATOM 3213 N N . VAL B 1 56 ? 0.222 23.375 24.312 1 97.94 56 VAL B N 1
ATOM 3214 C CA . VAL B 1 56 ? -1.161 23.375 23.859 1 97.94 56 VAL B CA 1
ATOM 3215 C C . VAL B 1 56 ? -2.107 23.469 25.047 1 97.94 56 VAL B C 1
ATOM 3217 O O . VAL B 1 56 ? -3.078 24.234 25.031 1 97.94 56 VAL B O 1
ATOM 3220 N N . GLU B 1 57 ? -1.85 22.719 26.109 1 97.31 57 GLU B N 1
ATOM 3221 C CA . GLU B 1 57 ? -2.67 22.75 27.312 1 97.31 57 GLU B CA 1
ATOM 3222 C C . GLU B 1 57 ? -2.654 24.125 27.953 1 97.31 57 GLU B C 1
ATOM 3224 O O . GLU B 1 57 ? -3.691 24.625 28.406 1 97.31 57 GLU B O 1
ATOM 3229 N N . LYS B 1 58 ? -1.509 24.719 27.969 1 97.19 58 LYS B N 1
ATOM 3230 C CA . LYS B 1 58 ? -1.38 26.062 28.531 1 97.19 58 LYS B CA 1
ATOM 3231 C C . LYS B 1 58 ? -2.184 27.078 27.719 1 97.19 58 LYS B C 1
ATOM 3233 O O . LYS B 1 58 ? -2.873 27.922 28.281 1 97.19 58 LYS B O 1
ATOM 3238 N N . LEU B 1 59 ? -2.064 26.969 26.422 1 98.19 59 LEU B N 1
ATOM 3239 C CA . LEU B 1 59 ? -2.711 27.906 25.516 1 98.19 59 LEU B CA 1
ATOM 3240 C C . LEU B 1 59 ? -4.227 27.781 25.594 1 98.19 59 LEU B C 1
ATOM 3242 O O . LEU B 1 59 ? -4.949 28.766 25.406 1 98.19 59 LEU B O 1
ATOM 3246 N N . THR B 1 60 ? -4.723 26.578 25.891 1 98.12 60 THR B N 1
ATOM 3247 C CA . THR B 1 60 ? -6.16 26.328 25.812 1 98.12 60 THR B CA 1
ATOM 3248 C C . THR B 1 60 ? -6.766 26.234 27.203 1 98.12 60 THR B C 1
ATOM 3250 O O . THR B 1 60 ? -7.992 26.25 27.359 1 98.12 60 THR B O 1
ATOM 3253 N N . ASN B 1 61 ? -5.984 26.125 28.266 1 97.88 61 ASN B N 1
ATOM 3254 C CA . ASN B 1 61 ? -6.406 25.859 29.625 1 97.88 61 ASN B CA 1
ATOM 3255 C C . ASN B 1 61 ? -7.234 24.578 29.719 1 97.88 61 ASN B C 1
ATOM 3257 O O . ASN B 1 61 ? -8.266 24.547 30.391 1 97.88 61 ASN B O 1
ATOM 3261 N N . LYS B 1 62 ? -6.844 23.594 28.875 1 97.5 62 LYS B N 1
ATOM 3262 C CA . LYS B 1 62 ? -7.449 22.266 28.859 1 97.5 62 LYS B CA 1
ATOM 3263 C C . LYS B 1 62 ? -6.387 21.172 28.906 1 97.5 62 LYS B C 1
ATOM 3265 O O . LYS B 1 62 ? -5.195 21.453 28.75 1 97.5 62 LYS B O 1
ATOM 3270 N N . THR B 1 63 ? -6.828 19.969 29.219 1 95.38 63 THR B N 1
ATOM 3271 C CA . THR B 1 63 ? -5.887 18.875 29.344 1 95.38 63 THR B CA 1
ATOM 3272 C C . THR B 1 63 ? -6.008 17.922 28.156 1 95.38 63 THR B C 1
ATOM 3274 O O . THR B 1 63 ? -7.105 17.703 27.641 1 95.38 63 THR B O 1
ATOM 3277 N N . VAL B 1 64 ? -4.91 17.328 27.766 1 96 64 VAL B N 1
ATOM 3278 C CA . VAL B 1 64 ? -4.836 16.359 26.672 1 96 64 VAL B CA 1
ATOM 3279 C C . VAL B 1 64 ? -4.277 15.039 27.203 1 96 64 VAL B C 1
ATOM 3281 O O . VAL B 1 64 ? -3.258 15.023 27.891 1 96 64 VAL B O 1
ATOM 3284 N N . THR B 1 65 ? -4.977 13.93 27 1 97.12 65 THR B N 1
ATOM 3285 C CA . THR B 1 65 ? -4.418 12.617 27.281 1 97.12 65 THR B CA 1
ATOM 3286 C C . THR B 1 65 ? -3.389 12.227 26.234 1 97.12 65 THR B C 1
ATOM 3288 O O . THR B 1 65 ? -3.666 12.297 25.031 1 97.12 65 THR B O 1
ATOM 3291 N N . PHE B 1 66 ? -2.188 11.844 26.703 1 97.31 66 PHE B N 1
ATOM 3292 C CA . PHE B 1 66 ? -1.135 11.414 25.781 1 97.31 66 PHE B CA 1
ATOM 3293 C C . PHE B 1 66 ? -0.73 9.969 26.062 1 97.31 66 PHE B C 1
ATOM 3295 O O . PHE B 1 66 ? -0.572 9.578 27.234 1 97.31 66 PHE B O 1
ATOM 3302 N N . ILE B 1 67 ? -0.583 9.195 25.031 1 97.38 67 ILE B N 1
ATOM 3303 C CA . ILE B 1 67 ? -0.104 7.82 25.109 1 97.38 67 ILE B CA 1
ATOM 3304 C C . ILE B 1 67 ? 0.985 7.594 24.062 1 97.38 67 ILE B C 1
ATOM 3306 O O . ILE B 1 67 ? 0.766 7.816 22.875 1 97.38 67 ILE B O 1
ATOM 3310 N N . GLN B 1 68 ? 2.174 7.223 24.5 1 96.56 68 GLN B N 1
ATOM 3311 C CA . GLN B 1 68 ? 3.193 6.82 23.547 1 96.56 68 GLN B CA 1
ATOM 3312 C C . GLN B 1 68 ? 2.793 5.543 22.812 1 96.56 68 GLN B C 1
ATOM 3314 O O . GLN B 1 68 ? 2.506 4.523 23.453 1 96.56 68 GLN B O 1
ATOM 3319 N N . CYS B 1 69 ? 2.684 5.633 21.516 1 97.94 69 CYS B N 1
ATOM 3320 C CA . CYS B 1 69 ? 2.193 4.52 20.719 1 97.94 69 CYS B CA 1
ATOM 3321 C C . CYS B 1 69 ? 2.68 4.629 19.281 1 97.94 69 CYS B C 1
ATOM 3323 O O . CYS B 1 69 ? 2.715 5.723 18.703 1 97.94 69 CYS B O 1
ATOM 3325 N N . ASP B 1 70 ? 3.127 3.561 18.781 1 98.19 70 ASP B N 1
ATOM 3326 C CA . ASP B 1 70 ? 3.518 3.438 17.375 1 98.19 70 ASP B CA 1
ATOM 3327 C C . ASP B 1 70 ? 2.428 2.742 16.562 1 98.19 70 ASP B C 1
ATOM 3329 O O . ASP B 1 70 ? 2.053 1.606 16.859 1 98.19 70 ASP B O 1
ATOM 3333 N N . VAL B 1 71 ? 1.977 3.402 15.5 1 98.5 71 VAL B N 1
ATOM 3334 C CA . VAL B 1 71 ? 0.846 2.875 14.742 1 98.5 71 VAL B CA 1
ATOM 3335 C C . VAL B 1 71 ? 1.249 1.574 14.055 1 98.5 71 VAL B C 1
ATOM 3337 O O . VAL B 1 71 ? 0.39 0.792 13.641 1 98.5 71 VAL B O 1
ATOM 3340 N N . THR B 1 72 ? 2.574 1.294 13.875 1 97.75 72 THR B N 1
ATOM 3341 C CA . THR B 1 72 ? 3.025 0.052 13.258 1 97.75 72 THR B CA 1
ATOM 3342 C C . THR B 1 72 ? 2.939 -1.106 14.25 1 97.75 72 THR B C 1
ATOM 3344 O O . THR B 1 72 ? 3.148 -2.264 13.875 1 97.75 72 THR B O 1
ATOM 3347 N N . ASN B 1 73 ? 2.656 -0.815 15.516 1 97.12 73 ASN B N 1
ATOM 3348 C CA . ASN B 1 73 ? 2.469 -1.832 16.547 1 97.12 73 ASN B CA 1
ATOM 3349 C C . ASN B 1 73 ? 0.989 -2.082 16.812 1 97.12 73 ASN B C 1
ATOM 3351 O O . ASN B 1 73 ? 0.381 -1.395 17.641 1 97.12 73 ASN B O 1
ATOM 3355 N N . TRP B 1 74 ? 0.466 -3.1 16.266 1 96.69 74 TRP B N 1
ATOM 3356 C CA . TRP B 1 74 ? -0.96 -3.4 16.328 1 96.69 74 TRP B CA 1
ATOM 3357 C C . TRP B 1 74 ? -1.415 -3.578 17.766 1 96.69 74 TRP B C 1
ATOM 3359 O O . TRP B 1 74 ? -2.496 -3.119 18.141 1 96.69 74 TRP B O 1
ATOM 3369 N N . ASN B 1 75 ? -0.603 -4.203 18.594 1 97.38 75 ASN B N 1
ATOM 3370 C CA . ASN B 1 75 ? -0.972 -4.457 19.984 1 97.38 75 ASN B CA 1
ATOM 3371 C C . ASN B 1 75 ? -1.084 -3.162 20.781 1 97.38 75 ASN B C 1
ATOM 3373 O O . ASN B 1 75 ? -1.985 -3.016 21.609 1 97.38 75 ASN B O 1
ATOM 3377 N N . GLU B 1 76 ? -0.187 -2.258 20.516 1 98.06 76 GLU B N 1
ATOM 3378 C CA . GLU B 1 76 ? -0.252 -0.962 21.188 1 98.06 76 GLU B CA 1
ATOM 3379 C C . GLU B 1 76 ? -1.529 -0.213 20.812 1 98.06 76 GLU B C 1
ATOM 3381 O O . GLU B 1 76 ? -2.18 0.379 21.688 1 98.06 76 GLU B O 1
ATOM 3386 N N . LEU B 1 77 ? -1.88 -0.284 19.578 1 98.62 77 LEU B N 1
ATOM 3387 C CA . LEU B 1 77 ? -3.102 0.365 19.125 1 98.62 77 LEU B CA 1
ATOM 3388 C C . LEU B 1 77 ? -4.328 -0.247 19.797 1 98.62 77 LEU B C 1
ATOM 3390 O O . LEU B 1 77 ? -5.207 0.476 20.266 1 98.62 77 LEU B O 1
ATOM 3394 N N . LYS B 1 78 ? -4.34 -1.548 19.797 1 98.5 78 LYS B N 1
ATOM 3395 C CA . LYS B 1 78 ? -5.465 -2.254 20.406 1 98.5 78 LYS B CA 1
ATOM 3396 C C . LYS B 1 78 ? -5.629 -1.862 21.875 1 98.5 78 LYS B C 1
ATOM 3398 O O . LYS B 1 78 ? -6.75 -1.667 22.344 1 98.5 78 LYS B O 1
ATOM 3403 N N . ASP B 1 79 ? -4.543 -1.725 22.578 1 98.69 79 ASP B N 1
ATOM 3404 C CA . ASP B 1 79 ? -4.574 -1.355 24 1 98.69 79 ASP B CA 1
ATOM 3405 C C . ASP B 1 79 ? -5.168 0.037 24.188 1 98.69 79 ASP B C 1
ATOM 3407 O O . ASP B 1 79 ? -5.895 0.28 25.156 1 98.69 79 ASP B O 1
ATOM 3411 N N . VAL B 1 80 ? -4.859 0.962 23.266 1 98.75 80 VAL B N 1
ATOM 3412 C CA . VAL B 1 80 ? -5.414 2.311 23.328 1 98.75 80 VAL B CA 1
ATOM 3413 C C . VAL B 1 80 ? -6.934 2.254 23.188 1 98.75 80 VAL B C 1
ATOM 3415 O O . VAL B 1 80 ? -7.652 2.904 23.953 1 98.75 80 VAL B O 1
ATOM 3418 N N . PHE B 1 81 ? -7.438 1.438 22.312 1 98.75 81 PHE B N 1
ATOM 3419 C CA . PHE B 1 81 ? -8.867 1.368 22.016 1 98.75 81 PHE B CA 1
ATOM 3420 C C . PHE B 1 81 ? -9.602 0.609 23.109 1 98.75 81 PHE B C 1
ATOM 3422 O O . PHE B 1 81 ? -10.805 0.794 23.297 1 98.75 81 PHE B O 1
ATOM 3429 N N . LYS B 1 82 ? -8.883 -0.272 23.844 1 98.5 82 LYS B N 1
ATOM 3430 C CA . LYS B 1 82 ? -9.469 -0.963 24.984 1 98.5 82 LYS B CA 1
ATOM 3431 C C . LYS B 1 82 ? -9.719 0.001 26.141 1 98.5 82 LYS B C 1
ATOM 3433 O O . LYS B 1 82 ? -10.672 -0.167 26.906 1 98.5 82 LYS B O 1
ATOM 3438 N N . LYS B 1 83 ? -8.93 1.007 26.219 1 98.19 83 LYS B N 1
ATOM 3439 C CA . LYS B 1 83 ? -8.922 1.888 27.375 1 98.19 83 LYS B CA 1
ATOM 3440 C C . LYS B 1 83 ? -9.812 3.107 27.156 1 98.19 83 LYS B C 1
ATOM 3442 O O . LYS B 1 83 ? -10.188 3.793 28.109 1 98.19 83 LYS B O 1
ATOM 3447 N N . HIS B 1 84 ? -10.133 3.367 25.906 1 97.88 84 HIS B N 1
ATOM 3448 C CA . HIS B 1 84 ? -10.875 4.582 25.578 1 97.88 84 HIS B CA 1
ATOM 3449 C C . HIS B 1 84 ? -11.969 4.301 24.547 1 97.88 84 HIS B C 1
ATOM 3451 O O . HIS B 1 84 ? -11.812 3.428 23.688 1 97.88 84 HIS B O 1
ATOM 3457 N N . GLU B 1 85 ? -13.016 5.023 24.656 1 97.5 85 GLU B N 1
ATOM 3458 C CA . GLU B 1 85 ? -14.047 5.031 23.641 1 97.5 85 GLU B CA 1
ATOM 3459 C C . GLU B 1 85 ? -13.883 6.223 22.688 1 97.5 85 GLU B C 1
ATOM 3461 O O . GLU B 1 85 ? -13.766 7.363 23.141 1 97.5 85 GLU B O 1
ATOM 3466 N N . PHE B 1 86 ? -13.898 5.93 21.453 1 98.56 86 PHE B N 1
ATOM 3467 C CA . PHE B 1 86 ? -13.703 7.004 20.484 1 98.56 86 PHE B CA 1
ATOM 3468 C C . PHE B 1 86 ? -14.914 7.141 19.562 1 98.56 86 PHE B C 1
ATOM 3470 O O . PHE B 1 86 ? -15.547 6.141 19.203 1 98.56 86 PHE B O 1
ATOM 3477 N N . HIS B 1 87 ? -15.156 8.344 19.203 1 97.81 87 HIS B N 1
ATOM 3478 C CA . HIS B 1 87 ? -16.203 8.617 18.219 1 97.81 87 HIS B CA 1
ATOM 3479 C C . HIS B 1 87 ? -15.602 8.82 16.828 1 97.81 87 HIS B C 1
ATOM 3481 O O . HIS B 1 87 ? -16.281 8.609 15.812 1 97.81 87 HIS B O 1
ATOM 3487 N N . SER B 1 88 ? -14.359 9.258 16.734 1 98.12 88 SER B N 1
ATOM 3488 C CA . SER B 1 88 ? -13.68 9.555 15.484 1 98.12 88 SER B CA 1
ATOM 3489 C C . SER B 1 88 ? -12.164 9.5 15.648 1 98.12 88 SER B C 1
ATOM 3491 O O . SER B 1 88 ? -11.656 9.523 16.766 1 98.12 88 SER B O 1
ATOM 3493 N N . VAL B 1 89 ? -11.508 9.328 14.531 1 98.88 89 VAL B N 1
ATOM 3494 C CA . VAL B 1 89 ? -10.047 9.312 14.508 1 98.88 89 VAL B CA 1
ATOM 3495 C C . VAL B 1 89 ? -9.539 10.305 13.461 1 98.88 89 VAL B C 1
ATOM 3497 O O . VAL B 1 89 ? -10.039 10.344 12.336 1 98.88 89 VAL B O 1
ATOM 3500 N N . ILE B 1 90 ? -8.617 11.18 13.828 1 98.94 90 ILE B N 1
ATOM 3501 C CA . ILE B 1 90 ? -7.828 11.984 12.906 1 98.94 90 ILE B CA 1
ATOM 3502 C C . ILE B 1 90 ? -6.414 11.414 12.805 1 98.94 90 ILE B C 1
ATOM 3504 O O . ILE B 1 90 ? -5.715 11.289 13.812 1 98.94 90 ILE B O 1
ATOM 3508 N N . HIS B 1 91 ? -5.988 11.094 11.609 1 98.94 91 HIS B N 1
ATOM 3509 C CA . HIS B 1 91 ? -4.773 10.305 11.43 1 98.94 91 HIS B CA 1
ATOM 3510 C C . HIS B 1 91 ? -3.67 11.141 10.781 1 98.94 91 HIS B C 1
ATOM 3512 O O . HIS B 1 91 ? -3.641 11.297 9.562 1 98.94 91 HIS B O 1
ATOM 3518 N N . PHE B 1 92 ? -2.686 11.547 11.625 1 98.75 92 PHE B N 1
ATOM 3519 C CA . PHE B 1 92 ? -1.554 12.32 11.133 1 98.75 92 PHE B CA 1
ATOM 3520 C C . PHE B 1 92 ? -0.285 11.477 11.109 1 98.75 92 PHE B C 1
ATOM 3522 O O . PHE B 1 92 ? 0.713 11.859 10.5 1 98.75 92 PHE B O 1
ATOM 3529 N N . ALA B 1 93 ? -0.254 10.383 11.844 1 98.56 93 ALA B N 1
ATOM 3530 C CA . ALA B 1 93 ? 0.969 9.602 12 1 98.56 93 ALA B CA 1
ATOM 3531 C C . ALA B 1 93 ? 1.484 9.117 10.648 1 98.56 93 ALA B C 1
ATOM 3533 O O . ALA B 1 93 ? 0.822 8.328 9.969 1 98.56 93 ALA B O 1
ATOM 3534 N N . ALA B 1 94 ? 2.607 9.594 10.242 1 97.88 94 ALA B N 1
ATOM 3535 C CA . ALA B 1 94 ? 3.23 9.258 8.961 1 97.88 94 ALA B CA 1
ATOM 3536 C C . ALA B 1 94 ? 4.621 9.875 8.852 1 97.88 94 ALA B C 1
ATOM 3538 O O . ALA B 1 94 ? 4.938 10.836 9.562 1 97.88 94 ALA B O 1
ATOM 3539 N N . LEU B 1 95 ? 5.445 9.281 8.039 1 96.12 95 LEU B N 1
ATOM 3540 C CA . LEU B 1 95 ? 6.656 9.938 7.555 1 96.12 95 LEU B CA 1
ATOM 3541 C C . LEU B 1 95 ? 6.352 10.812 6.34 1 96.12 95 LEU B C 1
ATOM 3543 O O . LEU B 1 95 ? 5.535 10.438 5.492 1 96.12 95 LEU B O 1
ATOM 3547 N N . LYS B 1 96 ? 7.02 12.008 6.234 1 92.88 96 LYS B N 1
ATOM 3548 C CA . LYS B 1 96 ? 6.438 12.953 5.293 1 92.88 96 LYS B CA 1
ATOM 3549 C C . LYS B 1 96 ? 7.508 13.555 4.387 1 92.88 96 LYS B C 1
ATOM 3551 O O . LYS B 1 96 ? 7.199 14.344 3.49 1 92.88 96 LYS B O 1
ATOM 3556 N N . ALA B 1 97 ? 8.773 13.266 4.543 1 89.44 97 ALA B N 1
ATOM 3557 C CA . ALA B 1 97 ? 9.836 13.898 3.764 1 89.44 97 ALA B CA 1
ATOM 3558 C C . ALA B 1 97 ? 10 13.219 2.406 1 89.44 97 ALA B C 1
ATOM 3560 O O . ALA B 1 97 ? 10.43 12.07 2.33 1 89.44 97 ALA B O 1
ATOM 3561 N N . VAL B 1 98 ? 9.773 13.961 1.325 1 90.31 98 VAL B N 1
ATOM 3562 C CA . VAL B 1 98 ? 9.82 13.438 -0.036 1 90.31 98 VAL B CA 1
ATOM 3563 C C . VAL B 1 98 ? 11.211 12.875 -0.32 1 90.31 98 VAL B C 1
ATOM 3565 O O . VAL B 1 98 ? 11.344 11.727 -0.753 1 90.31 98 VAL B O 1
ATOM 3568 N N . GLY B 1 99 ? 12.258 13.695 -0.08 1 88.62 99 GLY B N 1
ATOM 3569 C CA . GLY B 1 99 ? 13.625 13.266 -0.35 1 88.62 99 GLY B CA 1
ATOM 3570 C C . GLY B 1 99 ? 14.008 11.992 0.383 1 88.62 99 GLY B C 1
ATOM 3571 O O . GLY B 1 99 ? 14.547 11.062 -0.217 1 88.62 99 GLY B O 1
ATOM 3572 N N . GLU B 1 100 ? 13.664 11.961 1.662 1 92.25 100 GLU B N 1
ATOM 3573 C CA . GLU B 1 100 ? 13.992 10.797 2.477 1 92.25 100 GLU B CA 1
ATOM 3574 C C . GLU B 1 100 ? 13.219 9.562 2.012 1 92.25 100 GLU B C 1
ATOM 3576 O O . GLU B 1 100 ? 13.742 8.445 2.059 1 92.25 100 GLU B O 1
ATOM 3581 N N . SER B 1 101 ? 12.023 9.773 1.562 1 96 101 SER B N 1
ATOM 3582 C CA . SER B 1 101 ? 11.203 8.656 1.098 1 96 101 SER B CA 1
ATOM 3583 C C . SER B 1 101 ? 11.859 7.941 -0.081 1 96 101 SER B C 1
ATOM 3585 O O . SER B 1 101 ? 11.68 6.734 -0.258 1 96 101 SER B O 1
ATOM 3587 N N . CYS B 1 102 ? 12.555 8.648 -0.92 1 94.88 102 CYS B N 1
ATOM 3588 C CA . CYS B 1 102 ? 13.258 8.07 -2.062 1 94.88 102 CYS B CA 1
ATOM 3589 C C . CYS B 1 102 ? 14.461 7.254 -1.607 1 94.88 102 CYS B C 1
ATOM 3591 O O . CYS B 1 102 ? 14.836 6.273 -2.258 1 94.88 102 CYS B O 1
ATOM 3593 N N . GLU B 1 103 ? 15.047 7.664 -0.465 1 94.88 103 GLU B N 1
ATOM 3594 C CA . GLU B 1 103 ? 16.219 6.977 0.074 1 94.88 103 GLU B CA 1
ATOM 3595 C C . GLU B 1 103 ? 15.812 5.734 0.864 1 94.88 103 GLU B C 1
ATOM 3597 O O . GLU B 1 103 ? 16.531 4.727 0.85 1 94.88 103 GLU B O 1
ATOM 3602 N N . LYS B 1 104 ? 14.703 5.84 1.535 1 97.25 104 LYS B N 1
ATOM 3603 C CA . LYS B 1 104 ? 14.258 4.766 2.422 1 97.25 104 LYS B CA 1
ATOM 3604 C C . LYS B 1 104 ? 12.797 4.41 2.172 1 97.25 104 LYS B C 1
ATOM 3606 O O . LYS B 1 104 ? 11.977 4.465 3.088 1 97.25 104 LYS B O 1
ATOM 3611 N N . PRO B 1 105 ? 12.492 3.9 1.001 1 98.38 105 PRO B N 1
ATOM 3612 C CA . PRO B 1 105 ? 11.086 3.682 0.656 1 98.38 105 PRO B CA 1
ATOM 3613 C C . PRO B 1 105 ? 10.414 2.646 1.555 1 98.38 105 PRO B C 1
ATOM 3615 O O . PRO B 1 105 ? 9.242 2.811 1.926 1 98.38 105 PRO B O 1
ATOM 3618 N N . LEU B 1 106 ? 11.117 1.591 1.958 1 98.81 106 LEU B N 1
ATOM 3619 C CA . LEU B 1 106 ? 10.484 0.544 2.754 1 98.81 106 LEU B CA 1
ATOM 3620 C C . LEU B 1 106 ? 9.992 1.098 4.086 1 98.81 106 LEU B C 1
ATOM 3622 O O . LEU B 1 106 ? 8.906 0.73 4.551 1 98.81 106 LEU B O 1
ATOM 3626 N N . GLU B 1 107 ? 10.781 2.006 4.711 1 98.31 107 GLU B N 1
ATOM 3627 C CA . GLU B 1 107 ? 10.375 2.627 5.969 1 98.31 107 GLU B CA 1
ATOM 3628 C C . GLU B 1 107 ? 9.102 3.441 5.797 1 98.31 107 GLU B C 1
ATOM 3630 O O . GLU B 1 107 ? 8.219 3.414 6.656 1 98.31 107 GLU B O 1
ATOM 3635 N N . TYR B 1 108 ? 8.992 4.141 4.711 1 98.56 108 TYR B N 1
ATOM 3636 C CA . TYR B 1 108 ? 7.828 4.977 4.449 1 98.56 108 TYR B CA 1
ATOM 3637 C C . TYR B 1 108 ? 6.582 4.125 4.219 1 98.56 108 TYR B C 1
ATOM 3639 O O . TYR B 1 108 ? 5.527 4.395 4.797 1 98.56 108 TYR B O 1
ATOM 3647 N N . TYR B 1 109 ? 6.703 3.107 3.383 1 98.88 109 TYR B N 1
ATOM 3648 C CA . TYR B 1 109 ? 5.559 2.238 3.139 1 98.88 109 TYR B CA 1
ATOM 3649 C C . TYR B 1 109 ? 5.129 1.529 4.418 1 98.88 109 TYR B C 1
ATOM 3651 O O . TYR B 1 109 ? 3.934 1.37 4.676 1 98.88 109 TYR B O 1
ATOM 3659 N N . LYS B 1 110 ? 6.086 1.091 5.223 1 98.56 110 LYS B N 1
ATOM 3660 C CA . LYS B 1 110 ? 5.773 0.42 6.484 1 98.56 110 LYS B CA 1
ATOM 3661 C C . LYS B 1 110 ? 4.98 1.336 7.41 1 98.56 110 LYS B C 1
ATOM 3663 O O . LYS B 1 110 ? 3.918 0.955 7.91 1 98.56 110 LYS B O 1
ATOM 3668 N N . THR B 1 111 ? 5.469 2.518 7.574 1 98.5 111 THR B N 1
ATOM 3669 C CA . THR B 1 111 ? 4.84 3.43 8.523 1 98.5 111 THR B CA 1
ATOM 3670 C C . THR B 1 111 ? 3.52 3.961 7.965 1 98.5 111 THR B C 1
ATOM 3672 O O . THR B 1 111 ? 2.479 3.857 8.617 1 98.5 111 THR B O 1
ATOM 3675 N N . ASN B 1 112 ? 3.529 4.512 6.766 1 98.81 112 ASN B N 1
ATOM 3676 C CA . ASN B 1 112 ? 2.379 5.242 6.242 1 98.81 112 ASN B CA 1
ATOM 3677 C C . ASN B 1 112 ? 1.261 4.293 5.82 1 98.81 112 ASN B C 1
ATOM 3679 O O . ASN B 1 112 ? 0.082 4.578 6.039 1 98.81 112 ASN B O 1
ATOM 3683 N N . VAL B 1 113 ? 1.633 3.127 5.199 1 98.88 113 VAL B N 1
ATOM 3684 C CA . VAL B 1 113 ? 0.615 2.219 4.68 1 98.88 113 VAL B CA 1
ATOM 3685 C C . VAL B 1 113 ? 0.275 1.167 5.734 1 98.88 113 VAL B C 1
ATOM 3687 O O . VAL B 1 113 ? -0.872 1.072 6.18 1 98.88 113 VAL B O 1
ATOM 3690 N N . CYS B 1 114 ? 1.31 0.41 6.227 1 98.81 114 CYS B N 1
ATOM 3691 C CA . CYS B 1 114 ? 1.039 -0.664 7.176 1 98.81 114 CYS B CA 1
ATOM 3692 C C . CYS B 1 114 ? 0.504 -0.107 8.492 1 98.81 114 CYS B C 1
ATOM 3694 O O . CYS B 1 114 ? -0.387 -0.698 9.102 1 98.81 114 CYS B O 1
ATOM 3696 N N . GLY B 1 115 ? 1.106 1.019 8.93 1 98.81 115 GLY B N 1
ATOM 3697 C CA . GLY B 1 115 ? 0.599 1.646 10.141 1 98.81 115 GLY B CA 1
ATOM 3698 C C . GLY B 1 115 ? -0.868 2.021 10.047 1 98.81 115 GLY B C 1
ATOM 3699 O O . GLY B 1 115 ? -1.631 1.806 10.992 1 98.81 115 GLY B O 1
ATOM 3700 N N . THR B 1 116 ? -1.271 2.576 8.883 1 98.94 116 THR B N 1
ATOM 3701 C CA . THR B 1 116 ? -2.664 2.959 8.68 1 98.94 116 THR B CA 1
ATOM 3702 C C . THR B 1 116 ? -3.564 1.729 8.641 1 98.94 116 THR B C 1
ATOM 3704 O O . THR B 1 116 ? -4.664 1.74 9.195 1 98.94 116 THR B O 1
ATOM 3707 N N . LEU B 1 117 ? -3.119 0.675 8 1 98.88 117 LEU B N 1
ATOM 3708 C CA . LEU B 1 117 ? -3.898 -0.557 7.926 1 98.88 117 LEU B CA 1
ATOM 3709 C C . LEU B 1 117 ? -4.133 -1.133 9.32 1 98.88 117 LEU B C 1
ATOM 3711 O O . LEU B 1 117 ? -5.227 -1.617 9.625 1 98.88 117 LEU B O 1
ATOM 3715 N N . ASN B 1 118 ? -3.102 -1.101 10.172 1 98.75 118 ASN B N 1
ATOM 3716 C CA . ASN B 1 118 ? -3.26 -1.514 11.562 1 98.75 118 ASN B CA 1
ATOM 3717 C C . ASN B 1 118 ? -4.336 -0.695 12.273 1 98.75 118 ASN B C 1
ATOM 3719 O O . ASN B 1 118 ? -5.199 -1.253 12.953 1 98.75 118 ASN B O 1
ATOM 3723 N N . LEU B 1 119 ? -4.23 0.59 12.07 1 98.94 119 LEU B N 1
ATOM 3724 C CA . LEU B 1 119 ? -5.172 1.503 12.711 1 98.94 119 LEU B CA 1
ATOM 3725 C C . LEU B 1 119 ? -6.602 1.213 12.258 1 98.94 119 LEU B C 1
ATOM 3727 O O . LEU B 1 119 ? -7.504 1.088 13.086 1 98.94 119 LEU B O 1
ATOM 3731 N N . LEU B 1 120 ? -6.824 1.095 10.969 1 98.94 120 LEU B N 1
ATOM 3732 C CA . LEU B 1 120 ? -8.148 0.842 10.406 1 98.94 120 LEU B CA 1
ATOM 3733 C C . LEU B 1 120 ? -8.703 -0.49 10.906 1 98.94 120 LEU B C 1
ATOM 3735 O O . LEU B 1 120 ? -9.898 -0.605 11.18 1 98.94 120 LEU B O 1
ATOM 3739 N N . SER B 1 121 ? -7.832 -1.479 10.977 1 98.75 121 SER B N 1
ATOM 3740 C CA . SER B 1 121 ? -8.258 -2.785 11.461 1 98.75 121 SER B CA 1
ATOM 3741 C C . SER B 1 121 ? -8.742 -2.705 12.906 1 98.75 121 SER B C 1
ATOM 3743 O O . SER B 1 121 ? -9.789 -3.268 13.25 1 98.75 121 SER B O 1
ATOM 3745 N N . VAL B 1 122 ? -7.969 -2.027 13.766 1 98.75 122 VAL B N 1
ATOM 3746 C CA . VAL B 1 122 ? -8.352 -1.883 15.164 1 98.75 122 VAL B CA 1
ATOM 3747 C C . VAL B 1 122 ? -9.633 -1.064 15.273 1 98.75 122 VAL B C 1
ATOM 3749 O O . VAL B 1 122 ? -10.523 -1.39 16.062 1 98.75 122 VAL B O 1
ATOM 3752 N N . MET B 1 123 ? -9.75 -0.003 14.531 1 98.88 123 MET B N 1
ATOM 3753 C CA . MET B 1 123 ? -10.969 0.805 14.492 1 98.88 123 MET B CA 1
ATOM 3754 C C . MET B 1 123 ? -12.18 -0.057 14.172 1 98.88 123 MET B C 1
ATOM 3756 O O . MET B 1 123 ? -13.211 0.038 14.844 1 98.88 123 MET B O 1
ATOM 3760 N N . ARG B 1 124 ? -12.016 -0.852 13.102 1 98.69 124 ARG B N 1
ATOM 3761 C CA . ARG B 1 124 ? -13.094 -1.748 12.711 1 98.69 124 ARG B CA 1
ATOM 3762 C C . ARG B 1 124 ? -13.492 -2.664 13.867 1 98.69 124 ARG B C 1
ATOM 3764 O O . ARG B 1 124 ? -14.68 -2.826 14.156 1 98.69 124 ARG B O 1
ATOM 3771 N N . ASP B 1 125 ? -12.508 -3.25 14.555 1 98.06 125 ASP B N 1
ATOM 3772 C CA . ASP B 1 125 ? -12.75 -4.203 15.633 1 98.06 125 ASP B CA 1
ATOM 3773 C C . ASP B 1 125 ? -13.484 -3.545 16.797 1 98.06 125 ASP B C 1
ATOM 3775 O O . ASP B 1 125 ? -14.227 -4.207 17.531 1 98.06 125 ASP B O 1
ATOM 3779 N N . PHE B 1 126 ? -13.305 -2.252 16.984 1 98.62 126 PHE B N 1
ATOM 3780 C CA . PHE B 1 126 ? -13.914 -1.544 18.109 1 98.62 126 PHE B CA 1
ATOM 3781 C C . PHE B 1 126 ? -15.078 -0.686 17.641 1 98.62 126 PHE B C 1
ATOM 3783 O O . PHE B 1 126 ? -15.586 0.151 18.391 1 98.62 126 PHE B O 1
ATOM 3790 N N . ASN B 1 127 ? -15.477 -0.85 16.375 1 98.25 127 ASN B N 1
ATOM 3791 C CA . ASN B 1 127 ? -16.641 -0.232 15.766 1 98.25 127 ASN B CA 1
ATOM 3792 C C . ASN B 1 127 ? -16.547 1.291 15.781 1 98.25 127 ASN B C 1
ATOM 3794 O O . ASN B 1 127 ? -17.516 1.976 16.141 1 98.25 127 ASN B O 1
ATOM 3798 N N . VAL B 1 128 ? -15.375 1.845 15.562 1 98.56 128 VAL B N 1
ATOM 3799 C CA . VAL B 1 128 ? -15.156 3.262 15.289 1 98.56 128 VAL B CA 1
ATOM 3800 C C . VAL B 1 128 ? -14.977 3.48 13.789 1 98.56 128 VAL B C 1
ATOM 3802 O O . VAL B 1 128 ? -13.953 3.098 13.219 1 98.56 128 VAL B O 1
ATOM 3805 N N . LYS B 1 129 ? -15.875 4.133 13.133 1 98.38 129 LYS B N 1
ATOM 3806 C CA . LYS B 1 129 ? -15.883 4.078 11.672 1 98.38 129 LYS B CA 1
ATOM 3807 C C . LYS B 1 129 ? -15.898 5.477 11.07 1 98.38 129 LYS B C 1
ATOM 3809 O O . LYS B 1 129 ? -16.359 5.664 9.938 1 98.38 129 LYS B O 1
ATOM 3814 N N . ARG B 1 130 ? -15.523 6.496 11.844 1 98.56 130 ARG B N 1
ATOM 3815 C CA . ARG B 1 130 ? -15.328 7.859 11.367 1 98.56 130 ARG B CA 1
ATOM 3816 C C . ARG B 1 130 ? -13.844 8.219 11.344 1 98.56 130 ARG B C 1
ATOM 3818 O O . ARG B 1 130 ? -13.18 8.195 12.375 1 98.56 130 ARG B O 1
ATOM 3825 N N . PHE B 1 131 ? -13.383 8.578 10.148 1 98.81 131 PHE B N 1
ATOM 3826 C CA . PHE B 1 131 ? -11.945 8.688 9.922 1 98.81 131 PHE B CA 1
ATOM 3827 C C . PHE B 1 131 ? -11.617 9.922 9.094 1 98.81 131 PHE B C 1
ATOM 3829 O O . PHE B 1 131 ? -12.156 10.102 7.996 1 98.81 131 PHE B O 1
ATOM 3836 N N . ILE B 1 132 ? -10.789 10.812 9.625 1 98.88 132 ILE B N 1
ATOM 3837 C CA . ILE B 1 132 ? -10.219 11.93 8.875 1 98.88 132 ILE B CA 1
ATOM 3838 C C . ILE B 1 132 ? -8.766 11.617 8.531 1 98.88 132 ILE B C 1
ATOM 3840 O O . ILE B 1 132 ? -7.93 11.453 9.43 1 98.88 132 ILE B O 1
ATOM 3844 N N . TYR B 1 133 ? -8.492 11.578 7.277 1 98.88 133 TYR B N 1
ATOM 3845 C CA . TYR B 1 133 ? -7.18 11.188 6.777 1 98.88 133 TYR B CA 1
ATOM 3846 C C . TYR B 1 133 ? -6.375 12.406 6.34 1 98.88 133 TYR B C 1
ATOM 3848 O O . TYR B 1 133 ? -6.855 13.219 5.547 1 98.88 133 TYR B O 1
ATOM 3856 N N . SER B 1 134 ? -5.195 12.531 6.938 1 98.81 134 SER B N 1
ATOM 3857 C CA . SER B 1 134 ? -4.227 13.516 6.469 1 98.81 134 SER B CA 1
ATOM 3858 C C . SER B 1 134 ? -3.561 13.062 5.172 1 98.81 134 SER B C 1
ATOM 3860 O O . SER B 1 134 ? -2.51 12.422 5.195 1 98.81 134 SER B O 1
ATOM 3862 N N . SER B 1 135 ? -4.125 13.383 4.078 1 98.69 135 SER B N 1
ATOM 3863 C CA . SER B 1 135 ? -3.557 13.07 2.771 1 98.69 135 SER B CA 1
ATOM 3864 C C . SER B 1 135 ? -2.65 14.195 2.277 1 98.69 135 SER B C 1
ATOM 3866 O O . SER B 1 135 ? -1.988 14.859 3.074 1 98.69 135 SER B O 1
ATOM 3868 N N . SER B 1 136 ? -2.408 14.258 1.034 1 98.31 136 SER B N 1
ATOM 3869 C CA . SER B 1 136 ? -1.427 15.188 0.487 1 98.31 136 SER B CA 1
ATOM 3870 C C . SER B 1 136 ? -1.749 15.547 -0.96 1 98.31 136 SER B C 1
ATOM 3872 O O . SER B 1 136 ? -2.291 14.727 -1.702 1 98.31 136 SER B O 1
ATOM 3874 N N . ALA B 1 137 ? -1.387 16.734 -1.328 1 97.31 137 ALA B N 1
ATOM 3875 C CA . ALA B 1 137 ? -1.511 17.156 -2.723 1 97.31 137 ALA B CA 1
ATOM 3876 C C . ALA B 1 137 ? -0.613 16.312 -3.627 1 97.31 137 ALA B C 1
ATOM 3878 O O . ALA B 1 137 ? -0.793 16.297 -4.848 1 97.31 137 ALA B O 1
ATOM 3879 N N . THR B 1 138 ? 0.327 15.602 -3.055 1 96.62 138 THR B N 1
ATOM 3880 C CA . THR B 1 138 ? 1.261 14.789 -3.824 1 96.62 138 THR B CA 1
ATOM 3881 C C . THR B 1 138 ? 0.525 13.672 -4.559 1 96.62 138 THR B C 1
ATOM 3883 O O . THR B 1 138 ? 1.055 13.094 -5.512 1 96.62 138 THR B O 1
ATOM 3886 N N . VAL B 1 139 ? -0.715 13.336 -4.16 1 98.06 139 VAL B N 1
ATOM 3887 C CA . VAL B 1 139 ? -1.442 12.227 -4.777 1 98.06 139 VAL B CA 1
ATOM 3888 C C . VAL B 1 139 ? -1.818 12.594 -6.211 1 98.06 139 VAL B C 1
ATOM 3890 O O . VAL B 1 139 ? -2.096 11.719 -7.031 1 98.06 139 VAL B O 1
ATOM 3893 N N . TYR B 1 140 ? -1.813 13.938 -6.52 1 97.31 140 TYR B N 1
ATOM 3894 C CA . TYR B 1 140 ? -2.189 14.406 -7.848 1 97.31 140 TYR B CA 1
ATOM 3895 C C . TYR B 1 140 ? -1.068 14.164 -8.852 1 97.31 140 TYR B C 1
ATOM 3897 O O . TYR B 1 140 ? -1.296 14.18 -10.062 1 97.31 140 TYR B O 1
ATOM 3905 N N . GLY B 1 141 ? 0.184 13.969 -8.367 1 95.12 141 GLY B N 1
ATOM 3906 C CA . GLY B 1 141 ? 1.314 13.82 -9.266 1 95.12 141 GLY B CA 1
ATOM 3907 C C . GLY B 1 141 ? 1.621 15.078 -10.055 1 95.12 141 GLY B C 1
ATOM 3908 O O . GLY B 1 141 ? 1.63 16.172 -9.492 1 95.12 141 GLY B O 1
ATOM 3909 N N . ILE B 1 142 ? 2.029 14.898 -11.273 1 92.44 142 ILE B N 1
ATOM 3910 C CA . ILE B 1 142 ? 2.287 16.031 -12.156 1 92.44 142 ILE B CA 1
ATOM 3911 C C . ILE B 1 142 ? 0.968 16.562 -12.703 1 92.44 142 ILE B C 1
ATOM 3913 O O . ILE B 1 142 ? 0.263 15.875 -13.445 1 92.44 142 ILE B O 1
ATOM 3917 N N . PRO B 1 143 ? 0.647 17.75 -12.367 1 92.69 143 PRO B N 1
ATOM 3918 C CA . PRO B 1 143 ? -0.647 18.312 -12.781 1 92.69 143 PRO B CA 1
ATOM 3919 C C . PRO B 1 143 ? -0.774 18.453 -14.297 1 92.69 143 PRO B C 1
ATOM 3921 O O . PRO B 1 143 ? 0.143 18.953 -14.953 1 92.69 143 PRO B O 1
ATOM 3924 N N . GLU B 1 144 ? -1.891 18.016 -14.805 1 91.62 144 GLU B N 1
ATOM 3925 C CA . GLU B 1 144 ? -2.207 18.297 -16.203 1 91.62 144 GLU B CA 1
ATOM 3926 C C . GLU B 1 144 ? -2.682 19.734 -16.391 1 91.62 144 GLU B C 1
ATOM 3928 O O . GLU B 1 144 ? -2.469 20.328 -17.438 1 91.62 144 GLU B O 1
ATOM 3933 N N . LYS B 1 145 ? -3.307 20.156 -15.406 1 95 145 LYS B N 1
ATOM 3934 C CA . LYS B 1 145 ? -3.842 21.516 -15.375 1 95 145 LYS B CA 1
ATOM 3935 C C . LYS B 1 145 ? -3.898 22.047 -13.953 1 95 145 LYS B C 1
ATOM 3937 O O . LYS B 1 145 ? -3.93 21.281 -12.992 1 95 145 LYS B O 1
ATOM 3942 N N . LEU B 1 146 ? -3.873 23.406 -13.844 1 96.69 146 LEU B N 1
ATOM 3943 C CA . LEU B 1 146 ? -3.988 24.094 -12.562 1 96.69 146 LEU B CA 1
ATOM 3944 C C . LEU B 1 146 ? -5.141 25.094 -12.586 1 96.69 146 LEU B C 1
ATOM 3946 O O . LEU B 1 146 ? -5.449 25.672 -13.633 1 96.69 146 LEU B O 1
ATOM 3950 N N . PRO B 1 147 ? -5.754 25.391 -11.492 1 98.31 147 PRO B N 1
ATOM 3951 C CA . PRO B 1 147 ? -5.52 24.797 -10.172 1 98.31 147 PRO B CA 1
ATOM 3952 C C . PRO B 1 147 ? -5.988 23.359 -10.07 1 98.31 147 PRO B C 1
ATOM 3954 O O . PRO B 1 147 ? -6.754 22.891 -10.922 1 98.31 147 PRO B O 1
ATOM 3957 N N . LEU B 1 148 ? -5.508 22.609 -9.062 1 98.44 148 LEU B N 1
ATOM 3958 C CA . LEU B 1 148 ? -5.879 21.219 -8.828 1 98.44 148 LEU B CA 1
ATOM 3959 C C . LEU B 1 148 ? -7.25 21.125 -8.172 1 98.44 148 LEU B C 1
ATOM 3961 O O . LEU B 1 148 ? -7.5 21.766 -7.152 1 98.44 148 LEU B O 1
ATOM 3965 N N . VAL B 1 149 ? -8.109 20.344 -8.781 1 98.38 149 VAL B N 1
ATOM 3966 C CA . VAL B 1 149 ? -9.453 20.109 -8.258 1 98.38 149 VAL B CA 1
ATOM 3967 C C . VAL B 1 149 ? -9.602 18.656 -7.832 1 98.38 149 VAL B C 1
ATOM 3969 O O . VAL B 1 149 ? -8.906 17.781 -8.352 1 98.38 149 VAL B O 1
ATOM 3972 N N . GLU B 1 150 ? -10.508 18.375 -6.891 1 98.38 150 GLU B N 1
ATOM 3973 C CA . GLU B 1 150 ? -10.547 17.109 -6.168 1 98.38 150 GLU B CA 1
ATOM 3974 C C . GLU B 1 150 ? -10.867 15.953 -7.105 1 98.38 150 GLU B C 1
ATOM 3976 O O . GLU B 1 150 ? -10.469 14.812 -6.852 1 98.38 150 GLU B O 1
ATOM 3981 N N . ASN B 1 151 ? -11.547 16.188 -8.188 1 96.94 151 ASN B N 1
ATOM 3982 C CA . ASN B 1 151 ? -11.969 15.086 -9.055 1 96.94 151 ASN B CA 1
ATOM 3983 C C . ASN B 1 151 ? -10.93 14.797 -10.133 1 96.94 151 ASN B C 1
ATOM 3985 O O . ASN B 1 151 ? -11.164 13.961 -11.008 1 96.94 151 ASN B O 1
ATOM 3989 N N . MET B 1 152 ? -9.836 15.508 -10.109 1 97.31 152 MET B N 1
ATOM 3990 C CA . MET B 1 152 ? -8.758 15.258 -11.062 1 97.31 152 MET B CA 1
ATOM 3991 C C . MET B 1 152 ? -8.094 13.914 -10.781 1 97.31 152 MET B C 1
ATOM 3993 O O . MET B 1 152 ? -8.18 13.398 -9.664 1 97.31 152 MET B O 1
ATOM 3997 N N . LYS B 1 153 ? -7.469 13.391 -11.836 1 94.69 153 LYS B N 1
ATOM 3998 C CA . LYS B 1 153 ? -6.809 12.094 -11.75 1 94.69 153 LYS B CA 1
ATOM 3999 C C . LYS B 1 153 ? -5.707 12.109 -10.695 1 94.69 153 LYS B C 1
ATOM 4001 O O . LYS B 1 153 ? -4.969 13.086 -10.57 1 94.69 153 LYS B O 1
ATOM 4006 N N . THR B 1 154 ? -5.602 11.023 -9.938 1 96.69 154 THR B N 1
ATOM 4007 C CA . THR B 1 154 ? -4.543 10.812 -8.953 1 96.69 154 THR B CA 1
ATOM 4008 C C . THR B 1 154 ? -3.768 9.531 -9.266 1 96.69 154 THR B C 1
ATOM 4010 O O . THR B 1 154 ? -4.172 8.75 -10.125 1 96.69 154 THR B O 1
ATOM 4013 N N . GLY B 1 155 ? -2.586 9.336 -8.625 1 94.31 155 GLY B N 1
ATOM 4014 C CA . GLY B 1 155 ? -1.886 8.062 -8.711 1 94.31 155 GLY B CA 1
ATOM 4015 C C . GLY B 1 155 ? -0.571 8.156 -9.461 1 94.31 155 GLY B C 1
ATOM 4016 O O . GLY B 1 155 ? 0.285 7.281 -9.336 1 94.31 155 GLY B O 1
ATOM 4017 N N . ASP B 1 156 ? -0.414 9.109 -10.328 1 91.81 156 ASP B N 1
ATOM 4018 C CA . ASP B 1 156 ? 0.858 9.289 -11.023 1 91.81 156 ASP B CA 1
ATOM 4019 C C . ASP B 1 156 ? 1.87 10.016 -10.141 1 91.81 156 ASP B C 1
ATOM 4021 O O . ASP B 1 156 ? 2.438 11.031 -10.547 1 91.81 156 ASP B O 1
ATOM 4025 N N . CYS B 1 157 ? 2.061 9.477 -8.945 1 96.12 157 CYS B N 1
ATOM 4026 C CA . CYS B 1 157 ? 2.898 10.094 -7.926 1 96.12 157 CYS B CA 1
ATOM 4027 C C . CYS B 1 157 ? 4.371 10.016 -8.305 1 96.12 157 CYS B C 1
ATOM 4029 O O . CYS B 1 157 ? 4.816 9.016 -8.875 1 96.12 157 CYS B O 1
ATOM 4031 N N . THR B 1 158 ? 5.199 10.961 -7.91 1 94.5 158 THR B N 1
ATOM 4032 C CA . THR B 1 158 ? 6.566 11.086 -8.406 1 94.5 158 THR B CA 1
ATOM 4033 C C . THR B 1 158 ? 7.566 10.602 -7.359 1 94.5 158 THR B C 1
ATOM 4035 O O . THR B 1 158 ? 8.773 10.617 -7.594 1 94.5 158 THR B O 1
ATOM 4038 N N . ASN B 1 159 ? 7.145 10.242 -6.203 1 95.81 159 ASN B N 1
ATOM 4039 C CA . ASN B 1 159 ? 8.008 9.789 -5.117 1 95.81 159 ASN B CA 1
ATOM 4040 C C . ASN B 1 159 ? 7.285 8.828 -4.184 1 95.81 159 ASN B C 1
ATOM 4042 O O . ASN B 1 159 ? 6.055 8.781 -4.156 1 95.81 159 ASN B O 1
ATOM 4046 N N . PRO B 1 160 ? 8.039 8.047 -3.361 1 98.06 160 PRO B N 1
ATOM 4047 C CA . PRO B 1 160 ? 7.418 7.051 -2.486 1 98.06 160 PRO B CA 1
ATOM 4048 C C . PRO B 1 160 ? 6.48 7.676 -1.456 1 98.06 160 PRO B C 1
ATOM 4050 O O . PRO B 1 160 ? 5.453 7.086 -1.112 1 98.06 160 PRO B O 1
ATOM 4053 N N . TYR B 1 161 ? 6.793 8.891 -0.93 1 97.19 161 TYR B N 1
ATOM 4054 C CA . TYR B 1 161 ? 5.891 9.555 0.008 1 97.19 161 TYR B CA 1
ATOM 4055 C C . TYR B 1 161 ? 4.508 9.742 -0.607 1 97.19 161 TYR B C 1
ATOM 4057 O O . TYR B 1 161 ? 3.502 9.312 -0.033 1 97.19 161 TYR B O 1
ATOM 4065 N N . GLY B 1 162 ? 4.492 10.367 -1.768 1 98.06 162 GLY B N 1
ATOM 4066 C CA . GLY B 1 162 ? 3.232 10.562 -2.469 1 98.06 162 GLY B CA 1
ATOM 4067 C C . GLY B 1 162 ? 2.502 9.266 -2.762 1 98.06 162 GLY B C 1
ATOM 4068 O O . GLY B 1 162 ? 1.278 9.195 -2.637 1 98.06 162 GLY B O 1
ATOM 4069 N N . LYS B 1 163 ? 3.244 8.25 -3.115 1 98.5 163 LYS B N 1
ATOM 4070 C CA . LYS B 1 163 ? 2.643 6.949 -3.393 1 98.5 163 LYS B CA 1
ATOM 4071 C C . LYS B 1 163 ? 1.98 6.371 -2.146 1 98.5 163 LYS B C 1
ATOM 4073 O O . LYS B 1 163 ? 0.909 5.766 -2.229 1 98.5 163 LYS B O 1
ATOM 4078 N N . THR B 1 164 ? 2.662 6.523 -0.968 1 98.81 164 THR B N 1
ATOM 4079 C CA . THR B 1 164 ? 2.072 5.996 0.257 1 98.81 164 THR B CA 1
ATOM 4080 C C . THR B 1 164 ? 0.722 6.648 0.532 1 98.81 164 THR B C 1
ATOM 4082 O O . THR B 1 164 ? -0.234 5.977 0.92 1 98.81 164 THR B O 1
ATOM 4085 N N . LYS B 1 165 ? 0.632 7.961 0.361 1 98.88 165 LYS B N 1
ATOM 4086 C CA . LYS B 1 165 ? -0.62 8.68 0.592 1 98.88 165 LYS B CA 1
ATOM 4087 C C . LYS B 1 165 ? -1.697 8.227 -0.393 1 98.88 165 LYS B C 1
ATOM 4089 O O . LYS B 1 165 ? -2.852 8.031 -0.01 1 98.88 165 LYS B O 1
ATOM 4094 N N . TYR B 1 166 ? -1.296 8.07 -1.627 1 98.75 166 TYR B N 1
ATOM 4095 C CA . TYR B 1 166 ? -2.221 7.598 -2.652 1 98.75 166 TYR B CA 1
ATOM 4096 C C . TYR B 1 166 ? -2.717 6.191 -2.336 1 98.75 166 TYR B C 1
ATOM 4098 O O . TYR B 1 166 ? -3.914 5.914 -2.434 1 98.75 166 TYR B O 1
ATOM 4106 N N . MET B 1 167 ? -1.821 5.277 -2.006 1 98.88 167 MET B N 1
ATOM 4107 C CA . MET B 1 167 ? -2.186 3.902 -1.674 1 98.88 167 MET B CA 1
ATOM 4108 C C . MET B 1 167 ? -3.201 3.867 -0.537 1 98.88 167 MET B C 1
ATOM 4110 O O . MET B 1 167 ? -4.176 3.113 -0.593 1 98.88 167 MET B O 1
ATOM 4114 N N . VAL B 1 168 ? -2.98 4.676 0.48 1 98.94 168 VAL B N 1
ATOM 4115 C CA . VAL B 1 168 ? -3.898 4.691 1.615 1 98.94 168 VAL B CA 1
ATOM 4116 C C . VAL B 1 168 ? -5.27 5.195 1.166 1 98.94 168 VAL B C 1
ATOM 4118 O O . VAL B 1 168 ? -6.301 4.664 1.589 1 98.94 168 VAL B O 1
ATOM 4121 N N . GLU B 1 169 ? -5.336 6.238 0.31 1 98.88 169 GLU B N 1
ATOM 4122 C CA . GLU B 1 169 ? -6.625 6.676 -0.211 1 98.88 169 GLU B CA 1
ATOM 4123 C C . GLU B 1 169 ? -7.355 5.531 -0.91 1 98.88 169 GLU B C 1
ATOM 4125 O O . GLU B 1 169 ? -8.57 5.375 -0.75 1 98.88 169 GLU B O 1
ATOM 4130 N N . GLU B 1 170 ? -6.621 4.758 -1.686 1 98.75 170 GLU B N 1
ATOM 4131 C CA . GLU B 1 170 ? -7.234 3.637 -2.395 1 98.75 170 GLU B CA 1
ATOM 4132 C C . GLU B 1 170 ? -7.781 2.6 -1.417 1 98.75 170 GLU B C 1
ATOM 4134 O O . GLU B 1 170 ? -8.875 2.068 -1.617 1 98.75 170 GLU B O 1
ATOM 4139 N N . VAL B 1 171 ? -7.039 2.328 -0.372 1 98.88 171 VAL B N 1
ATOM 4140 C CA . VAL B 1 171 ? -7.48 1.408 0.672 1 98.88 171 VAL B CA 1
ATOM 4141 C C . VAL B 1 171 ? -8.773 1.92 1.299 1 98.88 171 VAL B C 1
ATOM 4143 O O . VAL B 1 171 ? -9.719 1.151 1.509 1 98.88 171 VAL B O 1
ATOM 4146 N N . LEU B 1 172 ? -8.781 3.199 1.582 1 98.94 172 LEU B N 1
ATOM 4147 C CA . LEU B 1 172 ? -9.938 3.811 2.232 1 98.94 172 LEU B CA 1
ATOM 4148 C C . LEU B 1 172 ? -11.164 3.748 1.331 1 98.94 172 LEU B C 1
ATOM 4150 O O . LEU B 1 172 ? -12.273 3.512 1.807 1 98.94 172 LEU B O 1
ATOM 4154 N N . LYS B 1 173 ? -10.992 4.012 0.034 1 98.69 173 LYS B N 1
ATOM 4155 C CA . LYS B 1 173 ? -12.086 3.873 -0.917 1 98.69 173 LYS B CA 1
ATOM 4156 C C . LYS B 1 173 ? -12.656 2.455 -0.899 1 98.69 173 LYS B C 1
ATOM 4158 O O . LYS B 1 173 ? -13.875 2.268 -0.849 1 98.69 173 LYS B O 1
ATOM 4163 N N . ASP B 1 174 ? -11.789 1.481 -0.956 1 98.5 174 ASP B N 1
ATOM 4164 C CA . ASP B 1 174 ? -12.211 0.085 -0.949 1 98.5 174 ASP B CA 1
ATOM 4165 C C . ASP B 1 174 ? -12.922 -0.269 0.358 1 98.5 174 ASP B C 1
ATOM 4167 O O . ASP B 1 174 ? -13.875 -1.046 0.362 1 98.5 174 ASP B O 1
ATOM 4171 N N . LEU B 1 175 ? -12.398 0.216 1.467 1 98.81 175 LEU B N 1
ATOM 4172 C CA . LEU B 1 175 ? -13.008 -0.012 2.771 1 98.81 175 LEU B CA 1
ATOM 4173 C C . LEU B 1 175 ? -14.438 0.512 2.799 1 98.81 175 LEU B C 1
ATOM 4175 O O . LEU B 1 175 ? -15.359 -0.198 3.217 1 98.81 175 LEU B O 1
ATOM 4179 N N . CYS B 1 176 ? -14.672 1.728 2.279 1 98.69 176 CYS B N 1
ATOM 4180 C CA . CYS B 1 176 ? -16 2.342 2.266 1 98.69 176 CYS B CA 1
ATOM 4181 C C . CYS B 1 176 ? -16.938 1.594 1.326 1 98.69 176 CYS B C 1
ATOM 4183 O O . CYS B 1 176 ? -18.141 1.529 1.569 1 98.69 176 CYS B O 1
ATOM 4185 N N . THR B 1 177 ? -16.375 1.044 0.282 1 97.38 177 THR B N 1
ATOM 4186 C CA . THR B 1 177 ? -17.188 0.26 -0.654 1 97.38 177 THR B CA 1
ATOM 4187 C C . THR B 1 177 ? -17.625 -1.056 -0.019 1 97.38 177 THR B C 1
ATOM 4189 O O . THR B 1 177 ? -18.75 -1.502 -0.225 1 97.38 177 THR B O 1
ATOM 4192 N N . SER B 1 178 ? -16.781 -1.672 0.761 1 97.56 178 SER B N 1
ATOM 4193 C CA . SER B 1 178 ? -17.047 -2.98 1.349 1 97.56 178 SER B CA 1
ATOM 4194 C C . SER B 1 178 ? -17.969 -2.867 2.557 1 97.56 178 SER B C 1
ATOM 4196 O O . SER B 1 178 ? -18.688 -3.818 2.895 1 97.56 178 SER B O 1
ATOM 4198 N N . ASP B 1 179 ? -17.953 -1.769 3.26 1 98.19 179 ASP B N 1
ATOM 4199 C CA . ASP B 1 179 ? -18.734 -1.482 4.453 1 98.19 179 ASP B CA 1
ATOM 4200 C C . ASP B 1 179 ? -19.281 -0.055 4.426 1 98.19 179 ASP B C 1
ATOM 4202 O O . ASP B 1 179 ? -18.562 0.892 4.758 1 98.19 179 ASP B O 1
ATOM 4206 N N . LYS B 1 180 ? -20.531 0.076 4.191 1 97.69 180 LYS B N 1
ATOM 4207 C CA . LYS B 1 180 ? -21.172 1.349 3.887 1 97.69 180 LYS B CA 1
ATOM 4208 C C . LYS B 1 180 ? -21.328 2.199 5.145 1 97.69 180 LYS B C 1
ATOM 4210 O O . LYS B 1 180 ? -21.734 3.365 5.066 1 97.69 180 LYS B O 1
ATOM 4215 N N . GLU B 1 181 ? -20.938 1.685 6.262 1 98 181 GLU B N 1
ATOM 4216 C CA . GLU B 1 181 ? -21.062 2.434 7.512 1 98 181 GLU B CA 1
ATOM 4217 C C . GLU B 1 181 ? -19.875 3.383 7.703 1 98 181 GLU B C 1
ATOM 4219 O O . GLU B 1 181 ? -19.938 4.297 8.531 1 98 181 GLU B O 1
ATOM 4224 N N . TRP B 1 182 ? -18.812 3.199 6.965 1 98.62 182 TRP B N 1
ATOM 4225 C CA . TRP B 1 182 ? -17.625 4.02 7.137 1 98.62 182 TRP B CA 1
ATOM 4226 C C . TRP B 1 182 ? -17.844 5.43 6.602 1 98.62 182 TRP B C 1
ATOM 4228 O O . TRP B 1 182 ? -18.453 5.609 5.543 1 98.62 182 TRP B O 1
ATOM 4238 N N . SER B 1 183 ? -17.438 6.379 7.387 1 98.62 183 SER B N 1
ATOM 4239 C CA . SER B 1 183 ? -17.344 7.781 6.996 1 98.62 183 SER B CA 1
ATOM 4240 C C . SER B 1 183 ? -15.891 8.25 6.969 1 98.62 183 SER B C 1
ATOM 4242 O O . SER B 1 183 ? -15.266 8.406 8.016 1 98.62 183 SER B O 1
ATOM 4244 N N . VAL B 1 184 ? -15.406 8.5 5.746 1 98.81 184 VAL B N 1
ATOM 4245 C CA . VAL B 1 184 ? -14 8.859 5.594 1 98.81 184 VAL B CA 1
ATOM 4246 C C . VAL B 1 184 ? -13.883 10.188 4.852 1 98.81 184 VAL B C 1
ATOM 4248 O O . VAL B 1 184 ? -14.5 10.375 3.795 1 98.81 184 VAL B O 1
ATOM 4251 N N . ILE B 1 185 ? -13.164 11.109 5.41 1 98.75 185 ILE B N 1
ATOM 4252 C CA . ILE B 1 185 ? -12.812 12.352 4.738 1 98.75 185 ILE B CA 1
ATOM 4253 C C . ILE B 1 185 ? -11.305 12.422 4.543 1 98.75 185 ILE B C 1
ATOM 4255 O O . ILE B 1 185 ? -10.539 12.312 5.508 1 98.75 185 ILE B O 1
ATOM 4259 N N . SER B 1 186 ? -10.898 12.453 3.354 1 98.88 186 SER B N 1
ATOM 4260 C CA . SER B 1 186 ? -9.492 12.648 3.002 1 98.88 186 SER B CA 1
ATOM 4261 C C . SER B 1 186 ? -9.195 14.117 2.711 1 98.88 186 SER B C 1
ATOM 4263 O O . SER B 1 186 ? -9.766 14.695 1.785 1 98.88 186 SER B O 1
ATOM 4265 N N . LEU B 1 187 ? -8.344 14.68 3.516 1 98.94 187 LEU B N 1
ATOM 4266 C CA . LEU B 1 187 ? -7.945 16.078 3.324 1 98.94 187 LEU B CA 1
ATOM 4267 C C . LEU B 1 187 ? -6.629 16.156 2.561 1 98.94 187 LEU B C 1
ATOM 4269 O O . LEU B 1 187 ? -5.582 15.766 3.076 1 98.94 187 LEU B O 1
ATOM 4273 N N . ARG B 1 188 ? -6.699 16.625 1.347 1 98.88 188 ARG B N 1
ATOM 4274 C CA . ARG B 1 188 ? -5.516 16.859 0.53 1 98.88 188 ARG B CA 1
ATOM 4275 C C . ARG B 1 188 ? -5.031 18.297 0.669 1 98.88 188 ARG B C 1
ATOM 4277 O O . ARG B 1 188 ? -5.586 19.219 0.051 1 98.88 188 ARG B O 1
ATOM 4284 N N . TYR B 1 189 ? -4.066 18.438 1.522 1 97.06 189 TYR B N 1
ATOM 4285 C CA . TYR B 1 189 ? -3.67 19.812 1.757 1 97.06 189 TYR B CA 1
ATOM 4286 C C . TYR B 1 189 ? -2.299 20.094 1.155 1 97.06 189 TYR B C 1
ATOM 4288 O O . TYR B 1 189 ? -1.579 19.172 0.769 1 97.06 189 TYR B O 1
ATOM 4296 N N . PHE B 1 190 ? -2.047 21.453 1.036 1 97.38 190 PHE B N 1
ATOM 4297 C CA . PHE B 1 190 ? -0.943 21.969 0.244 1 97.38 190 PHE B CA 1
ATOM 4298 C C . PHE B 1 190 ? 0.085 22.656 1.137 1 97.38 190 PHE B C 1
ATOM 4300 O O . PHE B 1 190 ? -0.186 23.719 1.707 1 97.38 190 PHE B O 1
ATOM 4307 N N . ASN B 1 191 ? 1.171 22.188 1.379 1 96.94 191 ASN B N 1
ATOM 4308 C CA . ASN B 1 191 ? 2.402 22.656 2.008 1 96.94 191 ASN B CA 1
ATOM 4309 C C . ASN B 1 191 ? 2.113 23.5 3.246 1 96.94 191 ASN B C 1
ATOM 4311 O O . ASN B 1 191 ? 2.256 24.734 3.213 1 96.94 191 ASN B O 1
ATOM 4315 N N . PRO B 1 192 ? 1.809 22.953 4.32 1 98.25 192 PRO B N 1
ATOM 4316 C CA . PRO B 1 192 ? 1.58 23.703 5.555 1 98.25 192 PRO B CA 1
ATOM 4317 C C . PRO B 1 192 ? 2.828 24.438 6.035 1 98.25 192 PRO B C 1
ATOM 4319 O O . PRO B 1 192 ? 3.924 23.875 6.031 1 98.25 192 PRO B O 1
ATOM 4322 N N . VAL B 1 193 ? 2.699 25.719 6.387 1 98.56 193 VAL B N 1
ATOM 4323 C CA . VAL B 1 193 ? 3.771 26.516 6.965 1 98.56 193 VAL B CA 1
ATOM 4324 C C . VAL B 1 193 ? 3.203 27.438 8.039 1 98.56 193 VAL B C 1
ATOM 4326 O O . VAL B 1 193 ? 1.992 27.469 8.273 1 98.56 193 VAL B O 1
ATOM 4329 N N . GLY B 1 194 ? 4.07 28.156 8.711 1 98.62 194 GLY B N 1
ATOM 4330 C CA . GLY B 1 194 ? 3.641 29.078 9.758 1 98.62 194 GLY B CA 1
ATOM 4331 C C . GLY B 1 194 ? 3.785 28.484 11.148 1 98.62 194 GLY B C 1
ATOM 4332 O O . GLY B 1 194 ? 4.566 27.562 11.367 1 98.62 194 GLY B O 1
ATOM 4333 N N . ALA B 1 195 ? 3.125 29.078 12.102 1 98.75 195 ALA B N 1
ATOM 4334 C CA . ALA B 1 195 ? 3.068 28.703 13.516 1 98.75 195 ALA B CA 1
ATOM 4335 C C . ALA B 1 195 ? 1.874 29.359 14.203 1 98.75 195 ALA B C 1
ATOM 4337 O O . ALA B 1 195 ? 1.174 30.172 13.609 1 98.75 195 ALA B O 1
ATOM 4338 N N . HIS B 1 196 ? 1.634 28.922 15.398 1 98.69 196 HIS B N 1
ATOM 4339 C CA . HIS B 1 196 ? 0.624 29.609 16.188 1 98.69 196 HIS B CA 1
ATOM 4340 C C . HIS B 1 196 ? 1.043 31.047 16.484 1 98.69 196 HIS B C 1
ATOM 4342 O O . HIS B 1 196 ? 2.215 31.312 16.75 1 98.69 196 HIS B O 1
ATOM 4348 N N . SER B 1 197 ? 0.092 31.938 16.453 1 98.12 197 SER B N 1
ATOM 4349 C CA . SER B 1 197 ? 0.38 33.375 16.531 1 98.12 197 SER B CA 1
ATOM 4350 C C . SER B 1 197 ? 1 33.719 17.875 1 98.12 197 SER B C 1
ATOM 4352 O O . SER B 1 197 ? 1.644 34.781 18.016 1 98.12 197 SER B O 1
ATOM 4354 N N . SER B 1 198 ? 0.821 32.844 18.906 1 98 198 SER B N 1
ATOM 4355 C CA . SER B 1 198 ? 1.412 33.094 20.234 1 98 198 SER B CA 1
ATOM 4356 C C . SER B 1 198 ? 2.93 32.938 20.188 1 98 198 SER B C 1
ATOM 4358 O O . SER B 1 198 ? 3.629 33.406 21.094 1 98 198 SER B O 1
ATOM 4360 N N . GLY B 1 199 ? 3.432 32.219 19.156 1 98.06 199 GLY B N 1
ATOM 4361 C CA . GLY B 1 199 ? 4.844 31.875 19.094 1 98.06 199 GLY B CA 1
ATOM 4362 C C . GLY B 1 199 ? 5.23 30.734 20.031 1 98.06 199 GLY B C 1
ATOM 4363 O O . GLY B 1 199 ? 6.414 30.438 20.188 1 98.06 199 GLY B O 1
ATOM 4364 N N . GLN B 1 200 ? 4.23 30.062 20.562 1 97.25 200 GLN B N 1
ATOM 4365 C CA . GLN B 1 200 ? 4.52 29.047 21.562 1 97.25 200 GLN B CA 1
ATOM 4366 C C . GLN B 1 200 ? 4.605 27.656 20.938 1 97.25 200 GLN B C 1
ATOM 4368 O O . GLN B 1 200 ? 5.258 26.766 21.484 1 97.25 200 GLN B O 1
ATOM 4373 N N . ILE B 1 201 ? 3.895 27.453 19.875 1 98 201 ILE B N 1
ATOM 4374 C CA . ILE B 1 201 ? 4.012 26.172 19.188 1 98 201 ILE B CA 1
ATOM 4375 C C . ILE B 1 201 ? 4.262 26.422 17.688 1 98 201 ILE B C 1
ATOM 4377 O O . ILE B 1 201 ? 3.738 27.375 17.125 1 98 201 ILE B O 1
ATOM 4381 N N . GLY B 1 202 ? 5.059 25.656 17.094 1 97.81 202 GLY B N 1
ATOM 4382 C CA . GLY B 1 202 ? 5.469 25.734 15.703 1 97.81 202 GLY B CA 1
ATOM 4383 C C . GLY B 1 202 ? 6.156 24.469 15.211 1 97.81 202 GLY B C 1
ATOM 4384 O O . GLY B 1 202 ? 6.012 23.406 15.812 1 97.81 202 GLY B O 1
ATOM 4385 N N . GLU B 1 203 ? 6.75 24.547 14.047 1 96.75 203 GLU B N 1
ATOM 4386 C CA . GLU B 1 203 ? 7.414 23.391 13.453 1 96.75 203 GLU B CA 1
ATOM 4387 C C . GLU B 1 203 ? 8.844 23.25 13.969 1 96.75 203 GLU B C 1
ATOM 4389 O O . GLU B 1 203 ? 9.617 24.203 13.938 1 96.75 203 GLU B O 1
ATOM 4394 N N . ASP B 1 204 ? 9.133 22.094 14.484 1 93.38 204 ASP B N 1
ATOM 4395 C CA . ASP B 1 204 ? 10.461 21.781 15.008 1 93.38 204 ASP B CA 1
ATOM 4396 C C . ASP B 1 204 ? 10.969 20.453 14.469 1 93.38 204 ASP B C 1
ATOM 4398 O O . ASP B 1 204 ? 10.969 19.453 15.172 1 93.38 204 ASP B O 1
ATOM 4402 N N . PRO B 1 205 ? 11.453 20.438 13.203 1 89.62 205 PRO B N 1
ATOM 4403 C CA . PRO B 1 205 ? 11.93 19.188 12.625 1 89.62 205 PRO B CA 1
ATOM 4404 C C . PRO B 1 205 ? 13.227 18.688 13.273 1 89.62 205 PRO B C 1
ATOM 4406 O O . PRO B 1 205 ? 14.078 19.5 13.648 1 89.62 205 PRO B O 1
ATOM 4409 N N . ASN B 1 206 ? 13.312 17.328 13.281 1 83.5 206 ASN B N 1
ATOM 4410 C CA . ASN B 1 206 ? 14.555 16.734 13.742 1 83.5 206 ASN B CA 1
ATOM 4411 C C . ASN B 1 206 ? 15.641 16.797 12.68 1 83.5 206 ASN B C 1
ATOM 4413 O O . ASN B 1 206 ? 15.422 16.422 11.531 1 83.5 206 ASN B O 1
ATOM 4417 N N . GLY B 1 207 ? 16.781 17.312 13.094 1 81.94 207 GLY B N 1
ATOM 4418 C CA . GLY B 1 207 ? 17.891 17.375 12.148 1 81.94 207 GLY B CA 1
ATOM 4419 C C . GLY B 1 207 ? 17.688 18.406 11.055 1 81.94 207 GLY B C 1
ATOM 4420 O O . GLY B 1 207 ? 17.141 19.484 11.297 1 81.94 207 GLY B O 1
ATOM 4421 N N . VAL B 1 208 ? 18.266 18.188 9.891 1 86 208 VAL B N 1
ATOM 4422 C CA . VAL B 1 208 ? 18.156 19.094 8.75 1 86 208 VAL B CA 1
ATOM 4423 C C . VAL B 1 208 ? 16.734 19.047 8.195 1 86 208 VAL B C 1
ATOM 4425 O O . VAL B 1 208 ? 16.219 17.969 7.859 1 86 208 VAL B O 1
ATOM 4428 N N . PRO B 1 209 ? 16.078 20.234 8.172 1 91.19 209 PRO B N 1
ATOM 4429 C CA . PRO B 1 209 ? 14.711 20.25 7.652 1 91.19 209 PRO B CA 1
ATOM 4430 C C . PRO B 1 209 ? 14.633 19.797 6.195 1 91.19 209 PRO B C 1
ATOM 4432 O O . PRO B 1 209 ? 15.508 20.141 5.395 1 91.19 209 PRO B O 1
ATOM 4435 N N . ASN B 1 210 ? 13.562 19.156 5.906 1 87.5 210 ASN B N 1
ATOM 4436 C CA . ASN B 1 210 ? 13.312 18.75 4.531 1 87.5 210 ASN B CA 1
ATOM 4437 C C . ASN B 1 210 ? 12.414 19.75 3.807 1 87.5 210 ASN B C 1
ATOM 4439 O O . ASN B 1 210 ? 12.359 19.766 2.574 1 87.5 210 ASN B O 1
ATOM 4443 N N . ASN B 1 211 ? 11.734 20.609 4.598 1 91.94 211 ASN B N 1
ATOM 4444 C CA . ASN B 1 211 ? 10.773 21.562 4.027 1 91.94 211 ASN B CA 1
ATOM 4445 C C . ASN B 1 211 ? 11.344 22.969 3.986 1 91.94 211 ASN B C 1
ATOM 4447 O O . ASN B 1 211 ? 12.219 23.312 4.781 1 91.94 211 ASN B O 1
ATOM 4451 N N . LEU B 1 212 ? 10.875 23.734 3.158 1 95.81 212 LEU B N 1
ATOM 4452 C CA . LEU B 1 212 ? 11.398 25.047 2.816 1 95.81 212 LEU B CA 1
ATOM 4453 C C . LEU B 1 212 ? 11.336 25.984 4.016 1 95.81 212 LEU B C 1
ATOM 4455 O O . LEU B 1 212 ? 12.359 26.531 4.434 1 95.81 212 LEU B O 1
ATOM 4459 N N . MET B 1 213 ? 10.188 26.125 4.637 1 97.88 213 MET B N 1
ATOM 4460 C CA . MET B 1 213 ? 9.945 27.188 5.613 1 97.88 213 MET B CA 1
ATOM 4461 C C . MET B 1 213 ? 10.781 26.969 6.871 1 97.88 213 MET B C 1
ATOM 4463 O O . MET B 1 213 ? 11.469 27.875 7.332 1 97.88 213 MET B O 1
ATOM 4467 N N . PRO B 1 214 ? 10.766 25.719 7.398 1 96.25 214 PRO B N 1
ATOM 4468 C CA . PRO B 1 214 ? 11.617 25.531 8.578 1 96.25 214 PRO B CA 1
ATOM 4469 C C . PRO B 1 214 ? 13.102 25.688 8.266 1 96.25 214 PRO B C 1
ATOM 4471 O O . PRO B 1 214 ? 13.875 26.109 9.125 1 96.25 214 PRO B O 1
ATOM 4474 N N . TYR B 1 215 ? 13.484 25.391 7.043 1 96.31 215 TYR B N 1
ATOM 4475 C CA . TYR B 1 215 ? 14.875 25.594 6.648 1 96.31 215 TYR B CA 1
ATOM 4476 C C . TYR B 1 215 ? 15.211 27.078 6.613 1 96.31 215 TYR B C 1
ATOM 4478 O O . TYR B 1 215 ? 16.234 27.5 7.156 1 96.31 215 TYR B O 1
ATOM 4486 N N . ILE B 1 216 ? 14.383 27.828 5.992 1 97.69 216 ILE B N 1
ATOM 4487 C CA . ILE B 1 216 ? 14.547 29.281 5.941 1 97.69 216 ILE B CA 1
ATOM 4488 C C . ILE B 1 216 ? 14.648 29.828 7.355 1 97.69 216 ILE B C 1
ATOM 4490 O O . ILE B 1 216 ? 15.516 30.656 7.641 1 97.69 216 ILE B O 1
ATOM 4494 N N . ALA B 1 217 ? 13.758 29.391 8.203 1 96.69 217 ALA B N 1
ATOM 4495 C CA . ALA B 1 217 ? 13.727 29.859 9.586 1 96.69 217 ALA B CA 1
ATOM 4496 C C . ALA B 1 217 ? 15.055 29.594 10.289 1 96.69 217 ALA B C 1
ATOM 4498 O O . ALA B 1 217 ? 15.57 30.438 11.008 1 96.69 217 ALA B O 1
ATOM 4499 N N . GLN B 1 218 ? 15.594 28.438 10.047 1 95.19 218 GLN B N 1
ATOM 4500 C CA . GLN B 1 218 ? 16.844 28.062 10.695 1 95.19 218 GLN B CA 1
ATOM 4501 C C . GLN B 1 218 ? 18.016 28.875 10.148 1 95.19 218 GLN B C 1
ATOM 4503 O O . GLN B 1 218 ? 18.938 29.203 10.883 1 95.19 218 GLN B O 1
ATOM 4508 N N . VAL B 1 219 ? 18 29.188 8.875 1 95.69 219 VAL B N 1
ATOM 4509 C CA . VAL B 1 219 ? 19.016 30.062 8.289 1 95.69 219 VAL B CA 1
ATOM 4510 C C . VAL B 1 219 ? 18.953 31.453 8.93 1 95.69 219 VAL B C 1
ATOM 4512 O O . VAL B 1 219 ? 19.984 32.062 9.234 1 95.69 219 VAL B O 1
ATOM 4515 N N . SER B 1 220 ? 17.781 31.922 9.148 1 94.31 220 SER B N 1
ATOM 4516 C CA . SER B 1 220 ? 17.547 33.281 9.633 1 94.31 220 SER B CA 1
ATOM 4517 C C . SER B 1 220 ? 18.094 33.469 11.047 1 94.31 220 SER B C 1
ATOM 4519 O O . SER B 1 220 ? 18.422 34.594 11.445 1 94.31 220 SER B O 1
ATOM 4521 N N . VAL B 1 221 ? 18.156 32.375 11.836 1 92.44 221 VAL B N 1
ATOM 4522 C CA . VAL B 1 221 ? 18.641 32.5 13.211 1 92.44 221 VAL B CA 1
ATOM 4523 C C . VAL B 1 221 ? 20.078 31.984 13.297 1 92.44 221 VAL B C 1
ATOM 4525 O O . VAL B 1 221 ? 20.609 31.781 14.398 1 92.44 221 VAL B O 1
ATOM 4528 N N . GLY B 1 222 ? 20.656 31.625 12.18 1 92.06 222 GLY B N 1
ATOM 4529 C CA . GLY B 1 222 ? 22.078 31.312 12.109 1 92.06 222 GLY B CA 1
ATOM 4530 C C . GLY B 1 222 ? 22.391 29.844 12.359 1 92.06 222 GLY B C 1
ATOM 4531 O O . GLY B 1 222 ? 23.547 29.453 12.469 1 92.06 222 GLY B O 1
ATOM 4532 N N . LYS B 1 223 ? 21.391 28.984 12.383 1 92.56 223 LYS B N 1
ATOM 4533 C CA . LYS B 1 223 ? 21.609 27.562 12.586 1 92.56 223 LYS B CA 1
ATOM 4534 C C . LYS B 1 223 ? 22.141 26.891 11.32 1 92.56 223 LYS B C 1
ATOM 4536 O O . LYS B 1 223 ? 22.797 25.844 11.391 1 92.56 223 LYS B O 1
ATOM 4541 N N . ARG B 1 224 ? 21.797 27.5 10.18 1 94.12 224 ARG B N 1
ATOM 4542 C CA . ARG B 1 224 ? 22.281 27.078 8.875 1 94.12 224 ARG B CA 1
ATOM 4543 C C . ARG B 1 224 ? 22.891 28.25 8.117 1 94.12 224 ARG B C 1
ATOM 4545 O O . ARG B 1 224 ? 22.422 29.375 8.227 1 94.12 224 ARG B O 1
ATOM 4552 N N . GLU B 1 225 ? 23.859 27.922 7.379 1 95.75 225 GLU B N 1
ATOM 4553 C CA . GLU B 1 225 ? 24.609 28.969 6.703 1 95.75 225 GLU B CA 1
ATOM 4554 C C . GLU B 1 225 ? 23.812 29.547 5.535 1 95.75 225 GLU B C 1
ATOM 4556 O O . GLU B 1 225 ? 23.781 30.766 5.328 1 95.75 225 GLU B O 1
ATOM 4561 N N . PHE B 1 226 ? 23.266 28.734 4.762 1 97.25 226 PHE B N 1
ATOM 4562 C CA . PHE B 1 226 ? 22.484 29.156 3.609 1 97.25 226 PHE B CA 1
ATOM 4563 C C . PHE B 1 226 ? 21.422 28.125 3.271 1 97.25 226 PHE B C 1
ATOM 4565 O O . PHE B 1 226 ? 21.453 27 3.756 1 97.25 226 PHE B O 1
ATOM 4572 N N . LEU B 1 227 ? 20.422 28.531 2.518 1 97.44 227 LEU B N 1
ATOM 4573 C CA . LEU B 1 227 ? 19.359 27.688 2.002 1 97.44 227 LEU B CA 1
ATOM 4574 C C . LEU B 1 227 ? 19.719 27.109 0.636 1 97.44 227 LEU B C 1
ATOM 4576 O O . LEU B 1 227 ? 20.281 27.828 -0.208 1 97.44 227 LEU B O 1
ATOM 4580 N N . TYR B 1 228 ? 19.406 25.828 0.417 1 95.5 228 TYR B N 1
ATOM 4581 C CA . TYR B 1 228 ? 19.531 25.266 -0.919 1 95.5 228 TYR B CA 1
ATOM 4582 C C . TYR B 1 228 ? 18.219 25.422 -1.698 1 95.5 228 TYR B C 1
ATOM 4584 O O . TYR B 1 228 ? 17.156 25 -1.233 1 95.5 228 TYR B O 1
ATOM 4592 N N . VAL B 1 229 ? 18.328 26.109 -2.812 1 97.19 229 VAL B N 1
ATOM 4593 C CA . VAL B 1 229 ? 17.219 26.234 -3.742 1 97.19 229 VAL B CA 1
ATOM 4594 C C . VAL B 1 229 ? 17.375 25.219 -4.879 1 97.19 229 VAL B C 1
ATOM 4596 O O . VAL B 1 229 ? 18.312 25.328 -5.68 1 97.19 229 VAL B O 1
ATOM 4599 N N . TYR B 1 230 ? 16.438 24.312 -4.965 1 94.94 230 TYR B N 1
ATOM 4600 C CA . TYR B 1 230 ? 16.578 23.203 -5.902 1 94.94 230 TYR B CA 1
ATOM 4601 C C . TYR B 1 230 ? 15.938 23.531 -7.242 1 94.94 230 TYR B C 1
ATOM 4603 O O . TYR B 1 230 ? 14.719 23.422 -7.406 1 94.94 230 TYR B O 1
ATOM 4611 N N . GLY B 1 231 ? 16.781 23.875 -8.172 1 94.62 231 GLY B N 1
ATOM 4612 C CA . GLY B 1 231 ? 16.312 24.156 -9.523 1 94.62 231 GLY B CA 1
ATOM 4613 C C . GLY B 1 231 ? 16 25.625 -9.758 1 94.62 231 GLY B C 1
ATOM 4614 O O . GLY B 1 231 ? 15.484 26.297 -8.867 1 94.62 231 GLY B O 1
ATOM 4615 N N . ASN B 1 232 ? 16.312 26.078 -10.922 1 95.75 232 ASN B N 1
ATOM 4616 C CA . ASN B 1 232 ? 15.953 27.422 -11.367 1 95.75 232 ASN B CA 1
ATOM 4617 C C . ASN B 1 232 ? 15.516 27.438 -12.828 1 95.75 232 ASN B C 1
ATOM 4619 O O . ASN B 1 232 ? 15.602 28.469 -13.492 1 95.75 232 ASN B O 1
ATOM 4623 N N . ASP B 1 233 ? 15.148 26.297 -13.258 1 96.31 233 ASP B N 1
ATOM 4624 C CA . ASP B 1 233 ? 14.805 26.141 -14.664 1 96.31 233 ASP B CA 1
ATOM 4625 C C . ASP B 1 233 ? 13.406 25.562 -14.836 1 96.31 233 ASP B C 1
ATOM 4627 O O . ASP B 1 233 ? 13.094 24.953 -15.867 1 96.31 233 ASP B O 1
ATOM 4631 N N . TYR B 1 234 ? 12.656 25.625 -13.797 1 95.81 234 TYR B N 1
ATOM 4632 C CA . TYR B 1 234 ? 11.258 25.219 -13.914 1 95.81 234 TYR B CA 1
ATOM 4633 C C . TYR B 1 234 ? 10.484 26.172 -14.828 1 95.81 234 TYR B C 1
ATOM 4635 O O . TYR B 1 234 ? 10.891 27.328 -15.016 1 95.81 234 TYR B O 1
ATOM 4643 N N . ASP B 1 235 ? 9.391 25.656 -15.438 1 94.69 235 ASP B N 1
ATOM 4644 C CA . ASP B 1 235 ? 8.492 26.5 -16.219 1 94.69 235 ASP B CA 1
ATOM 4645 C C . ASP B 1 235 ? 7.59 27.328 -15.305 1 94.69 235 ASP B C 1
ATOM 4647 O O . ASP B 1 235 ? 6.375 27.141 -15.273 1 94.69 235 ASP B O 1
ATOM 4651 N N . THR B 1 236 ? 8.234 28.25 -14.555 1 97.31 236 THR B N 1
ATOM 4652 C CA . THR B 1 236 ? 7.59 29.172 -13.625 1 97.31 236 THR B CA 1
ATOM 4653 C C . THR B 1 236 ? 8.125 30.578 -13.812 1 97.31 236 THR B C 1
ATOM 4655 O O . THR B 1 236 ? 9.07 30.797 -14.57 1 97.31 236 THR B O 1
ATOM 4658 N N . HIS B 1 237 ? 7.547 31.578 -13.219 1 96.94 237 HIS B N 1
ATOM 4659 C CA . HIS B 1 237 ? 7.82 32.969 -13.508 1 96.94 237 HIS B CA 1
ATOM 4660 C C . HIS B 1 237 ? 9.25 33.344 -13.133 1 96.94 237 HIS B C 1
ATOM 4662 O O . HIS B 1 237 ? 9.828 34.281 -13.719 1 96.94 237 HIS B O 1
ATOM 4668 N N . ASP B 1 238 ? 9.852 32.625 -12.156 1 97.69 238 ASP B N 1
ATOM 4669 C CA . ASP B 1 238 ? 11.219 32.969 -11.805 1 97.69 238 ASP B CA 1
ATOM 4670 C C . ASP B 1 238 ? 12.133 31.75 -11.859 1 97.69 238 ASP B C 1
ATOM 4672 O O . ASP B 1 238 ? 13.242 31.766 -11.32 1 97.69 238 ASP B O 1
ATOM 4676 N N . GLY B 1 239 ? 11.57 30.688 -12.406 1 97.5 239 GLY B N 1
ATOM 4677 C CA . GLY B 1 239 ? 12.367 29.484 -12.641 1 97.5 239 GLY B CA 1
ATOM 4678 C C . GLY B 1 239 ? 12.398 28.547 -11.453 1 97.5 239 GLY B C 1
ATOM 4679 O O . GLY B 1 239 ? 12.891 27.422 -11.547 1 97.5 239 GLY B O 1
ATOM 4680 N N . THR B 1 240 ? 11.891 28.922 -10.312 1 97.88 240 THR B N 1
ATOM 4681 C CA . THR B 1 240 ? 11.906 28.062 -9.133 1 97.88 240 THR B CA 1
ATOM 4682 C C . THR B 1 240 ? 10.531 27.453 -8.883 1 97.88 240 THR B C 1
ATOM 4684 O O . THR B 1 240 ? 9.547 27.859 -9.508 1 97.88 240 THR B O 1
ATOM 4687 N N . GLY B 1 241 ? 10.469 26.422 -8.062 1 96.62 241 GLY B N 1
ATOM 4688 C CA . GLY B 1 241 ? 9.219 25.719 -7.824 1 96.62 241 GLY B CA 1
ATOM 4689 C C . GLY B 1 241 ? 8.141 26.594 -7.238 1 96.62 241 GLY B C 1
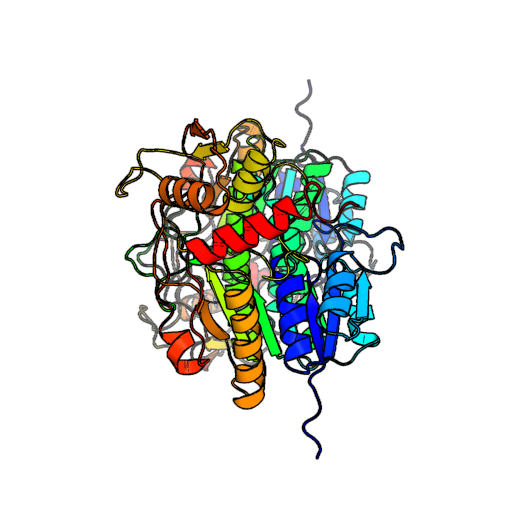ATOM 4690 O O . GLY B 1 241 ? 8.422 27.453 -6.395 1 96.62 241 GLY B O 1
ATOM 4691 N N . VAL B 1 242 ? 6.941 26.406 -7.699 1 98 242 VAL B N 1
ATOM 4692 C CA . VAL B 1 242 ? 5.793 27.172 -7.215 1 98 242 VAL B CA 1
ATOM 4693 C C . VAL B 1 242 ? 4.848 26.234 -6.457 1 98 242 VAL B C 1
ATOM 4695 O O . VAL B 1 242 ? 4.445 25.188 -6.973 1 98 242 VAL B O 1
ATOM 4698 N N . ARG B 1 243 ? 4.57 26.578 -5.211 1 98.06 243 ARG B N 1
ATOM 4699 C CA . ARG B 1 243 ? 3.688 25.781 -4.363 1 98.06 243 ARG B CA 1
ATOM 4700 C C . ARG B 1 243 ? 2.631 26.656 -3.697 1 98.06 243 ARG B C 1
ATOM 4702 O O . ARG B 1 243 ? 2.871 27.844 -3.438 1 98.06 243 ARG B O 1
ATOM 4709 N N . ASP B 1 244 ? 1.47 26.109 -3.498 1 98.62 244 ASP B N 1
ATOM 4710 C CA . ASP B 1 244 ? 0.452 26.672 -2.613 1 98.62 244 ASP B CA 1
ATOM 4711 C C . ASP B 1 244 ? 0.795 26.406 -1.148 1 98.62 244 ASP B C 1
ATOM 4713 O O . ASP B 1 244 ? 0.694 25.266 -0.673 1 98.62 244 ASP B O 1
ATOM 4717 N N . TYR B 1 245 ? 1.223 27.469 -0.462 1 98.62 245 TYR B N 1
ATOM 4718 C CA . TYR B 1 245 ? 1.486 27.359 0.968 1 98.62 245 TYR B CA 1
ATOM 4719 C C . TYR B 1 245 ? 0.256 27.734 1.782 1 98.62 245 TYR B C 1
ATOM 4721 O O . TYR B 1 245 ? -0.406 28.734 1.486 1 98.62 245 TYR B O 1
ATOM 4729 N N . ILE B 1 246 ? -0.035 26.938 2.807 1 98.81 246 ILE B N 1
ATOM 4730 C CA . ILE B 1 246 ? -1.196 27.188 3.656 1 98.81 246 ILE B CA 1
ATOM 4731 C C . ILE B 1 246 ? -0.747 27.375 5.105 1 98.81 246 ILE B C 1
ATOM 4733 O O . ILE B 1 246 ? 0.118 26.641 5.59 1 98.81 246 ILE B O 1
ATOM 4737 N N . HIS B 1 247 ? -1.3 28.375 5.766 1 98.88 247 HIS B N 1
ATOM 4738 C CA . HIS B 1 247 ? -0.968 28.594 7.168 1 98.88 247 HIS B CA 1
ATOM 4739 C C . HIS B 1 247 ? -1.428 27.422 8.039 1 98.88 247 HIS B C 1
ATOM 4741 O O . HIS B 1 247 ? -2.559 26.953 7.902 1 98.88 247 HIS B O 1
ATOM 4747 N N . ILE B 1 248 ? -0.631 27.031 8.938 1 98.81 248 ILE B N 1
ATOM 4748 C CA . ILE B 1 248 ? -0.839 25.844 9.773 1 98.81 248 ILE B CA 1
ATOM 4749 C C . ILE B 1 248 ? -2.137 26 10.562 1 98.81 248 ILE B C 1
ATOM 4751 O O . ILE B 1 248 ? -2.871 25.016 10.75 1 98.81 248 ILE B O 1
ATOM 4755 N N . THR B 1 249 ? -2.477 27.188 11.039 1 98.75 249 THR B N 1
ATOM 4756 C CA . THR B 1 249 ? -3.695 27.391 11.812 1 98.75 249 THR B CA 1
ATOM 4757 C C . THR B 1 249 ? -4.93 27.219 10.938 1 98.75 249 THR B C 1
ATOM 4759 O O . THR B 1 249 ? -5.934 26.656 11.367 1 98.75 249 THR B O 1
ATOM 4762 N N . ASP B 1 250 ? -4.875 27.781 9.703 1 98.88 250 ASP B N 1
ATOM 4763 C CA . ASP B 1 250 ? -5.969 27.562 8.766 1 98.88 250 ASP B CA 1
ATOM 4764 C C . ASP B 1 250 ? -6.156 26.062 8.477 1 98.88 250 ASP B C 1
ATOM 4766 O O . ASP B 1 250 ? -7.289 25.578 8.406 1 98.88 250 ASP B O 1
ATOM 4770 N N . LEU B 1 251 ? -5.043 25.422 8.281 1 98.88 251 LEU B N 1
ATOM 4771 C CA . LEU B 1 251 ? -5.105 23.984 8.008 1 98.88 251 LEU B CA 1
ATOM 4772 C C . LEU B 1 251 ? -5.734 23.234 9.188 1 98.88 251 LEU B C 1
ATOM 4774 O O . LEU B 1 251 ? -6.59 22.375 8.992 1 98.88 251 LEU B O 1
ATOM 4778 N N . ALA B 1 252 ? -5.309 23.516 10.414 1 98.94 252 ALA B N 1
ATOM 4779 C CA . ALA B 1 252 ? -5.84 22.875 11.617 1 98.94 252 ALA B CA 1
ATOM 4780 C C . ALA B 1 252 ? -7.352 23.078 11.719 1 98.94 252 ALA B C 1
ATOM 4782 O O . ALA B 1 252 ? -8.094 22.141 11.992 1 98.94 252 ALA B O 1
ATOM 4783 N N . VAL B 1 253 ? -7.766 24.312 11.453 1 98.81 253 VAL B N 1
ATOM 4784 C CA . VAL B 1 253 ? -9.188 24.641 11.484 1 98.81 253 VAL B CA 1
ATOM 4785 C C . VAL B 1 253 ? -9.93 23.812 10.438 1 98.81 253 VAL B C 1
ATOM 4787 O O . VAL B 1 253 ? -11.062 23.391 10.664 1 98.81 253 VAL B O 1
ATOM 4790 N N . GLY B 1 254 ? -9.273 23.625 9.266 1 98.88 254 GLY B N 1
ATOM 4791 C CA . GLY B 1 254 ? -9.867 22.781 8.242 1 98.88 254 GLY B CA 1
ATOM 4792 C C . GLY B 1 254 ? -10.164 21.375 8.734 1 98.88 254 GLY B C 1
ATOM 4793 O O . GLY B 1 254 ? -11.203 20.797 8.391 1 98.88 254 GLY B O 1
ATOM 4794 N N . HIS B 1 255 ? -9.305 20.766 9.523 1 98.81 255 HIS B N 1
ATOM 4795 C CA . HIS B 1 255 ? -9.531 19.453 10.086 1 98.81 255 HIS B CA 1
ATOM 4796 C C . HIS B 1 255 ? -10.734 19.453 11.031 1 98.81 255 HIS B C 1
ATOM 4798 O O . HIS B 1 255 ? -11.547 18.531 11.016 1 98.81 255 HIS B O 1
ATOM 4804 N N . VAL B 1 256 ? -10.852 20.5 11.867 1 98.56 256 VAL B N 1
ATOM 4805 C CA . VAL B 1 256 ? -11.953 20.625 12.82 1 98.56 256 VAL B CA 1
ATOM 4806 C C . VAL B 1 256 ? -13.273 20.734 12.062 1 98.56 256 VAL B C 1
ATOM 4808 O O . VAL B 1 256 ? -14.258 20.094 12.422 1 98.56 256 VAL B O 1
ATOM 4811 N N . LYS B 1 257 ? -13.258 21.578 11.016 1 98.5 257 LYS B N 1
ATOM 4812 C CA . LYS B 1 257 ? -14.461 21.75 10.203 1 98.5 257 LYS B CA 1
ATOM 4813 C C . LYS B 1 257 ? -14.875 20.438 9.547 1 98.5 257 LYS B C 1
ATOM 4815 O O . LYS B 1 257 ? -16.062 20.141 9.438 1 98.5 257 LYS B O 1
ATOM 4820 N N . ALA B 1 258 ? -13.898 19.688 9.07 1 98.31 258 ALA B N 1
ATOM 4821 C CA . ALA B 1 258 ? -14.18 18.391 8.469 1 98.31 258 ALA B CA 1
ATOM 4822 C C . ALA B 1 258 ? -14.805 17.438 9.492 1 98.31 258 ALA B C 1
ATOM 4824 O O . ALA B 1 258 ? -15.742 16.703 9.172 1 98.31 258 ALA B O 1
ATOM 4825 N N . MET B 1 259 ? -14.305 17.422 10.703 1 96.75 259 MET B N 1
ATOM 4826 C CA . MET B 1 259 ? -14.828 16.562 11.766 1 96.75 259 MET B CA 1
ATOM 4827 C C . MET B 1 259 ? -16.266 16.953 12.117 1 96.75 259 MET B C 1
ATOM 4829 O O . MET B 1 259 ? -17.109 16.078 12.289 1 96.75 259 MET B O 1
ATOM 4833 N N . ILE B 1 260 ? -16.484 18.266 12.234 1 96.88 260 ILE B N 1
ATOM 4834 C CA . ILE B 1 260 ? -17.828 18.766 12.539 1 96.88 260 ILE B CA 1
ATOM 4835 C C . ILE B 1 260 ? -18.781 18.375 11.422 1 96.88 260 ILE B C 1
ATOM 4837 O O . ILE B 1 260 ? -19.906 17.938 11.688 1 96.88 260 ILE B O 1
ATOM 4841 N N . TYR B 1 261 ? -18.281 18.578 10.195 1 96.69 261 TYR B N 1
ATOM 4842 C CA . TYR B 1 261 ? -19.078 18.172 9.039 1 96.69 261 TYR B CA 1
ATOM 4843 C C . TYR B 1 261 ? -19.469 16.703 9.133 1 96.69 261 TYR B C 1
ATOM 4845 O O . TYR B 1 261 ? -20.641 16.359 8.93 1 96.69 261 TYR B O 1
ATOM 4853 N N . GLN B 1 262 ? -18.5 15.883 9.43 1 94.25 262 GLN B N 1
ATOM 4854 C CA . GLN B 1 262 ? -18.75 14.445 9.562 1 94.25 262 GLN B CA 1
ATOM 4855 C C . GLN B 1 262 ? -19.734 14.164 10.688 1 94.25 262 GLN B C 1
ATOM 4857 O O . GLN B 1 262 ? -20.594 13.297 10.562 1 94.25 262 GLN B O 1
ATOM 4862 N N . LYS B 1 263 ? -19.625 14.852 11.773 1 93.75 263 LYS B N 1
ATOM 4863 C CA . LYS B 1 263 ? -20.469 14.688 12.953 1 93.75 263 LYS B CA 1
ATOM 4864 C C . LYS B 1 263 ? -21.922 15.102 12.656 1 93.75 263 LYS B C 1
ATOM 4866 O O . LYS B 1 263 ? -22.859 14.391 13.023 1 93.75 263 LYS B O 1
ATOM 4871 N N . ILE B 1 264 ? -22.062 16.156 11.961 1 94.19 264 ILE B N 1
ATOM 4872 C CA . ILE B 1 264 ? -23.375 16.75 11.773 1 94.19 264 ILE B CA 1
ATOM 4873 C C . ILE B 1 264 ? -24.094 16.078 10.602 1 94.19 264 ILE B C 1
ATOM 4875 O O . ILE B 1 264 ? -25.281 15.766 10.688 1 94.19 264 ILE B O 1
ATOM 4879 N N . ARG B 1 265 ? -23.406 15.812 9.539 1 91.94 265 ARG B N 1
ATOM 4880 C CA . ARG B 1 265 ? -24.031 15.297 8.328 1 91.94 265 ARG B CA 1
ATOM 4881 C C . ARG B 1 265 ? -24.156 13.781 8.383 1 91.94 265 ARG B C 1
ATOM 4883 O O . ARG B 1 265 ? -24.984 13.195 7.676 1 91.94 265 ARG B O 1
ATOM 4890 N N . ASN B 1 266 ? -23.391 13.172 9.164 1 88.62 266 ASN B N 1
ATOM 4891 C CA . ASN B 1 266 ? -23.359 11.719 9.273 1 88.62 266 ASN B CA 1
ATOM 4892 C C . ASN B 1 266 ? -23.219 11.055 7.906 1 88.62 266 ASN B C 1
ATOM 4894 O O . ASN B 1 266 ? -23.906 10.078 7.617 1 88.62 266 ASN B O 1
ATOM 4898 N N . SER B 1 267 ? -22.484 11.758 7.09 1 91 267 SER B N 1
ATOM 4899 C CA . SER B 1 267 ? -22.266 11.219 5.75 1 91 267 SER B CA 1
ATOM 4900 C C . SER B 1 267 ? -21.328 10.016 5.781 1 91 267 SER B C 1
ATOM 4902 O O . SER B 1 267 ? -20.453 9.922 6.645 1 91 267 SER B O 1
ATOM 4904 N N . THR B 1 268 ? -21.656 9.039 4.891 1 96.81 268 THR B N 1
ATOM 4905 C CA . THR B 1 268 ? -20.812 7.852 4.77 1 96.81 268 THR B CA 1
ATOM 4906 C C . THR B 1 268 ? -20.094 7.832 3.428 1 96.81 268 THR B C 1
ATOM 4908 O O . THR B 1 268 ? -20.391 8.641 2.545 1 96.81 268 THR B O 1
ATOM 4911 N N . GLY B 1 269 ? -19.109 6.973 3.287 1 98.19 269 GLY B N 1
ATOM 4912 C CA . GLY B 1 269 ? -18.328 6.867 2.066 1 98.19 269 GLY B CA 1
ATOM 4913 C C . GLY B 1 269 ? -17.016 7.629 2.131 1 98.19 269 GLY B C 1
ATOM 4914 O O . GLY B 1 269 ? -16.547 7.988 3.215 1 98.19 269 GLY B O 1
ATOM 4915 N N . PHE B 1 270 ? -16.359 7.766 1.046 1 98.62 270 PHE B N 1
ATOM 4916 C CA . PHE B 1 270 ? -15.07 8.422 0.896 1 98.62 270 PHE B CA 1
ATOM 4917 C C . PHE B 1 270 ? -15.227 9.789 0.235 1 98.62 270 PHE B C 1
ATOM 4919 O O . PHE B 1 270 ? -15.703 9.883 -0.899 1 98.62 270 PHE B O 1
ATOM 4926 N N . LYS B 1 271 ? -14.859 10.828 0.95 1 98.25 271 LYS B N 1
ATOM 4927 C CA . LYS B 1 271 ? -14.945 12.188 0.432 1 98.25 271 LYS B CA 1
ATOM 4928 C C . LYS B 1 271 ? -13.594 12.891 0.521 1 98.25 271 LYS B C 1
ATOM 4930 O O . LYS B 1 271 ? -12.859 12.719 1.494 1 98.25 271 LYS B O 1
ATOM 4935 N N . VAL B 1 272 ? -13.312 13.734 -0.487 1 98.62 272 VAL B N 1
ATOM 4936 C CA . VAL B 1 272 ? -12.031 14.438 -0.551 1 98.62 272 VAL B CA 1
ATOM 4937 C C . VAL B 1 272 ? -12.266 15.945 -0.503 1 98.62 272 VAL B C 1
ATOM 4939 O O . VAL B 1 272 ? -13.219 16.453 -1.106 1 98.62 272 VAL B O 1
ATOM 4942 N N . PHE B 1 273 ? -11.43 16.672 0.171 1 98.81 273 PHE B N 1
ATOM 4943 C CA . PHE B 1 273 ? -11.391 18.125 0.125 1 98.81 273 PHE B CA 1
ATOM 4944 C C . PHE B 1 273 ? -9.953 18.625 -0.031 1 98.81 273 PHE B C 1
ATOM 4946 O O . PHE B 1 273 ? -9.047 18.141 0.648 1 98.81 273 PHE B O 1
ATOM 4953 N N . ASN B 1 274 ? -9.75 19.516 -0.923 1 98.88 274 ASN B N 1
ATOM 4954 C CA . ASN B 1 274 ? -8.508 20.266 -0.964 1 98.88 274 ASN B CA 1
ATOM 4955 C C . ASN B 1 274 ? -8.477 21.359 0.101 1 98.88 274 ASN B C 1
ATOM 4957 O O . ASN B 1 274 ? -9.469 22.078 0.294 1 98.88 274 ASN B O 1
ATOM 4961 N N . LEU B 1 275 ? -7.426 21.422 0.825 1 98.88 275 LEU B N 1
ATOM 4962 C CA . LEU B 1 275 ? -7.184 22.562 1.716 1 98.88 275 LEU B CA 1
ATOM 4963 C C . LEU B 1 275 ? -5.961 23.344 1.268 1 98.88 275 LEU B C 1
ATOM 4965 O O . LEU B 1 275 ? -4.824 22.922 1.484 1 98.88 275 LEU B O 1
ATOM 4969 N N . GLY B 1 276 ? -6.098 24.438 0.693 1 98.69 276 GLY B N 1
ATOM 4970 C CA . GLY B 1 276 ? -5.086 25.359 0.201 1 98.69 276 GLY B CA 1
ATOM 4971 C C . GLY B 1 276 ? -5.602 26.766 0.025 1 98.69 276 GLY B C 1
ATOM 4972 O O . GLY B 1 276 ? -6.762 27.062 0.323 1 98.69 276 GLY B O 1
ATOM 4973 N N . THR B 1 277 ? -4.762 27.656 -0.411 1 98.25 277 THR B N 1
ATOM 4974 C CA . THR B 1 277 ? -5.137 29.062 -0.574 1 98.25 277 THR B CA 1
ATOM 4975 C C . THR B 1 277 ? -5.582 29.328 -2.008 1 98.25 277 THR B C 1
ATOM 4977 O O . THR B 1 277 ? -6.289 30.312 -2.266 1 98.25 277 THR B O 1
ATOM 4980 N N . GLY B 1 278 ? -5.094 28.516 -2.918 1 98 278 GLY B N 1
ATOM 4981 C CA . GLY B 1 278 ? -5.344 28.734 -4.332 1 98 278 GLY B CA 1
ATOM 4982 C C . GLY B 1 278 ? -4.312 29.641 -4.984 1 98 278 GLY B C 1
ATOM 4983 O O . GLY B 1 278 ? -4.344 29.859 -6.195 1 98 278 GLY B O 1
ATOM 4984 N N . LYS B 1 279 ? -3.424 30.109 -4.184 1 97.31 279 LYS B N 1
ATOM 4985 C CA . LYS B 1 279 ? -2.357 30.969 -4.68 1 97.31 279 LYS B CA 1
ATOM 4986 C C . LYS B 1 279 ? -0.995 30.297 -4.539 1 97.31 279 LYS B C 1
ATOM 4988 O O . LYS B 1 279 ? -0.643 29.812 -3.463 1 97.31 279 LYS B O 1
ATOM 4993 N N . GLY B 1 280 ? -0.234 30.266 -5.645 1 97.88 280 GLY B N 1
ATOM 4994 C CA . GLY B 1 280 ? 1.108 29.703 -5.633 1 97.88 280 GLY B CA 1
ATOM 4995 C C . GLY B 1 280 ? 2.186 30.75 -5.387 1 97.88 280 GLY B C 1
ATOM 4996 O O . GLY B 1 280 ? 2.072 31.891 -5.844 1 97.88 280 GLY B O 1
ATOM 4997 N N . TYR B 1 281 ? 3.211 30.312 -4.668 1 98.5 281 TYR B N 1
ATOM 4998 C CA . TYR B 1 281 ? 4.41 31.109 -4.465 1 98.5 281 TYR B CA 1
ATOM 4999 C C . TYR B 1 281 ? 5.66 30.344 -4.855 1 98.5 281 TYR B C 1
ATOM 5001 O O . TYR B 1 281 ? 5.773 29.141 -4.57 1 98.5 281 TYR B O 1
ATOM 5009 N N . SER B 1 282 ? 6.539 31.047 -5.551 1 98.38 282 SER B N 1
ATOM 5010 C CA . SER B 1 282 ? 7.824 30.438 -5.859 1 98.38 282 SER B CA 1
ATOM 5011 C C . SER B 1 282 ? 8.734 30.406 -4.633 1 98.38 282 SER B C 1
ATOM 5013 O O . SER B 1 282 ? 8.453 31.062 -3.633 1 98.38 282 SER B O 1
ATOM 5015 N N . VAL B 1 283 ? 9.773 29.625 -4.734 1 98.31 283 VAL B N 1
ATOM 5016 C CA . VAL B 1 283 ? 10.727 29.516 -3.639 1 98.31 283 VAL B CA 1
ATOM 5017 C C . VAL B 1 283 ? 11.305 30.906 -3.338 1 98.31 283 VAL B C 1
ATOM 5019 O O . VAL B 1 283 ? 11.398 31.312 -2.176 1 98.31 283 VAL B O 1
ATOM 5022 N N . LEU B 1 284 ? 11.617 31.656 -4.379 1 98.44 284 LEU B N 1
ATOM 5023 C CA . LEU B 1 284 ? 12.227 32.969 -4.207 1 98.44 284 LEU B CA 1
ATOM 5024 C C . LEU B 1 284 ? 11.234 33.969 -3.604 1 98.44 284 LEU B C 1
ATOM 5026 O O . LEU B 1 284 ? 11.617 34.844 -2.838 1 98.44 284 LEU B O 1
ATOM 5030 N N . GLU B 1 285 ? 10 33.812 -3.965 1 98.5 285 GLU B N 1
ATOM 5031 C CA . GLU B 1 285 ? 8.977 34.656 -3.371 1 98.5 285 GLU B CA 1
ATOM 5032 C C . GLU B 1 285 ? 8.836 34.406 -1.875 1 98.5 285 GLU B C 1
ATOM 5034 O O . GLU B 1 285 ? 8.633 35.312 -1.091 1 98.5 285 GLU B O 1
ATOM 5039 N N . VAL B 1 286 ? 8.945 33.156 -1.467 1 98.69 286 VAL B N 1
ATOM 5040 C CA . VAL B 1 286 ? 8.852 32.781 -0.055 1 98.69 286 VAL B CA 1
ATOM 5041 C C . VAL B 1 286 ? 10.055 33.344 0.7 1 98.69 286 VAL B C 1
ATOM 5043 O O . VAL B 1 286 ? 9.906 33.875 1.815 1 98.69 286 VAL B O 1
ATOM 5046 N N . ILE B 1 287 ? 11.234 33.281 0.093 1 98.62 287 ILE B N 1
ATOM 5047 C CA . ILE B 1 287 ? 12.445 33.812 0.693 1 98.62 287 ILE B CA 1
ATOM 5048 C C . ILE B 1 287 ? 12.266 35.312 0.934 1 98.62 287 ILE B C 1
ATOM 5050 O O . ILE B 1 287 ? 12.516 35.812 2.037 1 98.62 287 ILE B O 1
ATOM 5054 N N . ARG B 1 288 ? 11.805 36.031 -0.058 1 98.5 288 ARG B N 1
ATOM 5055 C CA . ARG B 1 288 ? 11.609 37.469 0.051 1 98.5 288 ARG B CA 1
ATOM 5056 C C . ARG B 1 288 ? 10.578 37.812 1.125 1 98.5 288 ARG B C 1
ATOM 5058 O O . ARG B 1 288 ? 10.75 38.75 1.886 1 98.5 288 ARG B O 1
ATOM 5065 N N . ALA B 1 289 ? 9.5 37.031 1.118 1 98.69 289 ALA B N 1
ATOM 5066 C CA . ALA B 1 289 ? 8.461 37.25 2.123 1 98.69 289 ALA B CA 1
ATOM 5067 C C . ALA B 1 289 ? 9.016 37.062 3.533 1 98.69 289 ALA B C 1
ATOM 5069 O O . ALA B 1 289 ? 8.664 37.812 4.453 1 98.69 289 ALA B O 1
ATOM 5070 N N . PHE B 1 290 ? 9.828 36.062 3.705 1 98.81 290 PHE B N 1
ATOM 5071 C CA . PHE B 1 290 ? 10.391 35.781 5.023 1 98.81 290 PHE B CA 1
ATOM 5072 C C . PHE B 1 290 ? 11.367 36.906 5.426 1 98.81 290 PHE B C 1
ATOM 5074 O O . PHE B 1 290 ? 11.414 37.281 6.594 1 98.81 290 PHE B O 1
ATOM 5081 N N . GLU B 1 291 ? 12.172 37.375 4.449 1 98.62 291 GLU B N 1
ATOM 5082 C CA . GLU B 1 291 ? 13.086 38.469 4.723 1 98.62 291 GLU B CA 1
ATOM 5083 C C . GLU B 1 291 ? 12.328 39.719 5.184 1 98.62 291 GLU B C 1
ATOM 5085 O O . GLU B 1 291 ? 12.758 40.406 6.109 1 98.62 291 GLU B O 1
ATOM 5090 N N . LYS B 1 292 ? 11.273 39.938 4.559 1 98.38 292 LYS B N 1
ATOM 5091 C CA . LYS B 1 292 ? 10.43 41.062 4.926 1 98.38 292 LYS B CA 1
ATOM 5092 C C . LYS B 1 292 ? 9.906 40.906 6.352 1 98.38 292 LYS B C 1
ATOM 5094 O O . LYS B 1 292 ? 9.93 41.875 7.125 1 98.38 292 LYS B O 1
ATOM 5099 N N . ALA B 1 293 ? 9.414 39.781 6.723 1 97.75 293 ALA B N 1
ATOM 5100 C CA . ALA B 1 293 ? 8.797 39.5 8.016 1 97.75 293 ALA B CA 1
ATOM 5101 C C . ALA B 1 293 ? 9.828 39.531 9.141 1 97.75 293 ALA B C 1
ATOM 5103 O O . ALA B 1 293 ? 9.547 39.969 10.25 1 97.75 293 ALA B O 1
ATOM 5104 N N . SER B 1 294 ? 11.008 39.062 8.875 1 97.06 294 SER B N 1
ATOM 5105 C CA . SER B 1 294 ? 12.008 38.844 9.922 1 97.06 294 SER B CA 1
ATOM 5106 C C . SER B 1 294 ? 12.984 40 10.008 1 97.06 294 SER B C 1
ATOM 5108 O O . SER B 1 294 ? 13.664 40.188 11.023 1 97.06 294 SER B O 1
ATOM 5110 N N . GLY B 1 295 ? 13.102 40.688 8.867 1 97.06 295 GLY B N 1
ATOM 5111 C CA . GLY B 1 295 ? 14.148 41.719 8.758 1 97.06 295 GLY B CA 1
ATOM 5112 C C . GLY B 1 295 ? 15.531 41.125 8.578 1 97.06 295 GLY B C 1
ATOM 5113 O O . GLY B 1 295 ? 16.531 41.844 8.625 1 97.06 295 GLY B O 1
ATOM 5114 N N . GLN B 1 296 ? 15.609 39.812 8.383 1 96.31 296 GLN B N 1
ATOM 5115 C CA . GLN B 1 296 ? 16.875 39.125 8.203 1 96.31 296 GLN B CA 1
ATOM 5116 C C . GLN B 1 296 ? 17.109 38.781 6.73 1 96.31 296 GLN B C 1
ATOM 5118 O O . GLN B 1 296 ? 16.172 38.5 5.992 1 96.31 296 GLN B O 1
ATOM 5123 N N . LYS B 1 297 ? 18.328 38.812 6.312 1 96.31 297 LYS B N 1
ATOM 5124 C CA . LYS B 1 297 ? 18.688 38.312 4.988 1 96.31 297 LYS B CA 1
ATOM 5125 C C . LYS B 1 297 ? 18.797 36.781 4.992 1 96.31 297 LYS B C 1
ATOM 5127 O O . LYS B 1 297 ? 19.328 36.188 5.945 1 96.31 297 LYS B O 1
ATOM 5132 N N . ILE B 1 298 ? 18.344 36.156 3.91 1 98.06 298 ILE B N 1
ATOM 5133 C CA . ILE B 1 298 ? 18.391 34.719 3.795 1 98.06 298 ILE B CA 1
ATOM 5134 C C . ILE B 1 298 ? 19.344 34.312 2.668 1 98.06 298 ILE B C 1
ATOM 5136 O O . ILE B 1 298 ? 18.938 34.219 1.509 1 98.06 298 ILE B O 1
ATOM 5140 N N . PRO B 1 299 ? 20.625 34.062 2.959 1 98.19 299 PRO B N 1
ATOM 5141 C CA . PRO B 1 299 ? 21.516 33.531 1.912 1 98.19 299 PRO B CA 1
ATOM 5142 C C . PRO B 1 299 ? 21.047 32.219 1.336 1 98.19 299 PRO B C 1
ATOM 5144 O O . PRO B 1 299 ? 20.562 31.344 2.074 1 98.19 299 PRO B O 1
ATOM 5147 N N . TYR B 1 300 ? 21.094 32.062 0.02 1 98.19 300 TYR B N 1
ATOM 5148 C CA . TYR B 1 300 ? 20.719 30.797 -0.6 1 98.19 300 TYR B CA 1
ATOM 5149 C C . TYR B 1 300 ? 21.625 30.469 -1.775 1 98.19 300 TYR B C 1
ATOM 5151 O O . TYR B 1 300 ? 22.297 31.344 -2.312 1 98.19 300 TYR B O 1
ATOM 5159 N N . LYS B 1 301 ? 21.781 29.172 -2.061 1 98 301 LYS B N 1
ATOM 5160 C CA . LYS B 1 301 ? 22.484 28.656 -3.223 1 98 301 LYS B CA 1
ATOM 5161 C C . LYS B 1 301 ? 21.562 27.844 -4.121 1 98 301 LYS B C 1
ATOM 5163 O O . LYS B 1 301 ? 20.812 26.984 -3.637 1 98 301 LYS B O 1
ATOM 5168 N N . ILE B 1 302 ? 21.578 28.141 -5.398 1 97.25 302 ILE B N 1
ATOM 5169 C CA . ILE B 1 302 ? 20.797 27.375 -6.355 1 97.25 302 ILE B CA 1
ATOM 5170 C C . ILE B 1 302 ? 21.547 26.109 -6.758 1 97.25 302 ILE B C 1
ATOM 5172 O O . ILE B 1 302 ? 22.734 26.172 -7.113 1 97.25 302 ILE B O 1
ATOM 5176 N N . VAL B 1 303 ? 20.938 25.016 -6.602 1 96.19 303 VAL B N 1
ATOM 5177 C CA . VAL B 1 303 ? 21.516 23.734 -6.957 1 96.19 303 VAL B CA 1
ATOM 5178 C C . VAL B 1 303 ? 20.594 23 -7.926 1 96.19 303 VAL B C 1
ATOM 5180 O O . VAL B 1 303 ? 19.594 23.547 -8.375 1 96.19 303 VAL B O 1
ATOM 5183 N N . GLU B 1 304 ? 20.953 21.781 -8.32 1 94 304 GLU B N 1
ATOM 5184 C CA . GLU B 1 304 ? 20.156 21 -9.258 1 94 304 GLU B CA 1
ATOM 5185 C C . GLU B 1 304 ? 18.797 20.641 -8.672 1 94 304 GLU B C 1
ATOM 5187 O O . GLU B 1 304 ? 18.625 20.609 -7.449 1 94 304 GLU B O 1
ATOM 5192 N N . ARG B 1 305 ? 17.891 20.391 -9.523 1 91 305 ARG B N 1
ATOM 5193 C CA . ARG B 1 305 ? 16.578 19.938 -9.102 1 91 305 ARG B CA 1
ATOM 5194 C C . ARG B 1 305 ? 16.672 18.672 -8.273 1 91 305 ARG B C 1
ATOM 5196 O O . ARG B 1 305 ? 17.625 17.906 -8.414 1 91 305 ARG B O 1
ATOM 5203 N N . ARG B 1 306 ? 15.703 18.531 -7.395 1 82.94 306 ARG B N 1
ATOM 5204 C CA . ARG B 1 306 ? 15.523 17.266 -6.699 1 82.94 306 ARG B CA 1
ATOM 5205 C C . ARG B 1 306 ? 14.664 16.312 -7.52 1 82.94 306 ARG B C 1
ATOM 5207 O O . ARG B 1 306 ? 13.734 16.734 -8.203 1 82.94 306 ARG B O 1
ATOM 5214 N N . THR B 1 307 ? 15.016 15.031 -7.391 1 80.25 307 THR B N 1
ATOM 5215 C CA . THR B 1 307 ? 14.211 14.016 -8.055 1 80.25 307 THR B CA 1
ATOM 5216 C C . THR B 1 307 ? 12.773 14.039 -7.543 1 80.25 307 THR B C 1
ATOM 5218 O O . THR B 1 307 ? 12.547 14.086 -6.332 1 80.25 307 THR B O 1
ATOM 5221 N N . GLY B 1 308 ? 11.828 14.133 -8.469 1 81.5 308 GLY B N 1
ATOM 5222 C CA . GLY B 1 308 ? 10.438 14 -8.062 1 81.5 308 GLY B CA 1
ATOM 5223 C C . GLY B 1 308 ? 9.734 15.336 -7.91 1 81.5 308 GLY B C 1
ATOM 5224 O O . GLY B 1 308 ? 8.516 15.391 -7.777 1 81.5 308 GLY B O 1
ATOM 5225 N N . ASP B 1 309 ? 10.5 16.469 -7.957 1 87.25 309 ASP B N 1
ATOM 5226 C CA . ASP B 1 309 ? 9.875 17.781 -7.773 1 87.25 309 ASP B CA 1
ATOM 5227 C C . ASP B 1 309 ? 9.109 18.203 -9.023 1 87.25 309 ASP B C 1
ATOM 5229 O O . ASP B 1 309 ? 9.547 17.938 -10.148 1 87.25 309 ASP B O 1
ATOM 5233 N N . ILE B 1 310 ? 8.039 18.844 -8.812 1 90.88 310 ILE B N 1
ATOM 5234 C CA . ILE B 1 310 ? 7.227 19.312 -9.93 1 90.88 310 ILE B CA 1
ATOM 5235 C C . ILE B 1 310 ? 7.316 20.844 -10.023 1 90.88 310 ILE B C 1
ATOM 5237 O O . ILE B 1 310 ? 7.777 21.5 -9.086 1 90.88 310 ILE B O 1
ATOM 5241 N N . SER B 1 311 ? 6.891 21.406 -11.117 1 95 311 SER B N 1
ATOM 5242 C CA . SER B 1 311 ? 7.047 22.828 -11.391 1 95 311 SER B CA 1
ATOM 5243 C C . SER B 1 311 ? 6.105 23.656 -10.531 1 95 311 SER B C 1
ATOM 5245 O O . SER B 1 311 ? 6.535 24.594 -9.852 1 95 311 SER B O 1
ATOM 5247 N N . ALA B 1 312 ? 4.844 23.328 -10.578 1 97.06 312 ALA B N 1
ATOM 5248 C CA . ALA B 1 312 ? 3.85 24.125 -9.859 1 97.06 312 ALA B CA 1
ATOM 5249 C C . ALA B 1 312 ? 2.725 23.25 -9.32 1 97.06 312 ALA B C 1
ATOM 5251 O O . ALA B 1 312 ? 2.377 22.234 -9.93 1 97.06 312 ALA B O 1
ATOM 5252 N N . SER B 1 313 ? 2.178 23.578 -8.227 1 97.25 313 SER B N 1
ATOM 5253 C CA . SER B 1 313 ? 1.057 22.891 -7.59 1 97.25 313 SER B CA 1
ATOM 5254 C C . SER B 1 313 ? 0.285 23.828 -6.676 1 97.25 313 SER B C 1
ATOM 5256 O O . SER B 1 313 ? 0.839 24.359 -5.703 1 97.25 313 SER B O 1
ATOM 5258 N N . TYR B 1 314 ? -0.97 24.141 -7.008 1 98.38 314 TYR B N 1
ATOM 5259 C CA . TYR B 1 314 ? -1.807 24.953 -6.133 1 98.38 314 TYR B CA 1
ATOM 5260 C C . TYR B 1 314 ? -3.27 24.547 -6.242 1 98.38 314 TYR B C 1
ATOM 5262 O O . TYR B 1 314 ? -3.699 24.031 -7.273 1 98.38 314 TYR B O 1
ATOM 5270 N N . ALA B 1 315 ? -4 24.797 -5.246 1 98.38 315 ALA B N 1
ATOM 5271 C CA . ALA B 1 315 ? -5.281 24.125 -4.992 1 98.38 315 ALA B CA 1
ATOM 5272 C C . ALA B 1 315 ? -6.441 24.953 -5.543 1 98.38 315 ALA B C 1
ATOM 5274 O O . ALA B 1 315 ? -6.348 26.188 -5.645 1 98.38 315 ALA B O 1
ATOM 5275 N N . ASP B 1 316 ? -7.453 24.328 -6.016 1 98.69 316 ASP B N 1
ATOM 5276 C CA . ASP B 1 316 ? -8.812 24.844 -5.941 1 98.69 316 ASP B CA 1
ATOM 5277 C C . ASP B 1 316 ? -9.531 24.344 -4.688 1 98.69 316 ASP B C 1
ATOM 5279 O O . ASP B 1 316 ? -9.812 23.156 -4.566 1 98.69 316 ASP B O 1
ATOM 5283 N N . ALA B 1 317 ? -9.828 25.266 -3.711 1 98.5 317 ALA B N 1
ATOM 5284 C CA . ALA B 1 317 ? -10.414 24.859 -2.436 1 98.5 317 ALA B CA 1
ATOM 5285 C C . ALA B 1 317 ? -11.906 25.203 -2.381 1 98.5 317 ALA B C 1
ATOM 5287 O O . ALA B 1 317 ? -12.477 25.344 -1.298 1 98.5 317 ALA B O 1
ATOM 5288 N N . SER B 1 318 ? -12.539 25.391 -3.512 1 98.56 318 SER B N 1
ATOM 5289 C CA . SER B 1 318 ? -13.93 25.797 -3.584 1 98.56 318 SER B CA 1
ATOM 5290 C C . SER B 1 318 ? -14.844 24.797 -2.887 1 98.56 318 SER B C 1
ATOM 5292 O O . SER B 1 318 ? -15.828 25.188 -2.252 1 98.56 318 SER B O 1
ATOM 5294 N N . LEU B 1 319 ? -14.602 23.531 -3.008 1 98.5 319 LEU B N 1
ATOM 5295 C CA . LEU B 1 319 ? -15.438 22.516 -2.395 1 98.5 319 LEU B CA 1
ATOM 5296 C C . LEU B 1 319 ? -15.422 22.625 -0.875 1 98.5 319 LEU B C 1
ATOM 5298 O O . LEU B 1 319 ? -16.469 22.516 -0.226 1 98.5 319 LEU B O 1
ATOM 5302 N N . ALA B 1 320 ? -14.234 22.797 -0.302 1 98.62 320 ALA B N 1
ATOM 5303 C CA . ALA B 1 320 ? -14.125 22.984 1.142 1 98.62 320 ALA B CA 1
ATOM 5304 C C . ALA B 1 320 ? -14.891 24.219 1.596 1 98.62 320 ALA B C 1
ATOM 5306 O O . ALA B 1 320 ? -15.531 24.219 2.65 1 98.62 320 ALA B O 1
ATOM 5307 N N . ASN B 1 321 ? -14.773 25.281 0.804 1 98.44 321 ASN B N 1
ATOM 5308 C CA . ASN B 1 321 ? -15.516 26.5 1.116 1 98.44 321 ASN B CA 1
ATOM 5309 C C . ASN B 1 321 ? -17.016 26.234 1.142 1 98.44 321 ASN B C 1
ATOM 5311 O O . ASN B 1 321 ? -17.703 26.641 2.08 1 98.44 321 ASN B O 1
ATOM 5315 N N . LYS B 1 322 ? -17.469 25.562 0.17 1 98.25 322 LYS B N 1
ATOM 5316 C CA . LYS B 1 322 ? -18.891 25.328 -0.013 1 98.25 322 LYS B CA 1
ATOM 5317 C C . LYS B 1 322 ? -19.438 24.359 1.028 1 98.25 322 LYS B C 1
ATOM 5319 O O . LYS B 1 322 ? -20.5 24.578 1.609 1 98.25 322 LYS B O 1
ATOM 5324 N N . GLU B 1 323 ? -18.75 23.266 1.324 1 97.81 323 GLU B N 1
ATOM 5325 C CA . GLU B 1 323 ? -19.328 22.172 2.096 1 97.81 323 GLU B CA 1
ATOM 5326 C C . GLU B 1 323 ? -18.891 22.234 3.557 1 97.81 323 GLU B C 1
ATOM 5328 O O . GLU B 1 323 ? -19.656 21.844 4.453 1 97.81 323 GLU B O 1
ATOM 5333 N N . LEU B 1 324 ? -17.688 22.672 3.795 1 98.06 324 LEU B N 1
ATOM 5334 C CA . LEU B 1 324 ? -17.156 22.672 5.156 1 98.06 324 LEU B CA 1
ATOM 5335 C C . LEU B 1 324 ? -17.266 24.062 5.781 1 98.06 324 LEU B C 1
ATOM 5337 O O . LEU B 1 324 ? -17 24.219 6.973 1 98.06 324 LEU B O 1
ATOM 5341 N N . ASN B 1 325 ? -17.625 25.047 4.977 1 97.69 325 ASN B N 1
ATOM 5342 C CA . ASN B 1 325 ? -17.562 26.438 5.418 1 97.69 325 ASN B CA 1
ATOM 5343 C C . ASN B 1 325 ? -16.156 26.812 5.887 1 97.69 325 ASN B C 1
ATOM 5345 O O . ASN B 1 325 ? -15.984 27.344 6.984 1 97.69 325 ASN B O 1
ATOM 5349 N N . TRP B 1 326 ? -15.172 26.406 5.098 1 98.44 326 TRP B N 1
ATOM 5350 C CA . TRP B 1 326 ? -13.758 26.625 5.402 1 98.44 326 TRP B CA 1
ATOM 5351 C C . TRP B 1 326 ? -13.078 27.406 4.281 1 98.44 326 TRP B C 1
ATOM 5353 O O . TRP B 1 326 ? -13.336 27.156 3.1 1 98.44 326 TRP B O 1
ATOM 5363 N N . GLN B 1 327 ? -12.25 28.344 4.594 1 98.25 327 GLN B N 1
ATOM 5364 C CA . GLN B 1 327 ? -11.359 29.047 3.682 1 98.25 327 GLN B CA 1
ATOM 5365 C C . GLN B 1 327 ? -10.07 29.484 4.387 1 98.25 327 GLN B C 1
ATOM 5367 O O . GLN B 1 327 ? -10.094 29.812 5.57 1 98.25 327 GLN B O 1
ATOM 5372 N N . ALA B 1 328 ? -9.008 29.453 3.654 1 98.38 328 ALA B N 1
ATOM 5373 C CA . ALA B 1 328 ? -7.777 30.016 4.203 1 98.38 328 ALA B CA 1
ATOM 5374 C C . ALA B 1 328 ? -7.922 31.516 4.445 1 98.38 328 ALA B C 1
ATOM 5376 O O . ALA B 1 328 ? -8.438 32.25 3.596 1 98.38 328 ALA B O 1
ATOM 5377 N N . THR B 1 329 ? -7.488 31.938 5.621 1 98.38 329 THR B N 1
ATOM 5378 C CA . THR B 1 329 ? -7.676 33.344 5.965 1 98.38 329 THR B CA 1
ATOM 5379 C C . THR B 1 329 ? -6.328 34.062 6.062 1 98.38 329 THR B C 1
ATOM 5381 O O . THR B 1 329 ? -6.273 35.281 6.078 1 98.38 329 THR B O 1
ATOM 5384 N N . LYS B 1 330 ? -5.266 33.375 6.121 1 98.31 330 LYS B N 1
ATOM 5385 C CA . LYS B 1 330 ? -3.926 33.906 6.285 1 98.31 330 LYS B CA 1
ATOM 5386 C C . LYS B 1 330 ? -3.137 33.844 4.98 1 98.3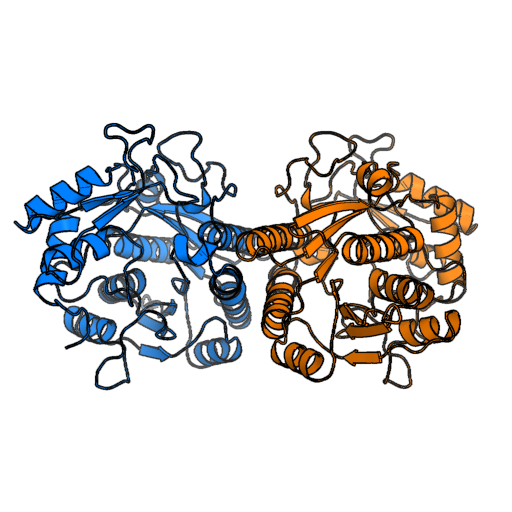1 330 LYS B C 1
ATOM 5388 O O . LYS B 1 330 ? -3.314 32.906 4.191 1 98.31 330 LYS B O 1
ATOM 5393 N N . ASN B 1 331 ? -2.324 34.844 4.762 1 97.44 331 ASN B N 1
ATOM 5394 C CA . ASN B 1 331 ? -1.512 34.875 3.551 1 97.44 331 ASN B CA 1
ATOM 5395 C C . ASN B 1 331 ? -0.038 34.625 3.855 1 97.44 331 ASN B C 1
ATOM 5397 O O . ASN B 1 331 ? 0.315 34.25 4.977 1 97.44 331 ASN B O 1
ATOM 5401 N N . ILE B 1 332 ? 0.813 34.812 2.832 1 98.44 332 ILE B N 1
ATOM 5402 C CA . ILE B 1 332 ? 2.221 34.438 2.932 1 98.44 332 ILE B CA 1
ATOM 5403 C C . ILE B 1 332 ? 2.914 35.312 3.971 1 98.44 332 ILE B C 1
ATOM 5405 O O . ILE B 1 332 ? 3.814 34.875 4.676 1 98.44 332 ILE B O 1
ATOM 5409 N N . ASP B 1 333 ? 2.436 36.562 4.098 1 98.25 333 ASP B N 1
ATOM 5410 C CA . ASP B 1 333 ? 3.021 37.469 5.09 1 98.25 333 ASP B CA 1
ATOM 5411 C C . ASP B 1 333 ? 2.727 36.969 6.508 1 98.25 333 ASP B C 1
ATOM 5413 O O . ASP B 1 333 ? 3.607 37 7.371 1 98.25 333 ASP B O 1
ATOM 5417 N N . ASP B 1 334 ? 1.459 36.562 6.738 1 98.56 334 ASP B N 1
ATOM 5418 C CA . ASP B 1 334 ? 1.069 36.031 8.031 1 98.56 334 ASP B CA 1
ATOM 5419 C C . ASP B 1 334 ? 1.882 34.781 8.359 1 98.56 334 ASP B C 1
ATOM 5421 O O . ASP B 1 334 ? 2.334 34.594 9.492 1 98.56 334 ASP B O 1
ATOM 5425 N N . MET B 1 335 ? 2.066 33.938 7.379 1 98.75 335 MET B N 1
ATOM 5426 C CA . MET B 1 335 ? 2.795 32.656 7.539 1 98.75 335 MET B CA 1
ATOM 5427 C C . MET B 1 335 ? 4.23 32.938 7.98 1 98.75 335 MET B C 1
ATOM 5429 O O . MET B 1 335 ? 4.719 32.312 8.922 1 98.75 335 MET B O 1
ATOM 5433 N N . CYS B 1 336 ? 4.852 33.875 7.301 1 98.69 336 CYS B N 1
ATOM 5434 C CA . CYS B 1 336 ? 6.246 34.188 7.582 1 98.69 336 CYS B CA 1
ATOM 5435 C C . CYS B 1 336 ? 6.391 34.875 8.938 1 98.69 336 CYS B C 1
ATOM 5437 O O . CYS B 1 336 ? 7.309 34.562 9.703 1 98.69 336 CYS B O 1
ATOM 5439 N N . LEU B 1 337 ? 5.473 35.75 9.273 1 98.56 337 LEU B N 1
ATOM 5440 C CA . LEU B 1 337 ? 5.512 36.469 10.547 1 98.56 337 LEU B CA 1
ATOM 5441 C C . LEU B 1 337 ? 5.383 35.5 11.711 1 98.56 337 LEU B C 1
ATOM 5443 O O . LEU B 1 337 ? 6.137 35.594 12.688 1 98.56 337 LEU B O 1
ATOM 5447 N N . ASP B 1 338 ? 4.434 34.594 11.617 1 98.75 338 ASP B N 1
ATOM 5448 C CA . ASP B 1 338 ? 4.191 33.656 12.703 1 98.75 338 ASP B CA 1
ATOM 5449 C C . ASP B 1 338 ? 5.344 32.656 12.82 1 98.75 338 ASP B C 1
ATOM 5451 O O . ASP B 1 338 ? 5.699 32.25 13.922 1 98.75 338 ASP B O 1
ATOM 5455 N N . THR B 1 339 ? 5.91 32.219 11.625 1 98.62 339 THR B N 1
ATOM 5456 C CA . THR B 1 339 ? 7.078 31.359 11.656 1 98.62 339 THR B CA 1
ATOM 5457 C C . THR B 1 339 ? 8.25 32.062 12.344 1 98.62 339 THR B C 1
ATOM 5459 O O . THR B 1 339 ? 8.938 31.453 13.172 1 98.62 339 THR B O 1
ATOM 5462 N N . TRP B 1 340 ? 8.445 33.344 12.039 1 98.06 340 TRP B N 1
ATOM 5463 C CA . TRP B 1 340 ? 9.555 34.094 12.602 1 98.06 340 TRP B CA 1
ATOM 5464 C C . TRP B 1 340 ? 9.383 34.281 14.102 1 98.06 340 TRP B C 1
ATOM 5466 O O . TRP B 1 340 ? 10.336 34.094 14.867 1 98.06 340 TRP B O 1
ATOM 5476 N N . LYS B 1 341 ? 8.18 34.625 14.516 1 98.25 341 LYS B N 1
ATOM 5477 C CA . LYS B 1 341 ? 7.898 34.781 15.945 1 98.25 341 LYS B CA 1
ATOM 5478 C C . LYS B 1 341 ? 8.195 33.5 16.703 1 98.25 341 LYS B C 1
ATOM 5480 O O . LYS B 1 341 ? 8.797 33.531 17.781 1 98.25 341 LYS B O 1
ATOM 5485 N N . TRP B 1 342 ? 7.777 32.375 16.141 1 98 342 TRP B N 1
ATOM 5486 C CA . TRP B 1 342 ? 8.055 31.078 16.734 1 98 342 TRP B CA 1
ATOM 5487 C C . TRP B 1 342 ? 9.555 30.828 16.828 1 98 342 TRP B C 1
ATOM 5489 O O . TRP B 1 342 ? 10.07 30.469 17.891 1 98 342 TRP B O 1
ATOM 5499 N N . GLN B 1 343 ? 10.234 31.047 15.703 1 96.5 343 GLN B N 1
ATOM 5500 C CA . GLN B 1 343 ? 11.656 30.734 15.641 1 96.5 343 GLN B CA 1
ATOM 5501 C C . GLN B 1 343 ? 12.461 31.656 16.547 1 96.5 343 GLN B C 1
ATOM 5503 O O . GLN B 1 343 ? 13.383 31.219 17.234 1 96.5 343 GLN B O 1
ATOM 5508 N N . GLN B 1 344 ? 12.078 32.906 16.594 1 95 344 GLN B N 1
ATOM 5509 C CA . GLN B 1 344 ? 12.766 33.875 17.422 1 95 344 GLN B CA 1
ATOM 5510 C C . GLN B 1 344 ? 12.609 33.562 18.891 1 95 344 GLN B C 1
ATOM 5512 O O . GLN B 1 344 ? 13.562 33.688 19.672 1 95 344 GLN B O 1
ATOM 5517 N N . ASN B 1 345 ? 11.414 33.125 19.25 1 95.25 345 ASN B N 1
ATOM 5518 C CA . ASN B 1 345 ? 11.109 32.844 20.656 1 95.25 345 ASN B CA 1
ATOM 5519 C C . ASN B 1 345 ? 11.656 31.469 21.078 1 95.25 345 ASN B C 1
ATOM 5521 O O . ASN B 1 345 ? 11.797 31.203 22.266 1 95.25 345 ASN B O 1
ATOM 5525 N N . ASN B 1 346 ? 11.922 30.625 20.078 1 94.69 346 ASN B N 1
ATOM 5526 C CA . ASN B 1 346 ? 12.383 29.266 20.312 1 94.69 346 ASN B CA 1
ATOM 5527 C C . ASN B 1 346 ? 13.547 28.906 19.391 1 94.69 346 ASN B C 1
ATOM 5529 O O . ASN B 1 346 ? 13.422 28.016 18.547 1 94.69 346 ASN B O 1
ATOM 5533 N N . PRO B 1 347 ? 14.664 29.5 19.547 1 90.94 347 PRO B N 1
ATOM 5534 C CA . PRO B 1 347 ? 15.781 29.297 18.625 1 90.94 347 PRO B CA 1
ATOM 5535 C C . PRO B 1 347 ? 16.188 27.828 18.516 1 90.94 347 PRO B C 1
ATOM 5537 O O . PRO B 1 347 ? 16.688 27.406 17.469 1 90.94 347 PRO B O 1
ATOM 5540 N N . ASP B 1 348 ? 15.898 27.047 19.547 1 90.06 348 ASP B N 1
ATOM 5541 C CA . ASP B 1 348 ? 16.234 25.625 19.531 1 90.06 348 ASP B CA 1
ATOM 5542 C C . ASP B 1 348 ? 14.969 24.766 19.547 1 90.06 348 ASP B C 1
ATOM 5544 O O . ASP B 1 348 ? 14.977 23.672 20.094 1 90.06 348 ASP B O 1
ATOM 5548 N N . GLY B 1 349 ? 13.906 25.391 19 1 92.12 349 GLY B N 1
ATOM 5549 C CA . GLY B 1 349 ? 12.648 24.656 18.969 1 92.12 349 GLY B CA 1
ATOM 5550 C C . GLY B 1 349 ? 12.062 24.422 20.344 1 92.12 349 GLY B C 1
ATOM 5551 O O . GLY B 1 349 ? 11.984 25.344 21.156 1 92.12 34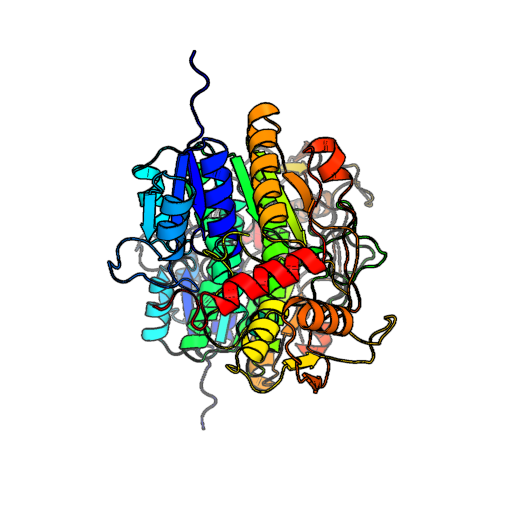9 GLY B O 1
ATOM 5552 N N . TYR B 1 350 ? 11.656 23.203 20.531 1 92.25 350 TYR B N 1
ATOM 5553 C CA . TYR B 1 350 ? 11 22.875 21.797 1 92.25 350 TYR B CA 1
ATOM 5554 C C . TYR B 1 350 ? 12.031 22.531 22.875 1 92.25 350 TYR B C 1
ATOM 5556 O O . TYR B 1 350 ? 11.68 22.312 24.031 1 92.25 350 TYR B O 1
ATOM 5564 N N . LYS B 1 351 ? 13.32 22.516 22.453 1 83.94 351 LYS B N 1
ATOM 5565 C CA . LYS B 1 351 ? 14.383 22.234 23.406 1 83.94 351 LYS B CA 1
ATOM 5566 C C . LYS B 1 351 ? 14.719 23.453 24.234 1 83.94 351 LYS B C 1
ATOM 5568 O O . LYS B 1 351 ? 14.844 24.562 23.703 1 83.94 351 LYS B O 1
ATOM 5573 N N . CYS B 1 352 ? 14.328 23.484 25.562 1 65.62 352 CYS B N 1
ATOM 5574 C CA . CYS B 1 352 ? 14.664 24.594 26.453 1 65.62 352 CYS B CA 1
ATOM 5575 C C . CYS B 1 352 ? 16.156 24.594 26.781 1 65.62 352 CYS B C 1
ATOM 5577 O O . CYS B 1 352 ? 16.797 23.531 26.781 1 65.62 352 CYS B O 1
#

Secondary structure (DSSP, 8-state):
---PPPEEEEETTTSHHHHHHHHHHHHTT-EEEEEE--TTSPBPTTSSSBHHHHHHHHHHT---EEEE--TT-HHHHHHHHHH---SEEEE--S---HHHHHH-HHHHIIIIIIHHHHHHHHHHHTT--EEEEE--GGGG-S-SSSSB-TTS-----SSHHHHHHHHHHHHHHHHHHH-TT-EEEEEEE--EE---TTSSS----SSS-SSHHHHHHHHHTTSSS-EEEE-S-SSSTTSS-EEE-EEHHHHHHHHHHHHHHHHHH---EEEEEEES-S-EEEHHHHHHHHHHHH-----EEEEPPPTT--SEE-B--HHHHHHH-------HHHHHHHHHHHHHH-TTTT--/----PPEEEEETTTSHHHHHHHHHHHHTT-EEEEEE--TTSPBPTTSSSBHHHHHHHHHHT---EEEE--TT-HHHHHHHHHH---SEEEE--S---HHHHHH-HHHHIIIIIIHHHHHHHHHHHTT--EEEEE--GGGG-S-SSSSB-TTS-----SSHHHHHHHHHHHHHHHHHHH-TT-EEEEEEE--EE---TTSSS----SSS-SSHHHHHHHHHTTSSS-EEEE-S-SSSTTSS-EEE-EEHHHHHHHHHHHHHHHHHH---EEEEEEES-S-EEEHHHHHHHHHHHH-----EEEEPPPTT--SEE-B--HHHHHHH-------HHHHHHHHHHHHHH-TTTT--

pLDDT: mean 95.53, std 7.5, range [30.97, 98.94]

Sequence (704 aa):
MANKSWNVLVTGGAGYIGSHTVLELLQANFEVVVIDNFSNAYKGNDNIKPECLLRVEKLTNKTVTFIQCDVTNWNELKDVFKKHEFHSVIHFAALKAVGESCEKPLEYYKTNVCGTLNLLSVMRDFNVKRFIYSSSATVYGIPEKLPLVENMKTGDCTNPYGKTKYMVEEVLKDLCTSDKEWSVISLRYFNPVGAHSSGQIGEDPNGVPNNLMPYIAQVSVGKREFLYVYGNDYDTHDGTGVRDYIHITDLAVGHVKAMIYQKIRNSTGFKVFNLGTGKGYSVLEVIRAFEKASGQKIPYKIVERRTGDISASYADASLANKELNWQATKNIDDMCLDTWKWQQNNPDGYKCMANKSWNVLVTGGAGYIGSHTVLELLQANFEVVVIDNFSNAYKGNDNIKPECLLRVEKLTNKTVTFIQCDVTNWNELKDVFKKHEFHSVIHFAALKAVGESCEKPLEYYKTNVCGTLNLLSVMRDFNVKRFIYSSSATVYGIPEKLPLVENMKTGDCTNPYGKTKYMVEEVLKDLCTSDKEWSVISLRYFNPVGAHSSGQIGEDPNGVPNNLMPYIAQVSVGKREFLYVYGNDYDTHDGTGVRDYIHITDLAVGHVKAMIYQKIRNSTGFKVFNLGTGKGYSVLEVIRAFEKASGQKIPYKIVERRTGDISASYADASLANKELNWQATKNIDDMCLDTWKWQQNNPDGYKC

InterPro domains:
  IPR005886 UDP-glucose 4-epimerase [TIGR01179] (7-349)
  IPR005886 UDP-glucose 4-epimerase [cd05247] (7-344)
  IPR016040 NAD(P)-binding domain [PF16363] (9-337)
  IPR036291 NAD(P)-binding domain superfamily [SSF51735] (5-350)

Radius of gyration: 27.69 Å; Cα contacts (8 Å, |Δi|>4): 1564; chains: 2; bounding box: 65×81×62 Å